Protein AF-A0A133P166-F1 (afdb_monomer)

Secondary structure (DSSP, 8-state):
-------SS--TT--HHHHHHHHHGGGTB-TTS-HHHHHHHHHTTHHHHSTT-EEEEEE-TTSSSSHHHHHTT--EEESPPPHHHHH--TT-TT---GGGSSEEEEE---GGG--HHHHHHHHHHHHHSEEEETTTEEEE---EEEEEEE-----SSSTT--HHHHHTTS-GGG--HHHHTT--EEEEE-TTTT-S--B-SS-SS-HHHHHHHHHHHTT--B-GGGS-GGGGGGGTTS-HHHHHHHHHHHHHHHHHH-TT-BTT-TT----HHHHHHHHHHHHHHHHHHHTS---S--TTTHHHHHHHTT----TT-EEEEETTTEEEEE-SSEEEEEE-SHHHHHHHHHHHHHHHHS---SEEEEPPTTTTSEEEEEEPTT----GGGS--HHHHHHHHHHHHHHHHHHHHHHHHHHHHHHHHHHHHS-EEEEHHHHTT--S-TTHHHHHHHH-BSS--SS-EEEE---HHHHHHHHHHHHHHHH-TT-S-HHHHHHHHHHT-TTT--TTGGGGGHHHHHHHS----S-----S-----HHHHHHHH-S-----S--EEEEE-TTT--EEEEE-

InterPro domains:
  IPR014061 Lon-like protease BrxL-like [PF13337] (17-268)

Nearest PDB structures (foldseek):
  8emh-assembly1_C  TM=8.172E-01  e=2.144E-11  Acinetobacter sp. NEB 394
  8emh-assembly1_H  TM=8.157E-01  e=1.114E-10  Acinetobacter sp. NEB 394
  8emc-assembly1_M  TM=8.160E-01  e=2.411E-10  Acinetobacter sp. NEB 394
  8emh-assembly1_J  TM=6.815E-01  e=8.485E-12  Acinetobacter sp. NEB 394
  8emc-assembly1_H  TM=6.604E-01  e=1.173E-10  Acinetobacter sp. NEB 394

Organism: Fusobacterium nucleatum (NCBI:txid851)

Structure (mmCIF, N/CA/C/O backbone):
data_AF-A0A133P166-F1
#
_entry.id   AF-A0A133P166-F1
#
loop_
_atom_site.group_PDB
_atom_site.id
_atom_site.type_symbol
_atom_site.label_atom_id
_atom_site.label_alt_id
_atom_site.label_comp_id
_atom_site.label_asym_id
_atom_site.label_entity_id
_atom_site.label_seq_id
_atom_site.pdbx_PDB_ins_code
_atom_site.Cartn_x
_atom_site.Cartn_y
_atom_site.Cartn_z
_atom_site.occupancy
_atom_site.B_iso_or_equiv
_atom_site.auth_seq_id
_atom_site.auth_comp_id
_atom_site.auth_asym_id
_atom_site.auth_atom_id
_atom_site.pdbx_PDB_model_num
ATOM 1 N N . MET A 1 1 ? 20.920 33.444 -21.166 1.00 29.16 1 MET A N 1
ATOM 2 C CA . MET A 1 1 ? 20.133 33.591 -19.921 1.00 29.16 1 MET A CA 1
ATOM 3 C C . MET A 1 1 ? 18.834 32.813 -20.072 1.00 29.16 1 MET A C 1
ATOM 5 O O . MET A 1 1 ? 17.832 33.342 -20.532 1.00 29.16 1 MET A O 1
ATOM 9 N N . THR A 1 2 ? 18.878 31.516 -19.788 1.00 28.03 2 THR A N 1
ATOM 10 C CA . THR A 1 2 ? 17.713 30.626 -19.781 1.00 28.03 2 THR A CA 1
ATOM 11 C C . THR A 1 2 ? 16.924 30.880 -18.504 1.00 28.03 2 THR A C 1
ATOM 13 O O . THR A 1 2 ? 17.416 30.571 -17.423 1.00 28.03 2 THR A O 1
ATOM 16 N N . LYS A 1 3 ? 15.728 31.469 -18.622 1.00 28.62 3 LYS A N 1
ATOM 17 C CA . LYS A 1 3 ? 14.755 31.513 -17.524 1.00 28.62 3 LYS A CA 1
ATOM 18 C C . LYS A 1 3 ? 14.536 30.076 -17.047 1.00 28.62 3 LYS A C 1
ATOM 20 O O . LYS A 1 3 ? 14.003 29.264 -17.803 1.00 28.62 3 LYS A O 1
ATOM 25 N N . GLU A 1 4 ? 14.980 29.756 -15.833 1.00 38.06 4 GLU A N 1
ATOM 26 C CA . GLU A 1 4 ? 14.509 28.571 -15.123 1.00 38.06 4 GLU A CA 1
ATOM 27 C C . GLU A 1 4 ? 12.981 28.640 -15.137 1.00 38.06 4 GLU A C 1
ATOM 29 O O . GLU A 1 4 ? 12.396 29.596 -14.626 1.00 38.06 4 GLU A O 1
ATOM 34 N N . LYS A 1 5 ? 12.328 27.684 -15.811 1.00 39.09 5 LYS A N 1
ATOM 35 C CA . LYS A 1 5 ? 10.880 27.501 -15.704 1.00 39.09 5 LYS A CA 1
ATOM 36 C C . LYS A 1 5 ? 10.615 27.156 -14.238 1.00 39.09 5 LYS A C 1
ATOM 38 O O . LYS A 1 5 ? 10.848 26.029 -13.812 1.00 39.09 5 LYS A O 1
ATOM 43 N N . SER A 1 6 ? 10.254 28.178 -13.472 1.00 38.88 6 SER A N 1
ATOM 44 C CA . SER A 1 6 ? 9.948 28.131 -12.048 1.00 38.88 6 SER A CA 1
ATOM 45 C C . SER A 1 6 ? 8.922 27.041 -11.747 1.00 38.88 6 SER A C 1
ATOM 47 O O . SER A 1 6 ? 8.007 26.836 -12.545 1.00 38.88 6 SER A O 1
ATOM 49 N N . ASN A 1 7 ? 9.072 26.379 -10.593 1.00 49.50 7 ASN A N 1
ATOM 50 C CA . ASN A 1 7 ? 8.081 25.499 -9.965 1.00 49.50 7 ASN A CA 1
ATOM 51 C C . ASN A 1 7 ? 6.652 26.011 -10.227 1.00 49.50 7 ASN A C 1
ATOM 53 O O . ASN A 1 7 ? 6.239 26.997 -9.624 1.00 49.50 7 ASN A O 1
ATOM 57 N N . LYS A 1 8 ? 5.912 25.373 -11.143 1.00 62.03 8 LYS A N 1
ATOM 58 C CA . LYS A 1 8 ? 4.510 25.734 -11.421 1.00 62.03 8 LYS A CA 1
ATOM 59 C C . LYS A 1 8 ? 3.559 25.300 -10.304 1.00 62.03 8 LYS A C 1
ATOM 61 O O . LYS A 1 8 ? 2.495 25.884 -10.156 1.00 62.03 8 LYS A O 1
ATOM 66 N N . LEU A 1 9 ? 3.949 24.301 -9.513 1.00 74.75 9 LEU A N 1
ATOM 67 C CA . LEU A 1 9 ? 3.199 23.858 -8.343 1.00 74.75 9 LEU A CA 1
ATOM 68 C C . LEU A 1 9 ? 3.699 24.655 -7.129 1.00 74.75 9 LEU A C 1
ATOM 70 O O . LEU A 1 9 ? 4.851 24.501 -6.717 1.00 74.75 9 LEU A O 1
ATOM 74 N N . ASP A 1 10 ? 2.856 25.544 -6.601 1.00 82.94 10 ASP A N 1
ATOM 75 C CA . ASP A 1 10 ? 3.135 26.427 -5.456 1.00 82.94 10 ASP A CA 1
ATOM 76 C C . ASP A 1 10 ? 3.211 25.641 -4.129 1.00 82.94 10 ASP A C 1
ATOM 78 O O . ASP A 1 10 ? 2.314 25.682 -3.286 1.00 82.94 10 ASP A O 1
ATOM 82 N N . LEU A 1 11 ? 4.275 24.845 -3.976 1.00 87.38 11 LEU A N 1
ATOM 83 C CA . LEU A 1 11 ? 4.506 23.976 -2.814 1.00 87.38 11 LEU A CA 1
ATOM 84 C C . LEU A 1 11 ? 5.197 24.703 -1.649 1.00 87.38 11 LEU A C 1
ATOM 86 O O . LEU A 1 11 ? 5.130 24.243 -0.509 1.00 87.38 11 LEU A O 1
ATOM 90 N N . ASN A 1 12 ? 5.862 25.829 -1.909 1.00 83.81 12 ASN A N 1
ATOM 91 C CA . ASN A 1 12 ? 6.663 26.534 -0.911 1.00 83.81 12 ASN A CA 1
ATOM 92 C C . ASN A 1 12 ? 5.788 27.034 0.255 1.00 83.81 12 ASN A C 1
ATOM 94 O O . ASN A 1 12 ? 4.697 27.562 0.059 1.00 83.81 12 ASN A O 1
ATOM 98 N N . GLY A 1 13 ? 6.269 26.875 1.493 1.00 82.94 13 GLY A N 1
ATOM 99 C CA . GLY A 1 13 ? 5.548 27.307 2.702 1.00 82.94 13 GLY A CA 1
ATOM 100 C C . GLY A 1 13 ? 4.306 26.479 3.066 1.00 82.94 13 GLY A C 1
ATOM 101 O O . GLY A 1 13 ? 3.688 26.747 4.093 1.00 82.94 13 GLY A O 1
ATOM 102 N N . LYS A 1 14 ? 3.955 25.463 2.269 1.00 92.00 14 LYS A N 1
ATOM 103 C CA . LYS A 1 14 ? 2.835 24.551 2.530 1.00 92.00 14 LYS A CA 1
ATOM 104 C C . LYS A 1 14 ? 3.229 23.429 3.490 1.00 92.00 14 LYS A C 1
ATOM 106 O O . LYS A 1 14 ? 4.375 22.966 3.478 1.00 92.00 14 LYS A O 1
ATOM 111 N N . ASN A 1 15 ? 2.274 22.954 4.288 1.00 93.06 15 ASN A N 1
ATOM 112 C CA . ASN A 1 15 ? 2.465 21.773 5.138 1.00 93.06 15 ASN A CA 1
ATOM 113 C C . ASN A 1 15 ? 2.411 20.461 4.321 1.00 93.06 15 ASN A C 1
ATOM 115 O O . ASN A 1 15 ? 2.084 20.465 3.134 1.00 93.06 15 ASN A O 1
ATOM 119 N N . VAL A 1 16 ? 2.741 19.320 4.942 1.00 94.56 16 VAL A N 1
ATOM 120 C CA . VAL A 1 16 ? 2.846 18.028 4.234 1.00 94.56 16 VAL A CA 1
ATOM 121 C C . VAL A 1 16 ? 1.534 17.590 3.573 1.00 94.56 16 VAL A C 1
ATOM 123 O O . VAL A 1 16 ? 1.555 17.084 2.452 1.00 94.56 16 VAL A O 1
ATOM 126 N N . LYS A 1 17 ? 0.386 17.838 4.216 1.00 94.75 17 LYS A N 1
ATOM 127 C CA . LYS A 1 17 ? -0.936 17.528 3.659 1.00 94.75 17 LYS A CA 1
ATOM 128 C C . LYS A 1 17 ? -1.224 18.379 2.431 1.00 94.75 17 LYS A C 1
ATOM 130 O O . LYS A 1 17 ? -1.618 17.843 1.404 1.00 94.75 17 LYS A O 1
ATOM 135 N N . GLU A 1 18 ? -1.025 19.688 2.540 1.00 94.25 18 GLU A N 1
ATOM 136 C CA . GLU A 1 18 ? -1.261 20.630 1.445 1.00 94.25 18 GLU A CA 1
ATOM 137 C C . GLU A 1 18 ? -0.384 20.293 0.238 1.00 94.25 18 GLU A C 1
ATOM 139 O O . GLU A 1 18 ? -0.888 20.214 -0.877 1.00 94.25 18 GLU A O 1
ATOM 144 N N . ARG A 1 19 ? 0.907 20.010 0.462 1.00 94.69 19 ARG A N 1
ATOM 145 C CA . ARG A 1 19 ? 1.826 19.557 -0.595 1.00 94.69 19 ARG A CA 1
ATOM 146 C C . ARG A 1 19 ? 1.303 18.288 -1.264 1.00 94.69 19 ARG A C 1
ATOM 148 O O . ARG A 1 19 ? 1.226 18.222 -2.486 1.00 94.69 19 ARG A O 1
ATOM 155 N N . PHE A 1 20 ? 0.891 17.304 -0.470 1.00 95.56 20 PHE A N 1
ATOM 156 C CA . PHE A 1 20 ? 0.342 16.047 -0.969 1.00 95.56 20 PHE A CA 1
ATOM 157 C C . PHE A 1 20 ? -0.954 16.247 -1.775 1.00 95.56 20 PHE A C 1
ATOM 159 O O . PHE A 1 20 ? -1.128 15.640 -2.828 1.00 95.56 20 PHE A O 1
ATOM 166 N N . GLU A 1 21 ? -1.847 17.132 -1.331 1.00 93.06 21 GLU A N 1
ATOM 167 C CA . GLU A 1 21 ? -3.094 17.455 -2.033 1.00 93.06 21 GLU A CA 1
ATOM 168 C C . GLU A 1 21 ? -2.856 18.222 -3.335 1.00 93.06 21 GLU A C 1
ATOM 170 O O . GLU A 1 21 ? -3.489 17.889 -4.333 1.00 93.06 21 GLU A O 1
ATOM 175 N N . ILE A 1 22 ? -1.905 19.161 -3.369 1.00 93.06 22 ILE A N 1
ATOM 176 C CA . ILE A 1 22 ? -1.504 19.876 -4.594 1.00 93.06 22 ILE A CA 1
ATOM 177 C C . ILE A 1 22 ? -0.974 18.899 -5.653 1.00 93.06 22 ILE A C 1
ATOM 179 O O . ILE A 1 22 ? -1.288 19.048 -6.830 1.00 93.06 22 ILE A O 1
ATOM 183 N N . ILE A 1 23 ? -0.204 17.880 -5.256 1.00 94.56 23 ILE A N 1
ATOM 184 C CA . ILE A 1 23 ? 0.303 16.858 -6.188 1.00 94.56 23 ILE A CA 1
ATOM 185 C C . ILE A 1 23 ? -0.819 15.954 -6.721 1.00 94.56 23 ILE A C 1
ATOM 187 O O . ILE A 1 23 ? -0.774 15.530 -7.874 1.00 94.56 23 ILE A O 1
ATOM 191 N N . LEU A 1 24 ? -1.822 15.642 -5.898 1.00 93.69 24 LEU A N 1
ATOM 192 C CA . LEU A 1 24 ? -2.921 14.745 -6.266 1.00 93.69 24 LEU A CA 1
ATOM 193 C C . LEU A 1 24 ? -4.076 15.444 -7.006 1.00 93.69 24 LEU A C 1
ATOM 195 O O . LEU A 1 24 ? -4.849 14.774 -7.694 1.00 93.69 24 LEU A O 1
ATOM 199 N N . ASP A 1 25 ? -4.212 16.765 -6.884 1.00 91.25 25 ASP A N 1
ATOM 200 C CA . ASP A 1 25 ? -5.307 17.526 -7.498 1.00 91.25 25 ASP A CA 1
ATOM 201 C C . ASP A 1 25 ? -5.358 17.428 -9.039 1.00 91.25 25 ASP A C 1
ATOM 203 O O . ASP A 1 25 ? -6.437 17.128 -9.556 1.00 91.25 25 ASP A O 1
ATOM 207 N N . PRO A 1 26 ? -4.238 17.562 -9.786 1.00 90.75 26 PRO A N 1
ATOM 208 C CA . PRO A 1 26 ? -4.239 17.453 -11.248 1.00 90.75 26 PRO A CA 1
ATOM 209 C C . PRO A 1 26 ? -4.683 16.086 -11.776 1.00 90.75 26 PRO A C 1
ATOM 211 O O . PRO A 1 26 ? -5.121 15.976 -12.914 1.00 90.75 26 PRO A O 1
ATOM 214 N N . ILE A 1 27 ? -4.578 15.028 -10.966 1.00 91.06 27 ILE A N 1
ATOM 215 C CA . ILE A 1 27 ? -5.022 13.672 -11.332 1.00 91.06 27 ILE A CA 1
ATOM 216 C C . ILE A 1 27 ? -6.418 13.350 -10.779 1.00 91.06 27 ILE A C 1
ATOM 218 O O . ILE A 1 27 ? -6.816 12.186 -10.716 1.00 91.06 27 ILE A O 1
ATOM 222 N N . ASN A 1 28 ? -7.174 14.388 -10.399 1.00 89.94 28 ASN A N 1
ATOM 223 C CA . ASN A 1 28 ? -8.565 14.339 -9.951 1.00 89.94 28 ASN A CA 1
ATOM 224 C C . ASN A 1 28 ? -8.817 13.428 -8.740 1.00 89.94 28 ASN A C 1
ATOM 226 O O . ASN A 1 28 ? -9.939 12.962 -8.554 1.00 89.94 28 ASN A O 1
ATOM 230 N N . ILE A 1 29 ? -7.821 13.162 -7.891 1.00 89.88 29 ILE A N 1
ATOM 231 C CA . ILE A 1 29 ? -8.028 12.331 -6.698 1.00 89.88 29 ILE A CA 1
ATOM 232 C C . ILE A 1 29 ? -8.677 13.176 -5.598 1.00 89.88 29 ILE A C 1
ATOM 234 O O . ILE A 1 29 ? -8.127 14.184 -5.153 1.00 89.88 29 ILE A O 1
ATOM 238 N N . ASN A 1 30 ? -9.867 12.773 -5.145 1.00 85.19 30 ASN A N 1
ATOM 239 C CA . ASN A 1 30 ? -10.570 13.463 -4.064 1.00 85.19 30 ASN A CA 1
ATOM 240 C C . ASN A 1 30 ? -9.893 13.195 -2.697 1.00 85.19 30 ASN A C 1
ATOM 242 O O . ASN A 1 30 ? -9.462 12.071 -2.423 1.00 85.19 30 ASN A O 1
ATOM 246 N N . SER A 1 31 ? -9.827 14.214 -1.833 1.00 84.31 31 SER A N 1
ATOM 247 C CA . SER A 1 31 ? -9.422 14.112 -0.424 1.00 84.31 31 SER A CA 1
ATOM 248 C C . SER A 1 31 ? -10.311 13.177 0.402 1.00 84.31 31 SER A C 1
ATOM 250 O O . SER A 1 31 ? -9.852 12.671 1.421 1.00 84.31 31 SER A O 1
ATOM 252 N N . ASP A 1 32 ? -11.545 12.925 -0.047 1.00 83.50 32 ASP A N 1
ATOM 253 C CA . ASP A 1 32 ? -12.498 12.013 0.601 1.00 83.50 32 ASP A CA 1
ATOM 254 C C . ASP A 1 32 ? -12.141 10.530 0.416 1.00 83.50 32 ASP A C 1
ATOM 256 O O . ASP A 1 32 ? -12.683 9.669 1.111 1.00 83.50 32 ASP A O 1
ATOM 260 N N . ASN A 1 33 ? -11.227 10.209 -0.508 1.00 88.19 33 ASN A N 1
ATOM 261 C CA . ASN A 1 33 ? -10.688 8.857 -0.601 1.00 88.19 33 ASN A CA 1
ATOM 262 C C . ASN A 1 33 ? -9.911 8.500 0.669 1.00 88.19 33 ASN A C 1
ATOM 264 O O . ASN A 1 33 ? -9.235 9.341 1.267 1.00 88.19 33 ASN A O 1
ATOM 268 N N . ASN A 1 34 ? -9.911 7.214 1.021 1.00 90.00 34 ASN A N 1
ATOM 269 C CA . ASN A 1 34 ? -9.027 6.724 2.073 1.00 90.00 34 ASN A CA 1
ATOM 270 C C . ASN A 1 34 ? -7.556 7.010 1.745 1.00 90.00 34 ASN A C 1
ATOM 272 O O . ASN A 1 34 ? -7.143 7.057 0.580 1.00 90.00 34 ASN A O 1
ATOM 276 N N . LEU A 1 35 ? -6.755 7.190 2.794 1.00 92.44 35 LEU A N 1
ATOM 277 C CA . LEU A 1 35 ? -5.352 7.541 2.638 1.00 92.44 35 LEU A CA 1
ATOM 278 C C . LEU A 1 35 ? -4.571 6.486 1.857 1.00 92.44 35 LEU A C 1
ATOM 280 O O . LEU A 1 35 ? -3.728 6.866 1.052 1.00 92.44 35 LEU A O 1
ATOM 284 N N . TYR A 1 36 ? -4.857 5.196 2.037 1.00 94.19 36 TYR A N 1
ATOM 285 C CA . TYR A 1 36 ? -4.155 4.143 1.309 1.00 94.19 36 TYR A CA 1
ATOM 286 C C . TYR A 1 36 ? -4.298 4.298 -0.213 1.00 94.19 36 TYR A C 1
ATOM 288 O O . TYR A 1 36 ? -3.304 4.255 -0.938 1.00 94.19 36 TYR A O 1
ATOM 296 N N . TYR A 1 37 ? -5.502 4.597 -0.708 1.00 93.06 37 TYR A N 1
ATOM 297 C CA . TYR A 1 37 ? -5.715 4.882 -2.127 1.00 93.06 37 TYR A CA 1
ATOM 298 C C . TYR A 1 37 ? -5.019 6.166 -2.597 1.00 93.06 37 TYR A C 1
ATOM 300 O O . TYR A 1 37 ? -4.467 6.212 -3.702 1.00 93.06 37 TYR A O 1
ATOM 308 N N . ARG A 1 38 ? -5.004 7.210 -1.759 1.00 94.19 38 ARG A N 1
ATOM 309 C CA . ARG A 1 38 ? -4.268 8.452 -2.050 1.00 94.19 38 ARG A CA 1
ATOM 310 C C . ARG A 1 38 ? -2.760 8.186 -2.148 1.00 94.19 38 ARG A C 1
ATOM 312 O O . ARG A 1 38 ? -2.122 8.679 -3.073 1.00 94.19 38 ARG A O 1
ATOM 319 N N . LEU A 1 39 ? -2.205 7.358 -1.258 1.00 96.06 39 LEU A N 1
ATOM 320 C CA . LEU A 1 39 ? -0.806 6.919 -1.293 1.00 96.06 39 LEU A CA 1
ATOM 321 C C . LEU A 1 39 ? -0.510 6.089 -2.544 1.00 96.06 39 LEU A C 1
ATOM 323 O O . LEU A 1 39 ? 0.460 6.379 -3.234 1.00 96.06 39 LEU A O 1
ATOM 327 N N . ILE A 1 40 ? -1.367 5.129 -2.900 1.00 95.25 40 ILE A N 1
ATOM 328 C CA . ILE A 1 40 ? -1.246 4.382 -4.160 1.00 95.25 40 ILE A CA 1
ATOM 329 C C . ILE A 1 40 ? -1.210 5.336 -5.355 1.00 95.25 40 ILE A C 1
ATOM 331 O O . ILE A 1 40 ? -0.345 5.215 -6.219 1.00 95.25 40 ILE A O 1
ATOM 335 N N . SER A 1 41 ? -2.123 6.306 -5.400 1.00 95.06 41 SER A N 1
ATOM 336 C CA . SER A 1 41 ? -2.207 7.279 -6.493 1.00 95.06 41 SER A CA 1
ATOM 337 C C . SER A 1 41 ? -0.963 8.164 -6.575 1.00 95.06 41 SER A C 1
ATOM 339 O O . SER A 1 41 ? -0.502 8.464 -7.670 1.00 95.06 41 SER A O 1
ATOM 341 N N . PHE A 1 42 ? -0.373 8.516 -5.433 1.00 97.00 42 PHE A N 1
ATOM 342 C CA . PHE A 1 42 ? 0.907 9.212 -5.373 1.00 97.00 42 PHE A CA 1
ATOM 343 C C . PHE A 1 42 ? 2.075 8.330 -5.844 1.00 97.00 42 PHE A C 1
ATOM 345 O O . PHE A 1 42 ? 2.900 8.774 -6.639 1.00 97.00 42 PHE A O 1
ATOM 352 N N . PHE A 1 43 ? 2.123 7.058 -5.435 1.00 97.25 43 PHE A N 1
ATOM 353 C CA . PHE A 1 43 ? 3.183 6.127 -5.839 1.00 97.25 43 PHE A CA 1
ATOM 354 C C . PHE A 1 43 ? 3.206 5.865 -7.351 1.00 97.25 43 PHE A C 1
ATOM 356 O O . PHE A 1 43 ? 4.278 5.690 -7.931 1.00 97.25 43 PHE A O 1
ATOM 363 N N . LYS A 1 44 ? 2.046 5.929 -8.017 1.00 95.81 44 LYS A N 1
ATOM 364 C CA . LYS A 1 44 ? 1.943 5.890 -9.487 1.00 95.81 44 LYS A CA 1
ATOM 365 C C . LYS A 1 44 ? 2.720 7.008 -10.187 1.00 95.81 44 LYS A C 1
ATOM 367 O O . LYS A 1 44 ? 3.146 6.829 -11.323 1.00 95.81 44 LYS A O 1
ATOM 372 N N . LEU A 1 45 ? 2.931 8.144 -9.523 1.00 96.44 45 LEU A N 1
ATOM 373 C CA . LEU A 1 45 ? 3.657 9.287 -10.081 1.00 96.44 45 LEU A CA 1
ATOM 374 C C . LEU A 1 45 ? 5.181 9.138 -9.971 1.00 96.44 45 LEU A C 1
ATOM 376 O O . LEU A 1 45 ? 5.911 9.755 -10.747 1.00 96.44 45 LEU A O 1
ATOM 380 N N . LEU A 1 46 ? 5.691 8.318 -9.043 1.00 97.12 46 LEU A N 1
ATOM 381 C CA . LEU A 1 46 ? 7.135 8.223 -8.778 1.00 97.12 46 LEU A CA 1
ATOM 382 C C . LEU A 1 46 ? 7.958 7.803 -10.012 1.00 97.12 46 LEU A C 1
ATOM 384 O O . LEU A 1 46 ? 9.000 8.415 -10.254 1.00 97.12 46 LEU A O 1
ATOM 388 N N . PRO A 1 47 ? 7.523 6.837 -10.848 1.00 95.94 47 PRO A N 1
ATOM 389 C CA . PRO A 1 47 ? 8.245 6.471 -12.072 1.00 95.94 47 PRO A CA 1
ATOM 390 C C . PRO A 1 47 ? 8.367 7.598 -13.105 1.00 95.94 47 PRO A C 1
ATOM 392 O O . PRO A 1 47 ? 9.275 7.568 -13.935 1.00 95.94 47 PRO A O 1
ATOM 395 N N . LEU A 1 48 ? 7.494 8.610 -13.064 1.00 95.12 48 LEU A N 1
ATOM 396 C CA . LEU A 1 48 ? 7.632 9.805 -13.901 1.00 95.12 48 LEU A CA 1
ATOM 397 C C . LEU A 1 48 ? 8.732 10.725 -13.358 1.00 95.12 48 LEU A C 1
ATOM 399 O O . LEU A 1 48 ? 9.511 11.267 -14.140 1.00 95.12 48 LEU A O 1
ATOM 403 N N . ALA A 1 49 ? 8.855 10.834 -12.034 1.00 95.12 49 ALA A N 1
ATOM 404 C CA . ALA A 1 49 ? 9.830 11.697 -11.368 1.00 95.12 49 ALA A CA 1
ATOM 405 C C . ALA A 1 49 ? 11.233 11.094 -11.198 1.00 95.12 49 ALA A C 1
ATOM 407 O O . ALA A 1 49 ? 12.172 11.809 -10.851 1.00 95.12 49 ALA A O 1
ATOM 408 N N . CYS A 1 50 ? 11.404 9.802 -11.478 1.00 94.25 50 CYS A N 1
ATOM 409 C CA . CYS A 1 50 ? 12.663 9.093 -11.279 1.00 94.25 50 CYS A CA 1
ATOM 410 C C . CYS A 1 50 ? 13.058 8.275 -12.510 1.00 94.25 50 CYS A C 1
ATOM 412 O O . CYS A 1 50 ? 12.205 7.694 -13.178 1.00 94.25 50 CYS A O 1
ATOM 414 N N . LYS A 1 51 ? 14.360 8.194 -12.803 1.00 94.25 51 LYS A N 1
ATOM 415 C CA . LYS A 1 51 ? 14.898 7.310 -13.851 1.00 94.25 51 LYS A CA 1
ATOM 416 C C . LYS A 1 51 ? 14.972 5.881 -13.341 1.00 94.25 51 LYS A C 1
ATOM 418 O O . LYS A 1 51 ? 15.410 5.687 -12.214 1.00 94.25 51 LYS A O 1
ATOM 423 N N . ASN A 1 52 ? 14.700 4.878 -14.170 1.00 93.38 52 ASN A N 1
ATOM 424 C CA . ASN A 1 52 ? 14.933 3.462 -13.858 1.00 93.38 52 ASN A CA 1
ATOM 425 C C . ASN A 1 52 ? 14.206 3.003 -12.580 1.00 93.38 52 ASN A C 1
ATOM 427 O O . ASN A 1 52 ? 14.805 2.331 -11.735 1.00 93.38 52 ASN A O 1
ATOM 431 N N . LEU A 1 53 ? 12.967 3.455 -12.382 1.00 95.06 53 LEU A N 1
ATOM 432 C CA . LEU A 1 53 ? 12.086 3.000 -11.308 1.00 95.06 53 LEU A CA 1
ATOM 433 C C . LEU A 1 53 ? 10.929 2.219 -11.931 1.00 95.06 53 LEU A C 1
ATOM 435 O O . LEU A 1 53 ? 10.219 2.727 -12.797 1.00 95.06 53 LEU A O 1
ATOM 439 N N . TYR A 1 54 ? 10.764 0.976 -11.499 1.00 94.88 54 TYR A N 1
ATOM 440 C CA . TYR A 1 54 ? 9.814 0.039 -12.088 1.00 94.88 54 TYR A CA 1
ATOM 441 C C . TYR A 1 54 ? 8.791 -0.379 -11.040 1.00 94.88 54 TYR A C 1
ATOM 443 O O . TYR A 1 54 ? 9.159 -0.590 -9.884 1.00 94.88 54 TYR A O 1
ATOM 451 N N . GLY A 1 55 ? 7.525 -0.510 -11.422 1.00 94.81 55 GLY A N 1
ATOM 452 C CA . GLY A 1 55 ? 6.463 -0.867 -10.484 1.00 94.81 55 GLY A CA 1
ATOM 453 C C . GLY A 1 55 ? 5.423 -1.794 -11.089 1.00 94.81 55 GLY A C 1
ATOM 454 O O . GLY A 1 55 ? 5.227 -1.825 -12.304 1.00 94.81 55 GLY A O 1
ATOM 455 N N . PHE A 1 56 ? 4.730 -2.530 -10.228 1.00 93.25 56 PHE A N 1
ATOM 456 C CA . PHE A 1 56 ? 3.550 -3.306 -10.604 1.00 93.25 56 PHE A CA 1
ATOM 457 C C . PHE A 1 56 ? 2.294 -2.707 -9.987 1.00 93.25 56 PHE A C 1
ATOM 459 O O . PHE A 1 56 ? 2.320 -2.214 -8.862 1.00 93.25 56 PHE A O 1
ATOM 466 N N . SER A 1 57 ? 1.178 -2.794 -10.702 1.00 92.31 57 SER A N 1
ATOM 467 C CA . SER A 1 57 ? -0.151 -2.511 -10.165 1.00 92.31 57 SER A CA 1
ATOM 468 C C . SER A 1 57 ? -1.030 -3.737 -10.349 1.00 92.31 57 SER A C 1
ATOM 470 O O . SER A 1 57 ? -1.167 -4.245 -11.459 1.00 92.31 57 SER A O 1
ATOM 472 N N . LEU A 1 58 ? -1.611 -4.227 -9.260 1.00 89.25 58 LEU A N 1
ATOM 473 C CA . LEU A 1 58 ? -2.364 -5.475 -9.224 1.00 89.25 58 LEU A CA 1
ATOM 474 C C . LEU A 1 58 ? -3.756 -5.200 -8.681 1.00 89.25 58 LEU A C 1
ATOM 476 O O . LEU A 1 58 ? -3.885 -4.705 -7.568 1.00 89.25 58 LEU A O 1
ATOM 480 N N . GLY A 1 59 ? -4.802 -5.540 -9.423 1.00 87.38 59 GLY A N 1
ATOM 481 C CA . GLY A 1 59 ? -6.169 -5.434 -8.910 1.00 87.38 59 GLY A CA 1
ATOM 482 C C . GLY A 1 59 ? -7.222 -5.771 -9.939 1.00 87.38 59 GLY A C 1
ATOM 483 O O . GLY A 1 59 ? -6.901 -6.035 -11.099 1.00 87.38 59 GLY A O 1
ATOM 484 N N . LYS A 1 60 ? -8.492 -5.719 -9.550 1.00 80.38 60 LYS A N 1
ATOM 485 C CA . LYS A 1 60 ? -9.605 -5.980 -10.471 1.00 80.38 60 LYS A CA 1
ATOM 486 C C . LYS A 1 60 ? -9.753 -4.871 -11.513 1.00 80.38 60 LYS A C 1
ATOM 488 O O . LYS A 1 60 ? -9.182 -3.779 -11.385 1.00 80.38 60 LYS A O 1
ATOM 493 N N . ALA A 1 61 ? -10.506 -5.151 -12.572 1.00 79.62 61 ALA A N 1
ATOM 494 C CA . ALA A 1 61 ? -10.963 -4.116 -13.495 1.00 79.62 61 ALA A CA 1
ATOM 495 C C . ALA A 1 61 ? -11.795 -3.064 -12.733 1.00 79.62 61 ALA A C 1
ATOM 497 O O . ALA A 1 61 ? -12.462 -3.393 -11.758 1.00 79.62 61 ALA A O 1
ATOM 498 N N . GLY A 1 62 ? -11.721 -1.796 -13.145 1.00 75.00 62 GLY A N 1
ATOM 499 C CA . GLY A 1 62 ? -12.484 -0.709 -12.511 1.00 75.00 62 GLY A CA 1
ATOM 500 C C . GLY A 1 62 ? -11.892 -0.121 -11.220 1.00 75.00 62 GLY A C 1
ATOM 501 O O . GLY A 1 62 ? -12.432 0.841 -10.694 1.00 75.00 62 GLY A O 1
ATOM 502 N N . THR A 1 63 ? -10.745 -0.606 -10.735 1.00 79.19 63 THR A N 1
ATOM 503 C CA . THR A 1 63 ? -10.097 -0.116 -9.493 1.00 79.19 63 THR A CA 1
ATOM 504 C C . THR A 1 63 ? -9.197 1.119 -9.689 1.00 79.19 63 THR A C 1
ATOM 506 O O . THR A 1 63 ? -8.396 1.486 -8.821 1.00 79.19 63 THR A O 1
ATOM 509 N N . GLY A 1 64 ? -9.284 1.764 -10.858 1.00 81.25 64 GLY A N 1
ATOM 510 C CA . GLY A 1 64 ? -8.530 2.977 -11.180 1.00 81.25 64 GLY A CA 1
ATOM 511 C C . GLY A 1 64 ? -7.032 2.765 -11.426 1.00 81.25 64 GLY A C 1
ATOM 512 O O . GLY A 1 64 ? -6.252 3.685 -11.173 1.00 81.25 64 GLY A O 1
ATOM 513 N N . LYS A 1 65 ? -6.598 1.575 -11.879 1.00 87.81 65 LYS A N 1
ATOM 514 C CA . LYS A 1 65 ? -5.184 1.260 -12.190 1.00 87.81 65 LYS A CA 1
ATOM 515 C C . LYS A 1 65 ? -4.587 2.237 -13.216 1.00 87.81 65 LYS A C 1
ATOM 517 O O . LYS A 1 65 ? -3.579 2.874 -12.910 1.00 87.81 65 LYS A O 1
ATOM 522 N N . SER A 1 66 ? -5.289 2.440 -14.327 1.00 86.44 66 SER A N 1
ATOM 523 C CA . SER A 1 66 ? -4.858 3.200 -15.514 1.00 86.44 66 SER A CA 1
ATOM 524 C C . SER A 1 66 ? -5.162 4.698 -15.456 1.00 86.44 66 SER A C 1
ATOM 526 O O . SER A 1 66 ? -4.456 5.503 -16.059 1.00 86.44 66 SER A O 1
ATOM 528 N N . LYS A 1 67 ? -6.175 5.091 -14.671 1.00 86.19 67 LYS A N 1
ATOM 529 C CA . LYS A 1 67 ? -6.785 6.430 -14.721 1.00 86.19 67 LYS A CA 1
ATOM 530 C C . LYS A 1 67 ? -5.796 7.591 -14.573 1.00 86.19 67 LYS A C 1
ATOM 532 O O . LYS A 1 67 ? -5.938 8.612 -15.235 1.00 86.19 67 LYS A O 1
ATOM 537 N N . VAL A 1 68 ? -4.792 7.434 -13.708 1.00 87.06 68 VAL A N 1
ATOM 538 C CA . VAL A 1 68 ? -3.754 8.454 -13.476 1.00 87.06 68 VAL A CA 1
ATOM 539 C C . VAL A 1 68 ? -2.922 8.698 -14.737 1.00 87.06 68 VAL A C 1
ATOM 541 O O . VAL A 1 68 ? -2.627 9.841 -15.066 1.00 87.06 68 VAL A O 1
ATOM 544 N N . TYR A 1 69 ? -2.573 7.642 -15.467 1.00 88.94 69 TYR A N 1
ATOM 545 C CA . TYR A 1 69 ? -1.734 7.733 -16.662 1.00 88.94 69 TYR A CA 1
ATOM 546 C C . TYR A 1 69 ? -2.504 8.202 -17.892 1.00 88.94 69 TYR A C 1
ATOM 548 O O . TYR A 1 69 ? -1.924 8.879 -18.737 1.00 88.94 69 TYR A O 1
ATOM 556 N N . GLU A 1 70 ? -3.801 7.884 -17.968 1.00 86.31 70 GLU A N 1
ATOM 557 C CA . GLU A 1 70 ? -4.710 8.447 -18.972 1.00 86.31 70 GLU A CA 1
ATOM 558 C C . GLU A 1 70 ? -4.746 9.976 -18.866 1.00 86.31 70 GLU A C 1
ATOM 560 O O . GLU A 1 70 ? -4.569 10.665 -19.864 1.00 86.31 70 GLU A O 1
ATOM 565 N N . LEU A 1 71 ? -4.906 10.512 -17.648 1.00 88.06 71 LEU A N 1
ATOM 566 C CA . LEU A 1 71 ? -4.945 11.961 -17.409 1.00 88.06 71 LEU A CA 1
ATOM 567 C C . LEU A 1 71 ? -3.616 12.652 -17.733 1.00 88.06 71 LEU A C 1
ATOM 569 O O . LEU A 1 71 ? -3.612 13.802 -18.156 1.00 88.06 71 LEU A O 1
ATOM 573 N N . LEU A 1 72 ? -2.492 11.963 -17.533 1.00 88.94 72 LEU A N 1
ATOM 574 C CA . LEU A 1 72 ? -1.154 12.480 -17.829 1.00 88.94 72 LEU A CA 1
ATOM 575 C C . LEU A 1 72 ? -0.717 12.216 -19.282 1.00 88.94 72 LEU A C 1
ATOM 577 O O . LEU A 1 72 ? 0.422 12.525 -19.641 1.00 88.94 72 LEU A O 1
ATOM 581 N N . GLU A 1 73 ? -1.581 11.636 -20.121 1.00 87.69 73 GLU A N 1
ATOM 582 C CA . GLU A 1 73 ? -1.286 11.314 -21.524 1.00 87.69 73 GLU A CA 1
ATOM 583 C C . GLU A 1 73 ? 0.046 10.548 -21.664 1.00 87.69 73 GLU A C 1
ATOM 585 O O . GLU A 1 73 ? 0.971 10.943 -22.384 1.00 87.69 73 GLU A O 1
ATOM 590 N N . CYS A 1 74 ? 0.227 9.503 -20.854 1.00 87.25 74 CYS A N 1
ATOM 591 C CA . CYS A 1 74 ? 1.442 8.690 -20.865 1.00 87.25 74 CYS A CA 1
ATOM 592 C C . CYS A 1 74 ? 1.458 7.694 -22.035 1.00 87.25 74 CYS A C 1
ATOM 594 O O . CYS A 1 74 ? 0.417 7.186 -22.454 1.00 87.25 74 CYS A O 1
ATOM 596 N N . ASN A 1 75 ? 2.662 7.347 -22.507 1.00 87.06 75 ASN A N 1
ATOM 597 C CA . ASN A 1 75 ? 2.844 6.294 -23.506 1.00 87.06 75 ASN A CA 1
ATOM 598 C C . ASN A 1 75 ? 2.323 4.965 -22.954 1.00 87.06 75 ASN A C 1
ATOM 600 O O . ASN A 1 75 ? 2.906 4.408 -22.021 1.00 87.06 75 ASN A O 1
ATOM 604 N N . THR A 1 76 ? 1.229 4.480 -23.533 1.00 87.38 76 THR A N 1
ATOM 605 C CA . THR A 1 76 ? 0.522 3.284 -23.078 1.00 87.38 76 THR A CA 1
ATOM 606 C C . THR A 1 76 ? 0.604 2.202 -24.139 1.00 87.38 76 THR A C 1
ATOM 608 O O . THR A 1 76 ? 0.382 2.454 -25.321 1.00 87.38 76 THR A O 1
ATOM 611 N N . VAL A 1 77 ? 0.936 0.993 -23.705 1.00 87.69 77 VAL A N 1
ATOM 612 C CA . VAL A 1 77 ? 1.063 -0.194 -24.542 1.00 87.69 77 VAL A CA 1
ATOM 613 C C . VAL A 1 77 ? 0.127 -1.255 -23.989 1.00 87.69 77 VAL A C 1
ATOM 615 O O . VAL A 1 77 ? 0.193 -1.575 -22.806 1.00 87.69 77 VAL A O 1
ATOM 618 N N . VAL A 1 78 ? -0.736 -1.800 -24.841 1.00 83.56 78 VAL A N 1
ATOM 619 C CA . VAL A 1 78 ? -1.629 -2.907 -24.480 1.00 83.56 78 VAL A CA 1
ATOM 620 C C . VAL A 1 78 ? -0.894 -4.229 -24.695 1.00 83.56 78 VAL A C 1
ATOM 622 O O . VAL A 1 78 ? -0.336 -4.473 -25.766 1.00 83.56 78 VAL A O 1
ATOM 625 N N . GLY A 1 79 ? -0.890 -5.079 -23.672 1.00 81.31 79 GLY A N 1
ATOM 626 C CA . GLY A 1 79 ? -0.160 -6.337 -23.646 1.00 81.31 79 GLY A CA 1
ATOM 627 C C . GLY A 1 79 ? 1.359 -6.151 -23.643 1.00 81.31 79 GLY A C 1
ATOM 628 O O . GLY A 1 79 ? 1.903 -5.133 -23.208 1.00 81.31 79 GLY A O 1
ATOM 629 N N . ILE A 1 80 ? 2.065 -7.176 -24.125 1.00 80.31 80 ILE A N 1
ATOM 630 C CA . ILE A 1 80 ? 3.526 -7.162 -24.224 1.00 80.31 80 ILE A CA 1
ATOM 631 C C . ILE A 1 80 ? 3.917 -6.823 -25.662 1.00 80.31 80 ILE A C 1
ATOM 633 O O . ILE A 1 80 ? 3.590 -7.590 -26.572 1.00 80.31 80 ILE A O 1
ATOM 637 N N . PRO A 1 81 ? 4.617 -5.697 -25.894 1.00 84.62 81 PRO A N 1
ATOM 638 C CA . PRO A 1 81 ? 4.998 -5.291 -27.238 1.00 84.62 81 PRO A CA 1
ATOM 639 C C . PRO A 1 81 ? 6.035 -6.235 -27.838 1.00 84.62 81 PRO A C 1
ATOM 641 O O . PRO A 1 81 ? 6.722 -6.974 -27.133 1.00 84.62 81 PRO A O 1
ATOM 644 N N . SER A 1 82 ? 6.207 -6.138 -29.156 1.00 86.81 82 SER A N 1
ATOM 645 C CA . SER A 1 82 ? 7.271 -6.871 -29.831 1.00 86.81 82 SER A CA 1
ATOM 646 C C . SER A 1 82 ? 8.662 -6.366 -29.482 1.00 86.81 82 SER A C 1
ATOM 648 O O . SER A 1 82 ? 8.855 -5.194 -29.156 1.00 86.81 82 SER A O 1
ATOM 650 N N . VAL A 1 83 ? 9.662 -7.241 -29.621 1.00 87.19 83 VAL A N 1
ATOM 651 C CA . VAL A 1 83 ? 11.077 -6.860 -29.495 1.00 87.19 83 VAL A CA 1
ATOM 652 C C . VAL A 1 83 ? 11.404 -5.686 -30.423 1.00 87.19 83 VAL A C 1
ATOM 654 O O . VAL A 1 83 ? 12.064 -4.740 -29.999 1.00 87.19 83 VAL A O 1
ATOM 657 N N . ALA A 1 84 ? 10.902 -5.709 -31.662 1.00 86.50 84 ALA A N 1
ATOM 658 C CA . ALA A 1 84 ? 11.094 -4.628 -32.628 1.00 86.50 84 ALA A CA 1
ATOM 659 C C . ALA A 1 84 ? 10.444 -3.314 -32.164 1.00 86.50 84 ALA A C 1
ATOM 661 O O . ALA A 1 84 ? 11.037 -2.253 -32.311 1.00 86.50 84 ALA A O 1
ATOM 662 N N . SER A 1 85 ? 9.268 -3.371 -31.537 1.00 87.69 85 SER A N 1
ATOM 663 C CA . SER A 1 85 ? 8.621 -2.190 -30.948 1.00 87.69 85 SER A CA 1
ATOM 664 C C . SER A 1 85 ? 9.408 -1.643 -29.749 1.00 87.69 85 SER A C 1
ATOM 666 O O . SER A 1 85 ? 9.487 -0.431 -29.559 1.00 87.69 85 SER A O 1
ATOM 668 N N . LEU A 1 86 ? 10.020 -2.520 -28.945 1.00 88.81 86 LEU A N 1
ATOM 669 C CA . LEU A 1 86 ? 10.808 -2.123 -27.777 1.00 88.81 86 LEU A CA 1
ATOM 670 C C . LEU A 1 86 ? 12.115 -1.421 -28.144 1.00 88.81 86 LEU A C 1
ATOM 672 O O . LEU A 1 86 ? 12.401 -0.374 -27.569 1.00 88.81 86 LEU A O 1
ATOM 676 N N . ARG A 1 87 ? 12.902 -1.984 -29.073 1.00 87.88 87 ARG A N 1
ATOM 677 C CA . ARG A 1 87 ? 14.253 -1.491 -29.415 1.00 87.88 87 ARG A CA 1
ATOM 678 C C . ARG A 1 87 ? 14.371 -0.789 -30.771 1.00 87.88 87 ARG A C 1
ATOM 680 O O . ARG A 1 87 ? 15.470 -0.377 -31.128 1.00 87.88 87 ARG A O 1
ATOM 687 N N . GLY A 1 88 ? 13.277 -0.658 -31.514 1.00 85.25 88 GLY A N 1
ATOM 688 C CA . GLY A 1 88 ? 13.272 -0.145 -32.884 1.00 85.25 88 GLY A CA 1
ATOM 689 C C . GLY A 1 88 ? 13.478 -1.255 -33.918 1.00 85.25 88 GLY A C 1
ATOM 690 O O . GLY A 1 88 ? 14.099 -2.290 -33.643 1.00 85.25 88 GLY A O 1
ATOM 691 N N . ASN A 1 89 ? 12.919 -1.055 -35.112 1.00 80.50 89 ASN A N 1
ATOM 692 C CA . ASN A 1 89 ? 13.026 -2.006 -36.212 1.00 80.50 89 ASN A CA 1
ATOM 693 C C . ASN A 1 89 ? 14.378 -1.848 -36.928 1.00 80.50 89 ASN A C 1
ATOM 695 O O . ASN A 1 89 ? 14.769 -0.744 -37.285 1.00 80.50 89 ASN A O 1
ATOM 699 N N . VAL A 1 90 ? 15.066 -2.963 -37.182 1.00 71.94 90 VAL A N 1
ATOM 700 C CA . VAL A 1 90 ? 16.333 -2.992 -37.939 1.00 71.94 90 VAL A CA 1
ATOM 701 C C . VAL A 1 90 ? 16.125 -2.520 -39.384 1.00 71.94 90 VAL A C 1
ATOM 703 O O . VAL A 1 90 ? 17.000 -1.904 -39.975 1.00 71.94 90 VAL A O 1
ATOM 706 N N . ASN A 1 91 ? 14.936 -2.765 -39.943 1.00 73.06 91 ASN A N 1
ATOM 707 C CA . ASN A 1 91 ? 14.618 -2.465 -41.339 1.00 73.06 91 ASN A CA 1
ATOM 708 C C . ASN A 1 91 ? 13.988 -1.073 -41.541 1.00 73.06 91 ASN A C 1
ATOM 710 O O . ASN A 1 91 ? 13.565 -0.758 -42.651 1.00 73.06 91 ASN A O 1
ATOM 714 N N . SER A 1 92 ? 13.858 -0.255 -40.489 1.00 62.69 92 SER A N 1
ATOM 715 C CA . SER A 1 92 ? 13.290 1.095 -40.586 1.00 62.69 92 SER A CA 1
ATOM 716 C C . SER A 1 92 ? 13.961 2.049 -39.602 1.00 62.69 92 SER A C 1
ATOM 718 O O . SER A 1 92 ? 13.858 1.889 -38.387 1.00 62.69 92 SER A O 1
ATOM 720 N N . ASN A 1 93 ? 14.586 3.097 -40.140 1.00 56.53 93 ASN A N 1
ATOM 721 C CA . ASN A 1 93 ? 15.237 4.145 -39.351 1.00 56.53 93 ASN A CA 1
ATOM 722 C C . ASN A 1 93 ? 14.246 5.155 -38.737 1.00 56.53 93 ASN A C 1
ATOM 724 O O . ASN A 1 93 ? 14.663 6.027 -37.979 1.00 56.53 93 ASN A O 1
ATOM 728 N N . GLU A 1 94 ? 12.949 5.052 -39.047 1.00 53.25 94 GLU A N 1
ATOM 729 C CA . GLU A 1 94 ? 11.927 6.040 -38.663 1.00 53.25 94 GLU A CA 1
ATOM 730 C C . GLU A 1 94 ? 11.139 5.662 -37.396 1.00 53.25 94 GLU A C 1
ATOM 732 O O . GLU A 1 94 ? 10.410 6.489 -36.848 1.00 53.25 94 GLU A O 1
ATOM 737 N N . THR A 1 95 ? 11.279 4.436 -36.881 1.00 62.47 95 THR A N 1
ATOM 738 C CA . THR A 1 95 ? 10.540 4.010 -35.680 1.00 62.47 95 THR A CA 1
ATOM 739 C C . THR A 1 95 ? 11.244 4.427 -34.388 1.00 62.47 95 THR A C 1
ATOM 741 O O . THR A 1 95 ? 12.299 3.887 -34.055 1.00 62.47 95 THR A O 1
ATOM 744 N N . ILE A 1 96 ? 10.630 5.343 -33.628 1.00 75.56 96 ILE A N 1
ATOM 745 C CA . ILE A 1 96 ? 11.008 5.629 -32.234 1.00 75.56 96 ILE A CA 1
ATOM 746 C C . ILE A 1 96 ? 10.804 4.350 -31.416 1.00 75.56 96 ILE A C 1
ATOM 748 O O . ILE A 1 96 ? 9.703 3.796 -31.378 1.00 75.56 96 ILE A O 1
ATOM 752 N N . ALA A 1 97 ? 11.865 3.871 -30.772 1.00 87.94 97 ALA A N 1
ATOM 753 C CA . ALA A 1 97 ? 11.801 2.681 -29.942 1.00 87.94 97 ALA A CA 1
ATOM 754 C C . ALA A 1 97 ? 11.087 3.001 -28.622 1.00 87.94 97 ALA A C 1
ATOM 756 O O . ALA A 1 97 ? 11.349 4.034 -28.006 1.00 87.94 97 ALA A O 1
ATOM 757 N N . LEU A 1 98 ? 10.218 2.109 -28.133 1.00 89.88 98 LEU A N 1
ATOM 758 C CA . LEU A 1 98 ? 9.501 2.351 -26.874 1.00 89.88 98 LEU A CA 1
ATOM 759 C C . LEU A 1 98 ? 10.458 2.592 -25.698 1.00 89.88 98 LEU A C 1
ATOM 761 O O . LEU A 1 98 ? 10.153 3.419 -24.843 1.00 89.88 98 LEU A O 1
ATOM 765 N N . LEU A 1 99 ? 11.616 1.921 -25.678 1.00 91.81 99 LEU A N 1
ATOM 766 C CA . LEU A 1 99 ? 12.653 2.088 -24.652 1.00 91.81 99 LEU A CA 1
ATOM 767 C C . LEU A 1 99 ? 13.352 3.460 -24.682 1.00 91.81 99 LEU A C 1
ATOM 769 O O . LEU A 1 99 ? 14.080 3.783 -23.748 1.00 91.81 99 LEU A O 1
ATOM 773 N N . GLU A 1 100 ? 13.138 4.284 -25.709 1.00 90.88 100 GLU A N 1
ATOM 774 C CA . GLU A 1 100 ? 13.609 5.677 -25.724 1.00 90.88 100 GLU A CA 1
ATOM 775 C C . GLU A 1 100 ? 12.701 6.605 -24.903 1.00 90.88 100 GLU A C 1
ATOM 777 O O . GLU A 1 100 ? 13.109 7.710 -24.547 1.00 90.88 100 GLU A O 1
ATOM 782 N N . ASN A 1 101 ? 11.489 6.159 -24.555 1.00 91.75 101 ASN A N 1
ATOM 783 C CA . ASN A 1 101 ? 10.561 6.947 -23.755 1.00 91.75 101 ASN A CA 1
ATOM 784 C C . ASN A 1 101 ? 10.990 7.035 -22.283 1.00 91.75 101 ASN A C 1
ATOM 786 O O . ASN A 1 101 ? 11.487 6.085 -21.678 1.00 91.75 101 ASN A O 1
ATOM 790 N N . GLU A 1 102 ? 10.707 8.182 -21.662 1.00 92.94 102 GLU A N 1
ATOM 791 C CA . GLU A 1 102 ? 10.995 8.416 -20.240 1.00 92.94 102 GLU A CA 1
ATOM 792 C C . GLU A 1 102 ? 10.115 7.560 -19.316 1.00 92.94 102 GLU A C 1
ATOM 794 O O . GLU A 1 102 ? 10.540 7.173 -18.221 1.00 92.94 102 GLU A O 1
ATOM 799 N N . PHE A 1 103 ? 8.898 7.250 -19.763 1.00 93.94 103 PHE A N 1
ATOM 800 C CA . PHE A 1 103 ? 7.949 6.400 -19.060 1.00 93.94 103 PHE A CA 1
ATOM 801 C C . PHE A 1 103 ? 7.108 5.570 -20.033 1.00 93.94 103 PHE A C 1
ATOM 803 O O . PHE A 1 103 ? 6.716 6.066 -21.094 1.00 93.94 103 PHE A O 1
ATOM 810 N N . ILE A 1 104 ? 6.818 4.328 -19.641 1.00 93.75 104 ILE A N 1
ATOM 811 C CA . ILE A 1 104 ? 5.965 3.390 -20.375 1.00 93.75 104 ILE A CA 1
ATOM 812 C C . ILE A 1 104 ? 4.955 2.770 -19.405 1.00 93.75 104 ILE A C 1
ATOM 814 O O . ILE A 1 104 ? 5.331 2.235 -18.360 1.00 93.75 104 ILE A O 1
ATOM 818 N N . LEU A 1 105 ? 3.678 2.803 -19.768 1.00 93.62 105 LEU A N 1
ATOM 819 C CA . LEU A 1 105 ? 2.634 2.026 -19.113 1.00 93.62 105 LEU A CA 1
ATOM 820 C C . LEU A 1 105 ? 2.350 0.771 -19.935 1.00 93.62 105 LEU A C 1
ATOM 822 O O . LEU A 1 105 ? 2.014 0.871 -21.112 1.00 93.62 105 LEU A O 1
ATOM 826 N N . PHE A 1 106 ? 2.452 -0.395 -19.308 1.00 91.00 106 PHE A N 1
ATOM 827 C CA . PHE A 1 106 ? 2.001 -1.655 -19.884 1.00 91.00 106 PHE A CA 1
ATOM 828 C C . PHE A 1 106 ? 0.650 -2.029 -19.271 1.00 91.00 106 PHE A C 1
ATOM 830 O O . PHE A 1 106 ? 0.552 -2.252 -18.062 1.00 91.00 106 PHE A O 1
ATOM 837 N N . GLU A 1 107 ? -0.381 -2.089 -20.104 1.00 88.25 107 GLU A N 1
ATOM 838 C CA . GLU A 1 107 ? -1.747 -2.454 -19.738 1.00 88.25 107 GLU A CA 1
ATOM 839 C C . GLU A 1 107 ? -2.074 -3.889 -20.134 1.00 88.25 107 GLU A C 1
ATOM 841 O O . GLU A 1 107 ? -1.468 -4.445 -21.043 1.00 88.25 107 GLU A O 1
ATOM 846 N N . GLU A 1 108 ? -3.067 -4.476 -19.465 1.00 77.81 108 GLU A N 1
ATOM 847 C CA . GLU A 1 108 ? -3.663 -5.769 -19.841 1.00 77.81 108 GLU A CA 1
ATOM 848 C C . GLU A 1 108 ? -2.645 -6.900 -20.077 1.00 77.81 108 GLU A C 1
ATOM 850 O O . GLU A 1 108 ? -2.788 -7.722 -20.985 1.00 77.81 108 GLU A O 1
ATOM 855 N N . ILE A 1 109 ? -1.601 -6.977 -19.247 1.00 76.81 109 ILE A N 1
ATOM 856 C CA . ILE A 1 109 ? -0.636 -8.073 -19.355 1.00 76.81 109 ILE A CA 1
ATOM 857 C C . ILE A 1 109 ? -1.300 -9.369 -18.872 1.00 76.81 109 ILE A C 1
ATOM 859 O O . ILE A 1 109 ? -1.576 -9.531 -17.682 1.00 76.81 109 ILE A O 1
ATOM 863 N N . ALA A 1 110 ? -1.535 -10.298 -19.800 1.00 66.12 110 ALA A N 1
ATOM 864 C CA . ALA A 1 110 ? -2.105 -11.618 -19.543 1.00 66.12 110 ALA A CA 1
ATOM 865 C C . ALA A 1 110 ? -1.191 -12.733 -20.073 1.00 66.12 110 ALA A C 1
ATOM 867 O O . ALA A 1 110 ? -0.494 -12.560 -21.072 1.00 66.12 110 ALA A O 1
ATOM 868 N N . GLU A 1 111 ? -1.228 -13.896 -19.419 1.00 58.22 111 GLU A N 1
ATOM 869 C CA . GLU A 1 111 ? -0.369 -15.059 -19.698 1.00 58.22 111 GLU A CA 1
ATOM 870 C C . GLU A 1 111 ? -0.454 -15.561 -21.156 1.00 58.22 111 GLU A C 1
ATOM 872 O O . GLU A 1 111 ? 0.547 -15.993 -21.719 1.00 58.22 111 GLU A O 1
ATOM 877 N N . GLY A 1 112 ? -1.615 -15.426 -21.808 1.00 55.62 112 GLY A N 1
ATOM 878 C CA . GLY A 1 112 ? -1.836 -15.883 -23.188 1.00 55.62 112 GLY A CA 1
ATOM 879 C C . GLY A 1 112 ? -1.271 -14.983 -24.300 1.00 55.62 112 GLY A C 1
ATOM 880 O O . GLY A 1 112 ? -1.291 -15.389 -25.457 1.00 55.62 112 GLY A O 1
ATOM 881 N N . ALA A 1 113 ? -0.771 -13.781 -23.980 1.00 57.28 113 ALA A N 1
ATOM 882 C CA . ALA A 1 113 ? -0.278 -12.791 -24.954 1.00 57.28 113 ALA A CA 1
ATOM 883 C C . ALA A 1 113 ? 1.236 -12.512 -24.823 1.00 57.28 113 ALA A C 1
ATOM 885 O O . ALA A 1 113 ? 1.735 -11.459 -25.226 1.00 57.28 113 ALA A O 1
ATOM 886 N N . VAL A 1 114 ? 1.978 -13.431 -24.200 1.00 63.44 114 VAL A N 1
ATOM 887 C CA . VAL A 1 114 ? 3.339 -13.174 -23.722 1.00 63.44 114 VAL A CA 1
ATOM 888 C C . VAL A 1 114 ? 4.373 -13.370 -24.826 1.00 63.44 114 VAL A C 1
ATOM 890 O O . VAL A 1 114 ? 4.669 -14.489 -25.233 1.00 63.44 114 VAL A O 1
ATOM 893 N N . GLN A 1 115 ? 5.005 -12.275 -25.249 1.00 74.06 115 GLN A N 1
ATOM 894 C CA . GLN A 1 115 ? 6.230 -12.333 -26.045 1.00 74.06 115 GLN A CA 1
ATOM 895 C C . GLN A 1 115 ? 7.437 -12.494 -25.114 1.00 74.06 115 GLN A C 1
ATOM 897 O O . GLN A 1 115 ? 7.942 -11.522 -24.546 1.00 74.06 115 GLN A O 1
ATOM 902 N N . THR A 1 116 ? 7.891 -13.735 -24.930 1.00 77.25 116 THR A N 1
ATOM 903 C CA . THR A 1 116 ? 8.985 -14.090 -24.007 1.00 77.25 116 THR A CA 1
ATOM 904 C C . THR A 1 116 ? 10.258 -13.293 -24.271 1.00 77.25 116 THR A C 1
ATOM 906 O O . THR A 1 116 ? 10.873 -12.779 -23.338 1.00 77.25 116 THR A O 1
ATOM 909 N N . ASP A 1 117 ? 10.613 -13.104 -25.539 1.00 82.75 117 ASP A N 1
ATOM 910 C CA . ASP A 1 117 ? 11.836 -12.398 -25.929 1.00 82.75 117 ASP A CA 1
ATOM 911 C C . ASP A 1 117 ? 11.782 -10.907 -25.571 1.00 82.75 117 ASP A C 1
ATOM 913 O O . ASP A 1 117 ? 12.784 -10.316 -25.165 1.00 82.75 117 ASP A O 1
ATOM 917 N N . ALA A 1 118 ? 10.597 -10.296 -25.651 1.00 85.06 118 ALA A N 1
ATOM 918 C CA . ALA A 1 118 ? 10.382 -8.902 -25.279 1.00 85.06 118 ALA A CA 1
ATOM 919 C C . ALA A 1 118 ? 10.517 -8.691 -23.763 1.00 85.06 118 ALA A C 1
ATOM 921 O O . ALA A 1 118 ? 11.162 -7.740 -23.318 1.00 85.06 118 ALA A O 1
ATOM 922 N N . LEU A 1 119 ? 9.983 -9.614 -22.958 1.00 82.06 119 LEU A N 1
ATOM 923 C CA . LEU A 1 119 ? 10.184 -9.603 -21.506 1.00 82.06 119 LEU A CA 1
ATOM 924 C C . LEU A 1 119 ? 11.644 -9.878 -21.124 1.00 82.06 119 LEU A C 1
ATOM 926 O O . LEU A 1 119 ? 12.173 -9.233 -20.216 1.00 82.06 119 LEU A O 1
ATOM 930 N N . GLY A 1 120 ? 12.315 -10.784 -21.841 1.00 84.94 120 GLY A N 1
ATOM 931 C CA . GLY A 1 120 ? 13.750 -11.027 -21.700 1.00 84.94 120 GLY A CA 1
ATOM 932 C C . GLY A 1 120 ? 14.574 -9.762 -21.952 1.00 84.94 120 GLY A C 1
ATOM 933 O O . GLY A 1 120 ? 15.448 -9.422 -21.150 1.00 84.94 120 GLY A O 1
ATOM 934 N N . LEU A 1 121 ? 14.238 -9.010 -23.004 1.00 88.25 121 LEU A N 1
ATOM 935 C CA . LEU A 1 121 ? 14.848 -7.715 -23.298 1.00 88.25 121 LEU A CA 1
ATOM 936 C C . LEU A 1 121 ? 14.581 -6.693 -22.184 1.00 88.25 121 LEU A C 1
ATOM 938 O O . LEU A 1 121 ? 15.529 -6.086 -21.694 1.00 88.25 121 LEU A O 1
ATOM 942 N N . LEU A 1 122 ? 13.334 -6.538 -21.723 1.00 87.81 122 LEU A N 1
ATOM 943 C CA . LEU A 1 122 ? 13.001 -5.618 -20.626 1.00 87.81 122 LEU A CA 1
ATOM 944 C C . LEU A 1 122 ? 13.784 -5.938 -19.350 1.00 87.81 122 LEU A C 1
ATOM 946 O O . LEU A 1 122 ? 14.299 -5.028 -18.695 1.00 87.81 122 LEU A O 1
ATOM 950 N N . LYS A 1 123 ? 13.929 -7.222 -19.012 1.00 86.50 123 LYS A N 1
ATOM 951 C CA . LYS A 1 123 ? 14.744 -7.686 -17.883 1.00 86.50 123 LYS A CA 1
ATOM 952 C C . LYS A 1 123 ? 16.220 -7.328 -18.063 1.00 86.50 123 LYS A C 1
ATOM 954 O O . LYS A 1 123 ? 16.842 -6.809 -17.129 1.00 86.50 123 LYS A O 1
ATOM 959 N N . ALA A 1 124 ? 16.784 -7.588 -19.242 1.00 87.19 124 ALA A N 1
ATOM 960 C CA . ALA A 1 124 ? 18.174 -7.264 -19.550 1.00 87.19 124 ALA A CA 1
ATOM 961 C C . ALA A 1 124 ? 18.416 -5.751 -19.455 1.00 87.19 124 ALA A C 1
ATOM 963 O O . ALA A 1 124 ? 19.282 -5.318 -18.697 1.00 87.19 124 ALA A O 1
ATOM 964 N N . THR A 1 125 ? 17.577 -4.949 -20.110 1.00 90.56 125 THR A N 1
ATOM 965 C CA . THR A 1 125 ? 17.658 -3.484 -20.110 1.00 90.56 125 THR A CA 1
ATOM 966 C C . THR A 1 125 ? 17.455 -2.887 -18.723 1.00 90.56 125 THR A C 1
ATOM 968 O O . THR A 1 125 ? 18.202 -1.995 -18.328 1.00 90.56 125 THR A O 1
ATOM 971 N N . SER A 1 126 ? 16.527 -3.421 -17.923 1.00 87.56 126 SER A N 1
ATOM 972 C CA . SER A 1 126 ? 16.330 -2.987 -16.531 1.00 87.56 126 SER A CA 1
ATOM 973 C C . SER A 1 126 ? 17.563 -3.251 -15.655 1.00 87.56 126 SER A C 1
ATOM 975 O O . SER A 1 126 ? 17.763 -2.566 -14.655 1.00 87.56 126 SER A O 1
ATOM 977 N N . THR A 1 127 ? 18.389 -4.236 -16.030 1.00 84.62 127 THR A N 1
ATOM 978 C CA . THR A 1 127 ? 19.635 -4.599 -15.339 1.00 84.62 127 THR A CA 1
ATOM 979 C C . THR A 1 127 ? 20.806 -3.734 -15.777 1.00 84.62 127 THR A C 1
ATOM 981 O O . THR A 1 127 ? 21.443 -3.088 -14.951 1.00 84.62 127 THR A O 1
ATOM 984 N N . SER A 1 128 ? 21.112 -3.763 -17.075 1.00 88.19 128 SER A N 1
ATOM 985 C CA . SER A 1 128 ? 22.278 -3.095 -17.654 1.00 88.19 128 SER A CA 1
ATOM 986 C C . SER A 1 128 ? 22.085 -1.586 -17.737 1.00 88.19 128 SER A C 1
ATOM 988 O O . SER A 1 128 ? 23.064 -0.855 -17.867 1.00 88.19 128 SER A O 1
ATOM 990 N N . LYS A 1 129 ? 20.826 -1.124 -17.677 1.00 92.00 129 LYS A N 1
ATOM 991 C CA . LYS A 1 129 ? 20.420 0.252 -17.975 1.00 92.00 129 LYS A CA 1
ATOM 992 C C . LYS A 1 129 ? 20.851 0.643 -19.397 1.00 92.00 129 LYS A C 1
ATOM 994 O O . LYS A 1 129 ? 21.184 1.796 -19.651 1.00 92.00 129 LYS A O 1
ATOM 999 N N . ARG A 1 130 ? 20.884 -0.330 -20.320 1.00 93.06 130 ARG A N 1
ATOM 1000 C CA . ARG A 1 130 ? 21.282 -0.172 -21.728 1.00 93.06 130 ARG A CA 1
ATOM 1001 C C . ARG A 1 130 ? 20.520 -1.128 -22.641 1.00 93.06 130 ARG A C 1
ATOM 1003 O O . ARG A 1 130 ? 20.085 -2.197 -22.206 1.00 93.06 130 ARG A O 1
ATOM 1010 N N . PHE A 1 131 ? 20.375 -0.770 -23.911 1.00 92.69 131 PHE A N 1
ATOM 1011 C CA . PHE A 1 131 ? 19.830 -1.659 -24.938 1.00 92.69 131 PHE A CA 1
ATOM 1012 C C . PHE A 1 131 ? 20.444 -1.369 -26.311 1.00 92.69 131 PHE A C 1
ATOM 1014 O O . PHE A 1 131 ? 20.911 -0.262 -26.562 1.00 92.69 131 PHE A O 1
ATOM 1021 N N . LEU A 1 132 ? 20.429 -2.366 -27.198 1.00 90.31 132 LEU A N 1
ATOM 1022 C CA . LEU A 1 132 ? 20.855 -2.219 -28.592 1.00 90.31 132 LEU A CA 1
ATOM 1023 C C . LEU A 1 132 ? 19.681 -1.719 -29.438 1.00 90.31 132 LEU A C 1
ATOM 1025 O O . LEU A 1 132 ? 18.779 -2.497 -29.766 1.00 90.31 132 LEU A O 1
ATOM 1029 N N . LYS A 1 133 ? 19.683 -0.432 -29.790 1.00 87.50 133 LYS A N 1
ATOM 1030 C CA . LYS A 1 133 ? 18.703 0.156 -30.707 1.00 87.50 133 LYS A CA 1
ATOM 1031 C C . LYS A 1 133 ? 18.931 -0.379 -32.114 1.00 87.50 133 LYS A C 1
ATOM 1033 O O . LYS A 1 133 ? 20.060 -0.362 -32.605 1.00 87.50 133 LYS A O 1
ATOM 1038 N N . CYS A 1 134 ? 17.861 -0.876 -32.732 1.00 84.50 134 CYS A N 1
ATOM 1039 C CA . CYS A 1 134 ? 17.879 -1.467 -34.072 1.00 84.50 134 CYS A CA 1
ATOM 1040 C C . CYS A 1 134 ? 18.991 -2.523 -34.272 1.00 84.50 134 CYS A C 1
ATOM 1042 O O . CYS A 1 134 ? 19.445 -2.717 -35.387 1.00 84.50 134 CYS A O 1
ATOM 1044 N N . ASN A 1 135 ? 19.421 -3.218 -33.204 1.00 82.62 135 ASN A N 1
ATOM 1045 C CA . ASN A 1 135 ? 20.552 -4.169 -33.187 1.00 82.62 135 ASN A CA 1
ATOM 1046 C C . ASN A 1 135 ? 21.951 -3.606 -33.488 1.00 82.62 135 ASN A C 1
ATOM 1048 O O . ASN A 1 135 ? 22.887 -4.389 -33.621 1.00 82.62 135 ASN A O 1
ATOM 1052 N N . GLU A 1 136 ? 22.121 -2.289 -33.532 1.00 83.50 136 GLU A N 1
ATOM 1053 C CA . GLU A 1 136 ? 23.390 -1.678 -33.944 1.00 83.50 136 GLU A CA 1
ATOM 1054 C C . GLU A 1 136 ? 23.992 -0.809 -32.844 1.00 83.50 136 GLU A C 1
ATOM 1056 O O . GLU A 1 136 ? 25.141 -0.997 -32.448 1.00 83.50 136 GLU A O 1
ATOM 1061 N N . ASN A 1 137 ? 23.203 0.128 -32.316 1.00 85.19 137 ASN A N 1
ATOM 1062 C CA . ASN A 1 137 ? 23.706 1.177 -31.436 1.00 85.19 137 ASN A CA 1
ATOM 1063 C C . ASN A 1 137 ? 23.340 0.887 -29.982 1.00 85.19 137 ASN A C 1
ATOM 1065 O O . ASN A 1 137 ? 22.160 0.823 -29.638 1.00 85.19 137 ASN A O 1
ATOM 1069 N N . GLU A 1 138 ? 24.332 0.743 -29.103 1.00 90.75 138 GLU A N 1
ATOM 1070 C CA . GLU A 1 138 ? 24.078 0.633 -27.665 1.00 90.75 138 GLU A CA 1
ATOM 1071 C C . GLU A 1 138 ? 23.704 2.006 -27.086 1.00 90.75 138 GLU A C 1
ATOM 1073 O O . GLU A 1 138 ? 24.476 2.962 -27.151 1.00 90.75 138 GLU A O 1
ATOM 1078 N N . ILE A 1 139 ? 22.508 2.107 -26.504 1.00 90.25 139 ILE A N 1
ATOM 1079 C CA . ILE A 1 139 ? 21.965 3.343 -25.933 1.00 90.25 139 ILE A CA 1
ATOM 1080 C C . ILE A 1 139 ? 21.707 3.157 -24.439 1.00 90.25 139 ILE A C 1
ATOM 1082 O O . ILE A 1 139 ? 21.262 2.099 -23.990 1.00 90.25 139 ILE A O 1
ATOM 1086 N N . SER A 1 140 ? 21.970 4.211 -23.661 1.00 91.75 140 SER A N 1
ATOM 1087 C CA . SER A 1 140 ? 21.641 4.269 -22.236 1.00 91.75 140 SER A CA 1
ATOM 1088 C C . SER A 1 140 ? 20.131 4.374 -22.019 1.00 91.75 140 SER A C 1
ATOM 1090 O O . SER A 1 140 ? 19.478 5.293 -22.515 1.00 91.75 140 SER A O 1
ATOM 1092 N N . TYR A 1 141 ? 19.585 3.448 -21.237 1.00 91.44 141 TYR A N 1
ATOM 1093 C CA . TYR A 1 141 ? 18.192 3.442 -20.822 1.00 91.44 141 TYR A CA 1
ATOM 1094 C C . TYR A 1 141 ? 18.030 4.205 -19.506 1.00 91.44 141 TYR A C 1
ATOM 1096 O O . TYR A 1 141 ? 18.592 3.838 -18.471 1.00 91.44 141 TYR A O 1
ATOM 1104 N N . ASN A 1 142 ? 17.235 5.272 -19.569 1.00 91.44 142 ASN A N 1
ATOM 1105 C CA . ASN A 1 142 ? 16.872 6.105 -18.423 1.00 91.44 142 ASN A CA 1
ATOM 1106 C C . ASN A 1 142 ? 15.368 6.063 -18.123 1.00 91.44 142 ASN A C 1
ATOM 1108 O O . ASN A 1 142 ? 14.894 6.864 -17.311 1.00 91.44 142 ASN A O 1
ATOM 1112 N N . GLY A 1 143 ? 14.620 5.212 -18.830 1.00 93.38 143 GLY A N 1
ATOM 1113 C CA . GLY A 1 143 ? 13.172 5.112 -18.741 1.00 93.38 143 GLY A CA 1
ATOM 1114 C C . GLY A 1 143 ? 12.708 4.390 -17.479 1.00 93.38 143 GLY A C 1
ATOM 1115 O O . GLY A 1 143 ? 13.460 3.698 -16.795 1.00 93.38 143 GLY A O 1
ATOM 1116 N N . SER A 1 144 ? 11.434 4.556 -17.175 1.00 95.62 144 SER A N 1
ATOM 1117 C CA . SER A 1 144 ? 10.748 3.915 -16.057 1.00 95.62 144 SER A CA 1
ATOM 1118 C C . SER A 1 144 ? 9.463 3.280 -16.574 1.00 95.62 144 SER A C 1
ATOM 1120 O O . SER A 1 144 ? 8.975 3.660 -17.636 1.00 95.62 144 SER A O 1
ATOM 1122 N N . TYR A 1 145 ? 8.898 2.309 -15.864 1.00 94.00 145 TYR A N 1
ATOM 1123 C CA . TYR A 1 145 ? 7.650 1.700 -16.321 1.00 94.00 145 TYR A CA 1
ATOM 1124 C C . TYR A 1 145 ? 6.784 1.191 -15.189 1.00 94.00 145 TYR A C 1
ATOM 1126 O O . TYR A 1 145 ? 7.273 0.853 -14.108 1.00 94.00 145 TYR A O 1
ATOM 1134 N N . ILE A 1 146 ? 5.490 1.090 -15.479 1.00 94.06 146 ILE A N 1
ATOM 1135 C CA . ILE A 1 146 ? 4.544 0.346 -14.658 1.00 94.06 146 ILE A CA 1
ATOM 1136 C C . ILE A 1 146 ? 3.847 -0.708 -15.498 1.00 94.06 146 ILE A C 1
ATOM 1138 O O . ILE A 1 146 ? 3.467 -0.458 -16.639 1.00 94.06 146 ILE A O 1
ATOM 1142 N N . MET A 1 147 ? 3.699 -1.891 -14.911 1.00 91.50 147 MET A N 1
ATOM 1143 C CA . MET A 1 147 ? 2.937 -2.992 -15.482 1.00 91.50 147 MET A CA 1
ATOM 1144 C C . MET A 1 147 ? 1.663 -3.209 -14.671 1.00 91.50 147 MET A C 1
ATOM 1146 O O . MET A 1 147 ? 1.723 -3.478 -13.467 1.00 91.50 147 MET A O 1
ATOM 1150 N N . ASN A 1 148 ? 0.518 -3.095 -15.335 1.00 91.00 148 ASN A N 1
ATOM 1151 C CA . ASN A 1 148 ? -0.784 -3.354 -14.748 1.00 91.00 148 ASN A CA 1
ATOM 1152 C C . ASN A 1 148 ? -1.196 -4.801 -15.021 1.00 91.00 148 ASN A C 1
ATOM 1154 O O . ASN A 1 148 ? -1.279 -5.237 -16.169 1.00 91.00 148 ASN A O 1
ATOM 1158 N N . PHE A 1 149 ? -1.514 -5.527 -13.953 1.00 87.62 149 PHE A N 1
ATOM 1159 C CA . PHE A 1 149 ? -2.045 -6.880 -14.025 1.00 87.62 149 PHE A CA 1
ATOM 1160 C C . PHE A 1 149 ? -3.421 -6.945 -13.375 1.00 87.62 149 PHE A C 1
ATOM 1162 O O . PHE A 1 149 ? -3.736 -6.238 -12.406 1.00 87.62 149 PHE A O 1
ATOM 1169 N N . ASN A 1 150 ? -4.249 -7.839 -13.904 1.00 85.94 150 ASN A N 1
ATOM 1170 C CA . ASN A 1 150 ? -5.514 -8.161 -13.276 1.00 85.94 150 ASN A CA 1
ATOM 1171 C C . ASN A 1 150 ? -5.297 -9.154 -12.132 1.00 85.94 150 ASN A C 1
ATOM 1173 O O . ASN A 1 150 ? -4.646 -10.184 -12.287 1.00 85.94 150 ASN A O 1
ATOM 1177 N N . TYR A 1 151 ? -5.855 -8.824 -10.972 1.00 84.75 151 TYR A N 1
ATOM 1178 C CA . TYR A 1 151 ? -5.761 -9.622 -9.758 1.00 84.75 151 TYR A CA 1
ATOM 1179 C C . TYR A 1 151 ? -7.137 -9.693 -9.101 1.00 84.75 151 TYR A C 1
ATOM 1181 O O . TYR A 1 151 ? -7.684 -8.670 -8.693 1.00 84.75 151 TYR A O 1
ATOM 1189 N N . TYR A 1 152 ? -7.712 -10.896 -9.053 1.00 75.94 152 TYR A N 1
ATOM 1190 C CA . TYR A 1 152 ? -9.105 -11.126 -8.647 1.00 75.94 152 TYR A CA 1
ATOM 1191 C C . TYR A 1 152 ? -9.251 -11.777 -7.270 1.00 75.94 152 TYR A C 1
ATOM 1193 O O . TYR A 1 152 ? -10.356 -12.182 -6.908 1.00 75.94 152 TYR A O 1
ATOM 1201 N N . LYS A 1 153 ? -8.166 -11.906 -6.500 1.00 76.75 153 LYS A N 1
ATOM 1202 C CA . LYS A 1 153 ? -8.291 -12.400 -5.130 1.00 76.75 153 LYS A CA 1
ATOM 1203 C C . LYS A 1 153 ? -8.994 -11.368 -4.243 1.00 76.75 153 LYS A C 1
ATOM 1205 O O . LYS A 1 153 ? -8.974 -10.170 -4.517 1.00 76.75 153 LYS A O 1
ATOM 1210 N N . ASN A 1 154 ? -9.663 -11.886 -3.216 1.00 69.88 154 ASN A N 1
ATOM 1211 C CA . ASN A 1 154 ? -10.506 -11.134 -2.291 1.00 69.88 154 ASN A CA 1
ATOM 1212 C C . ASN A 1 154 ? -9.900 -11.152 -0.881 1.00 69.88 154 ASN A C 1
ATOM 1214 O O . ASN A 1 154 ? -10.592 -11.480 0.080 1.00 69.88 154 ASN A O 1
ATOM 1218 N N . GLU A 1 155 ? -8.603 -10.868 -0.748 1.00 81.69 155 GLU A N 1
ATOM 1219 C CA . GLU A 1 155 ? -8.002 -10.669 0.572 1.00 81.69 155 GLU A CA 1
ATOM 1220 C C . GLU A 1 155 ? -8.761 -9.583 1.340 1.00 81.69 155 GLU A C 1
ATOM 1222 O O . GLU A 1 155 ? -9.187 -8.592 0.748 1.00 81.69 155 GLU A O 1
ATOM 1227 N N . THR A 1 156 ? -8.962 -9.753 2.643 1.00 74.75 156 THR A N 1
ATOM 1228 C CA . THR A 1 156 ? -9.704 -8.785 3.464 1.00 74.75 156 THR A CA 1
ATOM 1229 C C . THR A 1 156 ? -8.821 -7.672 4.010 1.00 74.75 156 THR A C 1
ATOM 1231 O O . THR A 1 156 ? -9.301 -6.554 4.184 1.00 74.75 156 THR A O 1
ATOM 1234 N N . SER A 1 157 ? -7.539 -7.961 4.235 1.00 81.12 157 SER A N 1
ATOM 1235 C CA . SER A 1 157 ? -6.537 -7.013 4.715 1.00 81.12 157 SER A CA 1
ATOM 1236 C C . SER A 1 157 ? -5.310 -6.979 3.797 1.00 81.12 157 SER A C 1
ATOM 1238 O O . SER A 1 157 ? -5.144 -7.825 2.916 1.00 81.12 157 SER A O 1
ATOM 1240 N N . LEU A 1 158 ? -4.434 -5.990 3.997 1.00 84.31 158 LEU A N 1
ATOM 1241 C CA . LEU A 1 158 ? -3.156 -5.913 3.279 1.00 84.31 158 LEU A CA 1
ATOM 1242 C C . LEU A 1 158 ? -2.148 -6.971 3.747 1.00 84.31 158 LEU A C 1
ATOM 1244 O O . LEU A 1 158 ? -1.307 -7.387 2.955 1.00 84.31 158 LEU A O 1
ATOM 1248 N N . GLU A 1 159 ? -2.243 -7.413 5.000 1.00 85.00 159 GLU A N 1
ATOM 1249 C CA . GLU A 1 159 ? -1.378 -8.448 5.578 1.00 85.00 159 GLU A CA 1
ATOM 1250 C C . GLU A 1 159 ? -1.638 -9.829 4.959 1.00 85.00 159 GLU A C 1
ATOM 1252 O O . GLU A 1 159 ? -0.713 -10.619 4.770 1.00 85.00 159 GLU A O 1
ATOM 1257 N N . ASP A 1 160 ? -2.879 -10.081 4.536 1.00 84.00 160 ASP A N 1
ATOM 1258 C CA . ASP A 1 160 ? -3.281 -11.322 3.864 1.00 84.00 160 ASP A CA 1
ATOM 1259 C C . ASP A 1 160 ? -2.692 -11.455 2.444 1.00 84.00 160 ASP A C 1
ATOM 1261 O O . ASP A 1 160 ? -2.737 -12.531 1.832 1.00 84.00 160 ASP A O 1
ATOM 1265 N N . VAL A 1 161 ? -2.150 -10.366 1.885 1.00 82.50 161 VAL A N 1
ATOM 1266 C CA . VAL A 1 161 ? -1.620 -10.332 0.520 1.00 82.50 161 VAL A CA 1
ATOM 1267 C C . VAL A 1 161 ? -0.235 -10.972 0.481 1.00 82.50 161 VAL A C 1
ATOM 1269 O O . VAL A 1 161 ? 0.790 -10.350 0.760 1.00 82.50 161 VAL A O 1
ATOM 1272 N N . LYS A 1 162 ? -0.201 -12.240 0.072 1.00 83.38 162 LYS A N 1
ATOM 1273 C CA . LYS A 1 162 ? 1.034 -13.024 -0.060 1.00 83.38 162 LYS A CA 1
ATOM 1274 C C . LYS A 1 162 ? 1.675 -12.861 -1.441 1.00 83.38 162 LYS A C 1
ATOM 1276 O O . LYS A 1 162 ? 0.977 -12.889 -2.458 1.00 83.38 162 LYS A O 1
ATOM 1281 N N . LYS A 1 163 ? 3.011 -12.786 -1.502 1.00 83.94 163 LYS A N 1
ATOM 1282 C CA . LYS A 1 163 ? 3.775 -12.697 -2.765 1.00 83.94 163 LYS A CA 1
ATOM 1283 C C . LYS A 1 163 ? 3.448 -13.846 -3.715 1.00 83.94 163 LYS A C 1
ATOM 1285 O O . LYS A 1 163 ? 3.257 -13.655 -4.914 1.00 83.94 163 LYS A O 1
ATOM 1290 N N . GLU A 1 164 ? 3.320 -15.046 -3.164 1.00 83.25 164 GLU A N 1
ATOM 1291 C CA . GLU A 1 164 ? 2.990 -16.277 -3.880 1.00 83.25 164 GLU A CA 1
ATOM 1292 C C . GLU A 1 164 ? 1.623 -16.190 -4.561 1.00 83.25 164 GLU A C 1
ATOM 1294 O O . GLU A 1 164 ? 1.399 -16.841 -5.580 1.00 83.25 164 GLU A O 1
ATOM 1299 N N . ASN A 1 165 ? 0.701 -15.389 -4.020 1.00 82.31 165 ASN A N 1
ATOM 1300 C CA . ASN A 1 165 ? -0.628 -15.241 -4.591 1.00 82.31 165 ASN A CA 1
ATOM 1301 C C . ASN A 1 165 ? -0.601 -14.448 -5.889 1.00 82.31 165 ASN A C 1
ATOM 1303 O O . ASN A 1 165 ? -1.220 -14.885 -6.858 1.00 82.31 165 ASN A O 1
ATOM 1307 N N . PHE A 1 166 ? 0.108 -13.319 -5.930 1.00 79.38 166 PHE A N 1
ATOM 1308 C CA . PHE A 1 166 ? 0.177 -12.543 -7.161 1.00 79.38 166 PHE A CA 1
ATOM 1309 C C . PHE A 1 166 ? 1.212 -13.077 -8.144 1.00 79.38 166 PHE A C 1
ATOM 1311 O O . PHE A 1 166 ? 1.009 -12.936 -9.343 1.00 79.38 166 PHE A O 1
ATOM 1318 N N . LYS A 1 167 ? 2.273 -13.765 -7.698 1.00 84.88 167 LYS A N 1
ATOM 1319 C CA . LYS A 1 167 ? 3.180 -14.461 -8.628 1.00 84.88 167 LYS A CA 1
ATOM 1320 C C . LYS A 1 167 ? 2.428 -15.369 -9.595 1.00 84.88 167 LYS A C 1
ATOM 1322 O O . LYS A 1 167 ? 2.772 -15.398 -10.766 1.00 84.88 167 LYS A O 1
ATOM 1327 N N . LYS A 1 168 ? 1.375 -16.043 -9.121 1.00 81.12 168 LYS A N 1
ATOM 1328 C CA . LYS A 1 168 ? 0.518 -16.916 -9.939 1.00 81.12 168 LYS A CA 1
ATOM 1329 C C . LYS A 1 168 ? -0.205 -16.192 -11.076 1.00 81.12 168 LYS A C 1
ATOM 1331 O O . LYS A 1 168 ? -0.603 -16.857 -12.018 1.00 81.12 168 LYS A O 1
ATOM 1336 N N . VAL A 1 169 ? -0.404 -14.874 -10.982 1.00 77.62 169 VAL A N 1
ATOM 1337 C CA . VAL A 1 169 ? -1.033 -14.082 -12.055 1.00 77.62 169 VAL A CA 1
ATOM 1338 C C . VAL A 1 169 ? -0.014 -13.384 -12.957 1.00 77.62 169 VAL A C 1
ATOM 1340 O O . VAL A 1 169 ? -0.380 -12.869 -14.010 1.00 77.62 169 VAL A O 1
ATOM 1343 N N . LEU A 1 170 ? 1.260 -13.347 -12.558 1.00 81.81 170 LEU A N 1
ATOM 1344 C CA . LEU A 1 170 ? 2.333 -12.810 -13.387 1.00 81.81 170 LEU A CA 1
ATOM 1345 C C . LEU A 1 170 ? 2.734 -13.847 -14.452 1.00 81.81 170 LEU A C 1
ATOM 1347 O O . LEU A 1 170 ? 2.827 -15.030 -14.125 1.00 81.81 170 LEU A O 1
ATOM 1351 N N . PRO A 1 171 ? 3.065 -13.443 -15.691 1.00 78.00 171 PRO A N 1
ATOM 1352 C CA . PRO A 1 171 ? 3.653 -14.351 -16.675 1.00 78.00 171 PRO A CA 1
ATOM 1353 C C . PRO A 1 171 ? 4.907 -15.055 -16.140 1.00 78.00 171 PRO A C 1
ATOM 1355 O O . PRO A 1 171 ? 5.753 -14.414 -15.516 1.00 78.00 171 PRO A O 1
ATOM 1358 N N . THR A 1 172 ? 5.080 -16.349 -16.426 1.00 78.38 172 THR A N 1
ATOM 1359 C CA . THR A 1 172 ? 6.157 -17.190 -15.858 1.00 78.38 172 THR A CA 1
ATOM 1360 C C . THR A 1 172 ? 7.546 -16.554 -15.954 1.00 78.38 172 THR A C 1
ATOM 1362 O O . THR A 1 172 ? 8.328 -16.593 -15.009 1.00 78.38 172 THR A O 1
ATOM 1365 N N . ILE A 1 173 ? 7.851 -15.897 -17.073 1.00 71.94 173 ILE A N 1
ATOM 1366 C CA . ILE A 1 173 ? 9.168 -15.300 -17.326 1.00 71.94 173 ILE A CA 1
ATOM 1367 C C . ILE A 1 173 ? 9.477 -14.064 -16.457 1.00 71.94 173 ILE A C 1
ATOM 1369 O O . ILE A 1 173 ? 10.647 -13.736 -16.260 1.00 71.94 173 ILE A O 1
ATOM 1373 N N . VAL A 1 174 ? 8.455 -13.401 -15.896 1.00 74.25 174 VAL A N 1
ATOM 1374 C CA . VAL A 1 174 ? 8.606 -12.287 -14.935 1.00 74.25 174 VAL A CA 1
ATOM 1375 C C . VAL A 1 174 ? 8.385 -12.714 -13.481 1.00 74.25 174 VAL A C 1
ATOM 1377 O O . VAL A 1 174 ? 8.529 -11.890 -12.582 1.00 74.25 174 VAL A O 1
ATOM 1380 N N . GLN A 1 175 ? 8.091 -13.994 -13.221 1.00 81.00 175 GLN A N 1
ATOM 1381 C CA . GLN A 1 175 ? 8.061 -14.550 -11.860 1.00 81.00 175 GLN A CA 1
ATOM 1382 C C . GLN A 1 175 ? 9.465 -14.787 -11.279 1.00 81.00 175 GLN A C 1
ATOM 1384 O O . GLN A 1 175 ? 9.604 -15.021 -10.075 1.00 81.00 175 GLN A O 1
ATOM 1389 N N . ASP A 1 176 ? 10.496 -14.743 -12.127 1.00 80.25 176 ASP A N 1
ATOM 1390 C CA . ASP A 1 176 ? 11.892 -14.920 -11.741 1.00 80.25 176 ASP A CA 1
ATOM 1391 C C . ASP A 1 176 ? 12.330 -13.894 -10.684 1.00 80.25 176 ASP A C 1
ATOM 1393 O O . ASP A 1 176 ? 12.161 -12.683 -10.847 1.00 80.25 176 ASP A O 1
ATOM 1397 N N . GLU A 1 177 ? 12.955 -14.383 -9.613 1.00 81.56 177 GLU A N 1
ATOM 1398 C CA . GLU A 1 177 ? 13.383 -13.550 -8.484 1.00 81.56 177 GLU A CA 1
ATOM 1399 C C . GLU A 1 177 ? 14.414 -12.495 -8.882 1.00 81.56 177 GLU A C 1
ATOM 1401 O O . GLU A 1 177 ? 14.418 -11.392 -8.331 1.00 81.56 177 GLU A O 1
ATOM 1406 N N . ALA A 1 178 ? 15.262 -12.772 -9.879 1.00 78.69 178 ALA A N 1
ATOM 1407 C CA . ALA A 1 178 ? 16.184 -11.753 -10.354 1.00 78.69 178 ALA A CA 1
ATOM 1408 C C . ALA A 1 178 ? 15.401 -10.585 -10.973 1.00 78.69 178 ALA A C 1
ATOM 1410 O O . ALA A 1 178 ? 15.682 -9.433 -10.640 1.00 78.69 178 ALA A O 1
ATOM 1411 N N . PHE A 1 179 ? 14.387 -10.834 -11.803 1.00 82.06 179 PHE A N 1
ATOM 1412 C CA . PHE A 1 179 ? 13.540 -9.755 -12.321 1.00 82.06 179 PHE A CA 1
ATOM 1413 C C . PHE A 1 179 ? 12.762 -9.037 -11.211 1.00 82.06 179 PHE A C 1
ATOM 1415 O O . PHE A 1 179 ? 12.849 -7.813 -11.117 1.00 82.06 179 PHE A O 1
ATOM 1422 N N . LEU A 1 180 ? 12.089 -9.781 -10.326 1.00 85.81 180 LEU A N 1
ATOM 1423 C CA . LEU A 1 180 ? 11.314 -9.203 -9.223 1.00 85.81 180 LEU A CA 1
ATOM 1424 C C . LEU A 1 180 ? 12.172 -8.322 -8.307 1.00 85.81 180 LEU A C 1
ATOM 1426 O O . LEU A 1 180 ? 11.733 -7.238 -7.943 1.00 85.81 180 LEU A O 1
ATOM 1430 N N . SER A 1 181 ? 13.426 -8.701 -8.033 1.00 83.31 181 SER A N 1
ATOM 1431 C CA . SER A 1 181 ? 14.358 -7.902 -7.214 1.00 83.31 181 SER A CA 1
ATOM 1432 C C . SER A 1 181 ? 14.729 -6.527 -7.796 1.00 83.31 181 SER A C 1
ATOM 1434 O O . SER A 1 181 ? 15.454 -5.768 -7.157 1.00 83.31 181 SER A O 1
ATOM 1436 N N . ARG A 1 182 ? 14.297 -6.210 -9.025 1.00 85.12 182 ARG A N 1
ATOM 1437 C CA . ARG A 1 182 ? 14.485 -4.899 -9.674 1.00 85.12 182 ARG A CA 1
ATOM 1438 C C . ARG A 1 182 ? 13.228 -4.039 -9.632 1.00 85.12 182 ARG A C 1
ATOM 1440 O O . ARG A 1 182 ? 13.308 -2.845 -9.913 1.00 85.12 182 ARG A O 1
ATOM 1447 N N . ILE A 1 183 ? 12.080 -4.634 -9.327 1.00 91.81 183 ILE A N 1
ATOM 1448 C CA . ILE A 1 183 ? 10.826 -3.910 -9.177 1.00 91.81 183 ILE A CA 1
ATOM 1449 C C . ILE A 1 183 ? 10.879 -3.178 -7.836 1.00 91.81 183 ILE A C 1
ATOM 1451 O O . ILE A 1 183 ? 11.277 -3.741 -6.818 1.00 91.81 183 ILE A O 1
ATOM 1455 N N . GLY A 1 184 ? 10.539 -1.891 -7.841 1.00 93.19 184 GLY A N 1
ATOM 1456 C CA . GLY A 1 184 ? 10.623 -1.066 -6.643 1.00 93.19 184 GLY A CA 1
ATOM 1457 C C . GLY A 1 184 ? 9.426 -1.196 -5.733 1.00 93.19 184 GLY A C 1
ATOM 1458 O O . GLY A 1 184 ? 9.594 -1.209 -4.517 1.00 93.19 184 GLY A O 1
ATOM 1459 N N . PHE A 1 185 ? 8.238 -1.353 -6.301 1.00 95.44 185 PHE A N 1
ATOM 1460 C CA . PHE A 1 185 ? 7.015 -1.420 -5.522 1.00 95.44 185 PHE A CA 1
ATOM 1461 C C . PHE A 1 185 ? 5.910 -2.197 -6.229 1.00 95.44 185 PHE A C 1
ATOM 1463 O O . PHE A 1 185 ? 5.886 -2.318 -7.459 1.00 95.44 185 PHE A O 1
ATOM 1470 N N . VAL A 1 186 ? 4.957 -2.671 -5.430 1.00 94.31 186 VAL A N 1
ATOM 1471 C CA . VAL A 1 186 ? 3.704 -3.265 -5.897 1.00 94.31 186 VAL A CA 1
ATOM 1472 C C . VAL A 1 186 ? 2.543 -2.477 -5.305 1.00 94.31 186 VAL A C 1
ATOM 1474 O O . VAL A 1 186 ? 2.457 -2.298 -4.094 1.00 94.31 186 VAL A O 1
ATOM 1477 N N . LEU A 1 187 ? 1.637 -2.016 -6.163 1.00 94.12 187 LEU A N 1
ATOM 1478 C CA . LEU A 1 187 ? 0.425 -1.298 -5.782 1.00 94.12 187 LEU A CA 1
ATOM 1479 C C . LEU A 1 187 ? -0.760 -2.259 -5.800 1.00 94.12 187 LEU A C 1
ATOM 1481 O O . LEU A 1 187 ? -1.193 -2.689 -6.872 1.00 94.12 187 LEU A O 1
ATOM 1485 N N . ILE A 1 188 ? -1.287 -2.583 -4.621 1.00 89.81 188 ILE A N 1
ATOM 1486 C CA . ILE A 1 188 ? -2.418 -3.501 -4.466 1.00 89.81 188 ILE A CA 1
ATOM 1487 C C . ILE A 1 188 ? -3.738 -2.725 -4.504 1.00 89.81 188 ILE A C 1
ATOM 1489 O O . ILE A 1 188 ? -4.085 -1.988 -3.586 1.00 89.81 188 ILE A O 1
ATOM 1493 N N . HIS A 1 189 ? -4.493 -2.930 -5.576 1.00 87.56 189 HIS A N 1
ATOM 1494 C CA . HIS A 1 189 ? -5.825 -2.397 -5.827 1.00 87.56 189 HIS A CA 1
ATOM 1495 C C . HIS A 1 189 ? -6.893 -3.454 -5.501 1.00 87.56 189 HIS A C 1
ATOM 1497 O O . HIS A 1 189 ? -7.430 -4.109 -6.396 1.00 87.56 189 HIS A O 1
ATOM 1503 N N . ASN A 1 190 ? -7.186 -3.635 -4.213 1.00 80.88 190 ASN A N 1
ATOM 1504 C CA . ASN A 1 190 ? -8.223 -4.552 -3.735 1.00 80.88 190 ASN A CA 1
ATOM 1505 C C . ASN A 1 190 ? -9.424 -3.767 -3.181 1.00 80.88 190 ASN A C 1
ATOM 1507 O O . ASN A 1 190 ? -9.239 -2.790 -2.461 1.00 80.88 190 ASN A O 1
ATOM 1511 N N . ASP A 1 191 ? -10.650 -4.192 -3.485 1.00 76.06 191 ASP A N 1
ATOM 1512 C CA . ASP A 1 191 ? -11.891 -3.529 -3.055 1.00 76.06 191 ASP A CA 1
ATOM 1513 C C . ASP A 1 191 ? -11.993 -3.437 -1.520 1.00 76.06 191 ASP A C 1
ATOM 1515 O O . ASP A 1 191 ? -12.491 -2.454 -0.965 1.00 76.06 191 ASP A O 1
ATOM 1519 N N . SER A 1 192 ? -11.479 -4.445 -0.810 1.00 73.62 192 SER A N 1
ATOM 1520 C CA . SER A 1 192 ? -11.463 -4.482 0.656 1.00 73.62 192 SER A CA 1
ATOM 1521 C C . SER A 1 192 ? -10.528 -3.441 1.279 1.00 73.62 192 SER A C 1
ATOM 1523 O O . SER A 1 192 ? -10.781 -3.008 2.399 1.00 73.62 192 SER A O 1
ATOM 1525 N N . THR A 1 193 ? -9.491 -2.988 0.565 1.00 80.31 193 THR A N 1
ATOM 1526 C CA . THR A 1 193 ? -8.478 -2.050 1.078 1.00 80.31 193 THR A CA 1
ATOM 1527 C C . THR A 1 193 ? -8.611 -0.672 0.432 1.00 80.31 193 THR A C 1
ATOM 1529 O O . THR A 1 193 ? -8.744 0.331 1.127 1.00 80.31 193 THR A O 1
ATOM 1532 N N . VAL A 1 194 ? -8.657 -0.605 -0.893 1.00 84.06 194 VAL A N 1
ATOM 1533 C CA . VAL A 1 194 ? -8.794 0.629 -1.673 1.00 84.06 194 VAL A CA 1
ATOM 1534 C C . VAL A 1 194 ? -10.237 1.134 -1.718 1.00 84.06 194 VAL A C 1
ATOM 1536 O O . VAL A 1 194 ? -10.442 2.347 -1.738 1.00 84.06 194 VAL A O 1
ATOM 1539 N N . GLY A 1 195 ? -11.240 0.254 -1.678 1.00 79.69 195 GLY A N 1
ATOM 1540 C CA . GLY A 1 195 ? -12.640 0.642 -1.871 1.00 79.69 195 GLY A CA 1
ATOM 1541 C C . GLY A 1 195 ? -12.922 1.153 -3.287 1.00 79.69 195 GLY A C 1
ATOM 1542 O O . GLY A 1 195 ? -12.172 0.871 -4.219 1.00 79.69 195 GLY A O 1
ATOM 1543 N N . ASN A 1 196 ? -14.006 1.916 -3.445 1.00 79.88 196 ASN A N 1
ATOM 1544 C CA . ASN A 1 196 ? -14.373 2.533 -4.721 1.00 79.88 196 ASN A CA 1
ATOM 1545 C C . ASN A 1 196 ? -13.721 3.920 -4.840 1.00 79.88 196 ASN A C 1
ATOM 1547 O O . ASN A 1 196 ? -14.076 4.806 -4.058 1.00 79.88 196 ASN A O 1
ATOM 1551 N N . PRO A 1 197 ? -12.804 4.135 -5.802 1.00 83.06 197 PRO A N 1
ATOM 1552 C CA . PRO A 1 197 ? -12.187 5.435 -6.019 1.00 83.06 197 PRO A CA 1
ATOM 1553 C C . PRO A 1 197 ? -13.200 6.544 -6.306 1.00 83.06 197 PRO A C 1
ATOM 1555 O O . PRO A 1 197 ? -14.085 6.388 -7.147 1.00 83.06 197 PRO A O 1
ATOM 1558 N N . ILE A 1 198 ? -13.018 7.693 -5.660 1.00 83.88 198 ILE A N 1
ATOM 1559 C CA . ILE A 1 198 ? -13.804 8.906 -5.893 1.00 83.88 198 ILE A CA 1
ATOM 1560 C C . ILE A 1 198 ? -12.937 9.914 -6.644 1.00 83.88 198 ILE A C 1
ATOM 1562 O O . ILE A 1 198 ? -11.902 10.360 -6.138 1.00 83.88 198 ILE A O 1
ATOM 1566 N N . TYR A 1 199 ? -13.375 10.307 -7.836 1.00 83.94 199 TYR A N 1
ATOM 1567 C CA . TYR A 1 199 ? -12.698 11.322 -8.638 1.00 83.94 199 TYR A CA 1
ATOM 1568 C C . TYR A 1 199 ? -13.409 12.670 -8.531 1.00 83.94 199 TYR A C 1
ATOM 1570 O O . TYR A 1 199 ? -14.633 12.733 -8.428 1.00 83.94 199 TYR A O 1
ATOM 1578 N N . LYS A 1 200 ? -12.640 13.759 -8.559 1.00 84.19 200 LYS A N 1
ATOM 1579 C CA . LYS A 1 200 ? -13.182 15.112 -8.708 1.00 84.19 200 LYS A CA 1
ATOM 1580 C C . LYS A 1 200 ? -13.667 15.308 -10.144 1.00 84.19 200 LYS A C 1
ATOM 1582 O O . LYS A 1 200 ? -13.037 14.825 -11.082 1.00 84.19 200 LYS A O 1
ATOM 1587 N N . ASN A 1 201 ? -14.756 16.059 -10.306 1.00 68.38 201 ASN A N 1
ATOM 1588 C CA . ASN A 1 201 ? -15.309 16.358 -11.629 1.00 68.38 201 ASN A CA 1
ATOM 1589 C C . ASN A 1 201 ? -14.391 17.265 -12.461 1.00 68.38 201 ASN A C 1
ATOM 1591 O O . ASN A 1 201 ? -14.409 17.136 -13.674 1.00 68.38 201 ASN A O 1
ATOM 1595 N N . ASN A 1 202 ? -13.593 18.132 -11.822 1.00 65.69 202 ASN A N 1
ATOM 1596 C CA . ASN A 1 202 ? -12.537 18.944 -12.435 1.00 65.69 202 ASN A CA 1
ATOM 1597 C C . ASN A 1 202 ? -11.457 19.259 -11.383 1.00 65.69 202 ASN A C 1
ATOM 1599 O O . ASN A 1 202 ? -11.789 19.690 -10.276 1.00 65.69 202 ASN A O 1
ATOM 1603 N N . GLY A 1 203 ? -10.185 19.058 -11.724 1.00 60.22 203 GLY A N 1
ATOM 1604 C CA . GLY A 1 203 ? -9.040 19.534 -10.948 1.00 60.22 203 GLY A CA 1
ATOM 1605 C C . GLY A 1 203 ? -8.816 21.026 -11.185 1.00 60.22 203 GLY A C 1
ATOM 1606 O O . GLY A 1 203 ? -9.128 21.551 -12.254 1.00 60.22 203 GLY A O 1
ATOM 1607 N N . SER A 1 204 ? -8.285 21.725 -10.185 1.00 64.56 204 SER A N 1
ATOM 1608 C CA . SER A 1 204 ? -7.920 23.144 -10.311 1.00 64.56 204 SER A CA 1
ATOM 1609 C C . SER A 1 204 ? -6.626 23.350 -11.108 1.00 64.56 204 SER A C 1
ATOM 1611 O O . SER A 1 204 ? -6.367 24.442 -11.607 1.00 64.56 204 SER A O 1
ATOM 1613 N N . SER A 1 205 ? -5.822 22.291 -11.223 1.00 72.25 205 SER A N 1
ATOM 1614 C CA . SER A 1 205 ? -4.467 22.300 -11.772 1.00 72.25 205 SER A CA 1
ATOM 1615 C C . SER A 1 205 ? -4.344 21.364 -12.978 1.00 72.25 205 SER A C 1
ATOM 1617 O O . SER A 1 205 ? -5.003 20.327 -13.042 1.00 72.25 205 SER A O 1
ATOM 1619 N N . SER A 1 206 ? -3.495 21.723 -13.945 1.00 84.69 206 SER A N 1
ATOM 1620 C CA . SER A 1 206 ? -3.376 20.995 -15.215 1.00 84.69 206 SER A CA 1
ATOM 1621 C C . SER A 1 206 ? -2.583 19.682 -15.072 1.00 84.69 206 SER A C 1
ATOM 1623 O O . SER A 1 206 ? -1.445 19.716 -14.587 1.00 84.69 206 SER A O 1
ATOM 1625 N N . PRO A 1 207 ? -3.104 18.531 -15.554 1.00 89.25 207 PRO A N 1
ATOM 1626 C CA . PRO A 1 207 ? -2.352 17.273 -15.598 1.00 89.25 207 PRO A CA 1
ATOM 1627 C C . PRO A 1 207 ? -1.014 17.392 -16.347 1.00 89.25 207 PRO A C 1
ATOM 1629 O O . PRO A 1 207 ? -0.005 16.821 -15.929 1.00 89.25 207 PRO A O 1
ATOM 1632 N N . LEU A 1 208 ? -0.973 18.179 -17.428 1.00 88.81 208 LEU A N 1
ATOM 1633 C CA . LEU A 1 208 ? 0.243 18.399 -18.213 1.00 88.81 208 LEU A CA 1
ATOM 1634 C C . LEU A 1 208 ? 1.325 19.114 -17.391 1.00 88.81 208 LEU A C 1
ATOM 1636 O O . LEU A 1 208 ? 2.495 18.744 -17.455 1.00 88.81 208 LEU A O 1
ATOM 1640 N N . GLU A 1 209 ? 0.940 20.101 -16.580 1.00 90.00 209 GLU A N 1
ATOM 1641 C CA . GLU A 1 209 ? 1.879 20.821 -15.713 1.00 90.00 209 GLU A CA 1
ATOM 1642 C C . GLU A 1 209 ? 2.463 19.911 -14.633 1.00 90.00 209 GLU A C 1
ATOM 1644 O O . GLU A 1 209 ? 3.661 19.989 -14.355 1.00 90.00 209 GLU A O 1
ATOM 1649 N N . LEU A 1 210 ? 1.652 19.005 -14.075 1.00 93.12 210 LEU A N 1
ATOM 1650 C CA . LEU A 1 210 ? 2.139 17.976 -13.159 1.00 93.12 210 LEU A CA 1
ATOM 1651 C C . LEU A 1 210 ? 3.141 17.047 -13.851 1.00 93.12 210 LEU A C 1
ATOM 1653 O O . LEU A 1 210 ? 4.205 16.780 -13.297 1.00 93.12 210 LEU A O 1
ATOM 1657 N N . LYS A 1 211 ? 2.849 16.579 -15.069 1.00 93.50 211 LYS A N 1
ATOM 1658 C CA . LYS A 1 211 ? 3.776 15.733 -15.835 1.00 93.50 211 LYS A CA 1
ATOM 1659 C C . LYS A 1 211 ? 5.107 16.434 -16.095 1.00 93.50 211 LYS A C 1
ATOM 1661 O O . LYS A 1 211 ? 6.153 15.859 -15.804 1.00 93.50 211 LYS A O 1
ATOM 1666 N N . GLU A 1 212 ? 5.082 17.668 -16.599 1.00 92.06 212 GLU A N 1
ATOM 1667 C CA . GLU A 1 212 ? 6.295 18.464 -16.827 1.00 92.06 212 GLU A CA 1
ATOM 1668 C C . GLU A 1 212 ? 7.090 18.666 -15.529 1.00 92.06 212 GLU A C 1
ATOM 1670 O O . GLU A 1 212 ? 8.316 18.518 -15.518 1.00 92.06 212 GLU A O 1
ATOM 1675 N N . TYR A 1 213 ? 6.392 18.958 -14.427 1.00 93.19 213 TYR A N 1
ATOM 1676 C CA . TYR A 1 213 ? 6.991 19.081 -13.104 1.00 93.19 213 TYR A CA 1
ATOM 1677 C C . TYR A 1 213 ? 7.703 17.789 -12.688 1.00 93.19 213 TYR A C 1
ATOM 1679 O O . TYR A 1 213 ? 8.897 17.836 -12.389 1.00 93.19 213 TYR A O 1
ATOM 1687 N N . LEU A 1 214 ? 7.023 16.639 -12.739 1.00 94.75 214 LEU A N 1
ATOM 1688 C CA . LEU A 1 214 ? 7.596 15.343 -12.366 1.00 94.75 214 LEU A CA 1
ATOM 1689 C C . LEU A 1 214 ? 8.823 15.016 -13.230 1.00 94.75 214 LEU A C 1
ATOM 1691 O O . LEU A 1 214 ? 9.892 14.733 -12.694 1.00 94.75 214 LEU A O 1
ATOM 1695 N N . LEU A 1 215 ? 8.725 15.144 -14.556 1.00 93.56 215 LEU A N 1
ATOM 1696 C CA . LEU A 1 215 ? 9.842 14.870 -15.471 1.00 93.56 215 LEU A CA 1
ATOM 1697 C C . LEU A 1 215 ? 11.061 15.766 -15.196 1.00 93.56 215 LEU A C 1
ATOM 1699 O O . LEU A 1 215 ? 12.206 15.317 -15.308 1.00 93.56 215 LEU A O 1
ATOM 1703 N N . SER A 1 216 ? 10.841 17.014 -14.767 1.00 91.81 216 SER A N 1
ATOM 1704 C CA . SER A 1 216 ? 11.928 17.928 -14.400 1.00 91.81 216 SER A CA 1
ATOM 1705 C C . SER A 1 216 ? 12.751 17.444 -13.196 1.00 91.81 216 SER A C 1
ATOM 1707 O O . SER A 1 216 ? 13.939 17.769 -13.094 1.00 91.81 216 SER A O 1
ATOM 1709 N N . LEU A 1 217 ? 12.154 16.635 -12.310 1.00 92.00 217 LEU A N 1
ATOM 1710 C CA . LEU A 1 217 ? 12.798 16.127 -11.097 1.00 92.00 217 LEU A CA 1
ATOM 1711 C C . LEU A 1 217 ? 13.791 14.992 -11.370 1.00 92.00 217 LEU A C 1
ATOM 1713 O O . LEU A 1 217 ? 14.732 14.826 -10.599 1.00 92.00 217 LEU A O 1
ATOM 1717 N N . ARG A 1 218 ? 13.682 14.300 -12.515 1.00 92.19 218 ARG A N 1
ATOM 1718 C CA . ARG A 1 218 ? 14.530 13.149 -12.906 1.00 92.19 218 ARG A CA 1
ATOM 1719 C C . ARG A 1 218 ? 16.034 13.443 -12.974 1.00 92.19 218 ARG A C 1
ATOM 1721 O O . ARG A 1 218 ? 16.838 12.533 -13.183 1.00 92.19 218 ARG A O 1
ATOM 1728 N N . LYS A 1 219 ? 16.424 14.718 -12.912 1.00 87.12 219 LYS A N 1
ATOM 1729 C CA . LYS A 1 219 ? 17.817 15.194 -12.967 1.00 87.12 219 LYS A CA 1
ATOM 1730 C C . LYS A 1 219 ? 18.439 15.390 -11.582 1.00 87.12 219 LYS A C 1
ATOM 1732 O O . LYS A 1 219 ? 19.610 15.755 -11.510 1.00 87.12 219 LYS A O 1
ATOM 1737 N N . PHE A 1 220 ? 17.667 15.205 -10.515 1.00 87.69 220 PHE A N 1
ATOM 1738 C CA . PHE A 1 220 ? 18.081 15.474 -9.146 1.00 87.69 220 PHE A CA 1
ATOM 1739 C C . PHE A 1 220 ? 17.989 14.217 -8.283 1.00 87.69 220 PHE A C 1
ATOM 1741 O O . PHE A 1 220 ? 17.208 13.312 -8.558 1.00 87.69 220 PHE A O 1
ATOM 1748 N N . GLU A 1 221 ? 18.776 14.211 -7.213 1.00 82.38 221 GLU A N 1
ATOM 1749 C CA . GLU A 1 221 ? 18.740 13.224 -6.137 1.00 82.38 221 GLU A CA 1
ATOM 1750 C C . GLU A 1 221 ? 18.660 13.982 -4.804 1.00 82.38 221 GLU A C 1
ATOM 1752 O O . GLU A 1 221 ? 19.142 15.122 -4.698 1.00 82.38 221 GLU A O 1
ATOM 1757 N N . ALA A 1 222 ? 18.009 13.373 -3.815 1.00 81.75 222 ALA A N 1
ATOM 1758 C CA . ALA A 1 222 ? 17.981 13.876 -2.450 1.00 81.75 222 ALA A CA 1
ATOM 1759 C C . ALA A 1 222 ? 19.320 13.580 -1.765 1.00 81.75 222 ALA A C 1
ATOM 1761 O O . ALA A 1 222 ? 19.958 12.561 -2.027 1.00 81.75 222 ALA A O 1
ATOM 1762 N N . ASP A 1 223 ? 19.743 14.483 -0.888 1.00 81.12 223 ASP A N 1
ATOM 1763 C CA . ASP A 1 223 ? 20.954 14.307 -0.094 1.00 81.12 223 ASP A CA 1
ATOM 1764 C C . ASP A 1 223 ? 20.598 13.744 1.283 1.00 81.12 223 ASP A C 1
ATOM 1766 O O . ASP A 1 223 ? 20.063 14.460 2.124 1.00 81.12 223 ASP A O 1
ATOM 1770 N N . PHE A 1 224 ? 20.865 12.457 1.509 1.00 86.75 224 PHE A N 1
ATOM 1771 C CA . PHE A 1 224 ? 20.533 11.801 2.774 1.00 86.75 224 PHE A CA 1
ATOM 1772 C C . PHE A 1 224 ? 21.580 11.990 3.876 1.00 86.75 224 PHE A C 1
ATOM 1774 O O . PHE A 1 224 ? 21.296 11.654 5.023 1.00 86.75 224 PHE A O 1
ATOM 1781 N N . GLU A 1 225 ? 22.761 12.542 3.577 1.00 83.19 225 GLU A N 1
ATOM 1782 C CA . GLU A 1 225 ? 23.853 12.674 4.558 1.00 83.19 225 GLU A CA 1
ATOM 1783 C C . GLU A 1 225 ? 23.498 13.603 5.728 1.00 83.19 225 GLU A C 1
ATOM 1785 O O . GLU A 1 225 ? 24.089 13.516 6.802 1.00 83.19 225 GLU A O 1
ATOM 1790 N N . LYS A 1 226 ? 22.501 14.472 5.540 1.00 80.06 226 LYS A N 1
ATOM 1791 C CA . LYS A 1 226 ? 22.018 15.414 6.558 1.00 80.06 226 LYS A CA 1
ATOM 1792 C C . LYS A 1 226 ? 21.113 14.773 7.603 1.00 80.06 226 LYS A C 1
ATOM 1794 O O . LYS A 1 226 ? 20.830 15.396 8.623 1.00 80.06 226 LYS A O 1
ATOM 1799 N N . PHE A 1 227 ? 20.625 13.564 7.345 1.00 85.62 227 PHE A N 1
ATOM 1800 C CA . PHE A 1 227 ? 19.743 12.868 8.265 1.00 85.62 227 PHE A CA 1
ATOM 1801 C C . PHE A 1 227 ? 20.537 11.981 9.226 1.00 85.62 227 PHE A C 1
ATOM 1803 O O . PHE A 1 227 ? 21.528 11.361 8.827 1.00 85.62 227 PHE A O 1
ATOM 1810 N N . PRO A 1 228 ? 20.101 11.863 10.493 1.00 88.38 228 PRO A N 1
ATOM 1811 C CA . PRO A 1 228 ? 20.682 10.903 11.418 1.00 88.38 228 PRO A CA 1
ATOM 1812 C C . PRO A 1 228 ? 20.635 9.487 10.840 1.00 88.38 228 PRO A C 1
ATOM 1814 O O . PRO A 1 228 ? 19.597 9.048 10.341 1.00 88.38 228 PRO A O 1
ATOM 1817 N N . LYS A 1 229 ? 21.736 8.738 10.969 1.00 88.56 229 LYS A N 1
ATOM 1818 C CA . LYS A 1 229 ? 21.807 7.341 10.503 1.00 88.56 229 LYS A CA 1
ATOM 1819 C C . LYS A 1 229 ? 20.702 6.460 11.097 1.00 88.56 229 LYS A C 1
ATOM 1821 O O . LYS A 1 229 ? 20.222 5.567 10.409 1.00 88.56 229 LYS A O 1
ATOM 1826 N N . SER A 1 230 ? 20.247 6.772 12.313 1.00 89.06 230 SER A N 1
ATOM 1827 C CA . SER A 1 230 ? 19.163 6.067 13.010 1.00 89.06 230 SER A CA 1
ATOM 1828 C C . SER A 1 230 ? 17.833 6.038 12.245 1.00 89.06 230 SER A C 1
ATOM 1830 O O . SER A 1 230 ? 17.017 5.138 12.446 1.00 89.06 230 SER A O 1
ATOM 1832 N N . ILE A 1 231 ? 17.604 6.991 11.330 1.00 90.56 231 ILE A N 1
ATOM 1833 C CA . ILE A 1 231 ? 16.430 6.983 10.443 1.00 90.56 231 ILE A CA 1
ATOM 1834 C C . ILE A 1 231 ? 16.449 5.743 9.540 1.00 90.56 231 ILE A C 1
ATOM 1836 O O . ILE A 1 231 ? 15.408 5.131 9.306 1.00 90.56 231 ILE A O 1
ATOM 1840 N N . PHE A 1 232 ? 17.631 5.341 9.072 1.00 92.81 232 PHE A N 1
ATOM 1841 C CA . PHE A 1 232 ? 17.808 4.304 8.056 1.00 92.81 232 PHE A CA 1
ATOM 1842 C C . PHE A 1 232 ? 18.073 2.903 8.629 1.00 92.81 232 PHE A C 1
ATOM 1844 O O . PHE A 1 232 ? 18.170 1.950 7.863 1.00 92.81 232 PHE A O 1
ATOM 1851 N N . GLU A 1 233 ? 18.105 2.730 9.954 1.00 88.06 233 GLU A N 1
ATOM 1852 C CA . GLU A 1 233 ? 18.272 1.411 10.598 1.00 88.06 233 GLU A CA 1
ATOM 1853 C C . GLU A 1 233 ? 17.229 0.385 10.114 1.00 88.06 233 GLU A C 1
ATOM 1855 O O . GLU A 1 233 ? 17.510 -0.803 9.960 1.00 88.06 233 GLU A O 1
ATOM 1860 N N . GLY A 1 234 ? 16.016 0.850 9.787 1.00 81.75 234 GLY A N 1
ATOM 1861 C CA . GLY A 1 234 ? 14.925 0.004 9.294 1.00 81.75 234 GLY A CA 1
ATOM 1862 C C . GLY A 1 234 ? 15.220 -0.715 7.971 1.00 81.75 234 GLY A C 1
ATOM 1863 O O . GLY A 1 234 ? 14.587 -1.736 7.692 1.00 81.75 234 GLY A O 1
ATOM 1864 N N . ILE A 1 235 ? 16.183 -0.226 7.176 1.00 90.31 235 ILE A N 1
ATOM 1865 C CA . ILE A 1 235 ? 16.566 -0.838 5.896 1.00 90.31 235 ILE A CA 1
ATOM 1866 C C . ILE A 1 235 ? 17.841 -1.690 5.963 1.00 90.31 235 ILE A C 1
ATOM 1868 O O . ILE A 1 235 ? 18.170 -2.350 4.980 1.00 90.31 235 ILE A O 1
ATOM 1872 N N . GLU A 1 236 ? 18.538 -1.755 7.101 1.00 88.19 236 GLU A N 1
ATOM 1873 C CA . GLU A 1 236 ? 19.812 -2.489 7.221 1.00 88.19 236 GLU A CA 1
ATOM 1874 C C . GLU A 1 236 ? 19.676 -3.990 6.936 1.00 88.19 236 GLU A C 1
ATOM 1876 O O . GLU A 1 236 ? 20.573 -4.606 6.365 1.00 88.19 236 GLU A O 1
ATOM 1881 N N . ASN A 1 237 ? 18.521 -4.570 7.270 1.00 86.00 237 ASN A N 1
ATOM 1882 C CA . ASN A 1 237 ? 18.229 -5.990 7.055 1.00 86.00 237 ASN A CA 1
ATOM 1883 C C . ASN A 1 237 ? 17.864 -6.342 5.601 1.00 86.00 237 ASN A C 1
ATOM 1885 O O . ASN A 1 237 ? 17.640 -7.514 5.293 1.00 86.00 237 ASN A O 1
ATOM 1889 N N . PHE A 1 238 ? 17.751 -5.348 4.720 1.00 89.50 238 PHE A N 1
ATOM 1890 C CA . PHE A 1 238 ? 17.505 -5.554 3.296 1.00 89.50 238 PHE A CA 1
ATOM 1891 C C . PHE A 1 238 ? 18.825 -5.748 2.549 1.00 89.50 238 PHE A C 1
ATOM 1893 O O . PHE A 1 238 ? 19.878 -5.276 2.975 1.00 89.50 238 PHE A O 1
ATOM 1900 N N . THR A 1 239 ? 18.782 -6.420 1.401 1.00 90.06 239 THR A N 1
ATOM 1901 C CA . THR A 1 239 ? 19.955 -6.531 0.526 1.00 90.06 239 THR A CA 1
ATOM 1902 C C . THR A 1 239 ? 20.380 -5.155 0.008 1.00 90.06 239 THR A C 1
ATOM 1904 O O . THR A 1 239 ? 19.555 -4.254 -0.135 1.00 90.06 239 THR A O 1
ATOM 1907 N N . SER A 1 240 ? 21.652 -4.985 -0.368 1.00 90.44 240 SER A N 1
ATOM 1908 C CA . SER A 1 240 ? 22.158 -3.702 -0.892 1.00 90.44 240 SER A CA 1
ATOM 1909 C C . SER A 1 240 ? 21.343 -3.170 -2.079 1.00 90.44 240 SER A C 1
ATOM 1911 O O . SER A 1 240 ? 21.184 -1.964 -2.237 1.00 90.44 240 SER A O 1
ATOM 1913 N N . ARG A 1 241 ? 20.785 -4.071 -2.900 1.00 88.06 241 ARG A N 1
ATOM 1914 C CA . ARG A 1 241 ? 19.915 -3.707 -4.026 1.00 88.06 241 ARG A CA 1
ATOM 1915 C C . ARG A 1 241 ? 18.560 -3.182 -3.559 1.00 88.06 241 ARG A C 1
ATOM 1917 O O . ARG A 1 241 ? 18.090 -2.176 -4.076 1.00 88.06 241 ARG A O 1
ATOM 1924 N N . GLU A 1 242 ? 17.928 -3.857 -2.608 1.00 91.50 242 GLU A N 1
ATOM 1925 C CA . GLU A 1 242 ? 16.653 -3.412 -2.039 1.00 91.50 242 GLU A CA 1
ATOM 1926 C C . GLU A 1 242 ? 16.825 -2.068 -1.319 1.00 91.50 242 GLU A C 1
ATOM 1928 O O . GLU A 1 242 ? 16.011 -1.169 -1.513 1.00 91.50 242 GLU A O 1
ATOM 1933 N N . GLN A 1 243 ? 17.929 -1.883 -0.586 1.00 93.38 243 GLN A N 1
ATOM 1934 C CA . GLN A 1 243 ? 18.286 -0.600 0.027 1.00 93.38 243 GLN A CA 1
ATOM 1935 C C . GLN A 1 243 ? 18.403 0.518 -1.020 1.00 93.38 243 GLN A C 1
ATOM 1937 O O . GLN A 1 243 ? 17.780 1.565 -0.853 1.00 93.38 243 GLN A O 1
ATOM 1942 N N . GLU A 1 244 ? 19.131 0.295 -2.125 1.00 92.69 244 GLU A N 1
ATOM 1943 C CA . GLU A 1 244 ? 19.245 1.265 -3.230 1.00 92.69 244 GLU A CA 1
ATOM 1944 C C . GLU A 1 244 ? 17.861 1.653 -3.770 1.00 92.69 244 GLU A C 1
ATOM 1946 O O . GLU A 1 244 ? 17.571 2.833 -3.969 1.00 92.69 244 GLU A O 1
ATOM 1951 N N . ILE A 1 245 ? 16.977 0.673 -3.974 1.00 93.62 245 ILE A N 1
ATOM 1952 C CA . ILE A 1 245 ? 15.645 0.915 -4.529 1.00 93.62 245 ILE A CA 1
ATOM 1953 C C . ILE A 1 245 ? 14.737 1.651 -3.533 1.00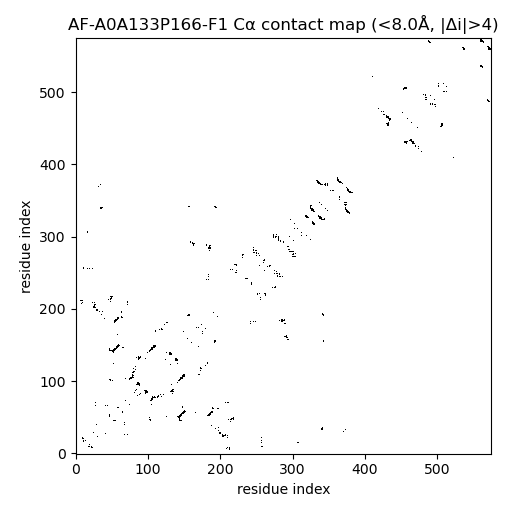 93.62 245 ILE A C 1
ATOM 1955 O O . ILE A 1 245 ? 14.061 2.606 -3.921 1.00 93.62 245 ILE A O 1
ATOM 1959 N N . ILE A 1 246 ? 14.740 1.263 -2.255 1.00 95.31 246 ILE A N 1
ATOM 1960 C CA . ILE A 1 246 ? 13.954 1.926 -1.204 1.00 95.31 246 ILE A CA 1
ATOM 1961 C C . ILE A 1 246 ? 14.413 3.377 -1.029 1.00 95.31 246 ILE A C 1
ATOM 1963 O O . ILE A 1 246 ? 13.583 4.288 -1.041 1.00 95.31 246 ILE A O 1
ATOM 1967 N N . LEU A 1 247 ? 15.724 3.618 -0.940 1.00 94.94 247 LEU A N 1
ATOM 1968 C CA . LEU A 1 247 ? 16.286 4.967 -0.826 1.00 94.94 247 LEU A CA 1
ATOM 1969 C C . LEU A 1 247 ? 15.977 5.816 -2.057 1.00 94.94 247 LEU A C 1
ATOM 1971 O O . LEU A 1 247 ? 15.670 7.000 -1.939 1.00 94.94 247 LEU A O 1
ATOM 1975 N N . LYS A 1 248 ? 15.983 5.216 -3.246 1.00 95.00 248 LYS A N 1
ATOM 1976 C CA . LYS A 1 248 ? 15.582 5.888 -4.481 1.00 95.00 248 LYS A CA 1
ATOM 1977 C C . LYS A 1 248 ? 14.105 6.276 -4.483 1.00 95.00 248 LYS A C 1
ATOM 1979 O O . LYS A 1 248 ? 13.770 7.386 -4.905 1.00 95.00 248 LYS A O 1
ATOM 1984 N N . MET A 1 249 ? 13.219 5.406 -3.994 1.00 96.50 249 MET A N 1
ATOM 1985 C CA . MET A 1 249 ? 11.806 5.750 -3.810 1.00 96.50 249 MET A CA 1
ATOM 1986 C C . MET A 1 249 ? 11.653 6.894 -2.812 1.00 96.50 249 MET A C 1
ATOM 1988 O O . MET A 1 249 ? 11.034 7.897 -3.156 1.00 96.50 249 MET A O 1
ATOM 1992 N N . LEU A 1 250 ? 12.280 6.798 -1.636 1.00 96.81 250 LEU A N 1
ATOM 1993 C CA . LEU A 1 250 ? 12.265 7.859 -0.630 1.00 96.81 250 LEU A CA 1
ATOM 1994 C C . LEU A 1 250 ? 12.776 9.184 -1.209 1.00 96.81 250 LEU A C 1
ATOM 1996 O O . LEU A 1 250 ? 12.111 10.206 -1.080 1.00 96.81 250 LEU A O 1
ATOM 2000 N N . SER A 1 251 ? 13.904 9.168 -1.923 1.00 94.94 251 SER A N 1
ATOM 2001 C CA . SER A 1 251 ? 14.470 10.356 -2.569 1.00 94.94 251 SER A CA 1
ATOM 2002 C C . SER A 1 251 ? 13.471 10.975 -3.537 1.00 94.94 251 SER A C 1
ATOM 2004 O O . SER A 1 251 ? 13.351 12.194 -3.600 1.00 94.94 251 SER A O 1
ATOM 2006 N N . THR A 1 252 ? 12.760 10.147 -4.300 1.00 96.50 252 THR A N 1
ATOM 2007 C CA . THR A 1 252 ? 11.766 10.618 -5.268 1.00 96.50 252 THR A CA 1
ATOM 2008 C C . THR A 1 252 ? 10.567 11.236 -4.551 1.00 96.50 252 THR A C 1
ATOM 2010 O O . THR A 1 252 ? 10.145 12.329 -4.914 1.00 96.50 252 THR A O 1
ATOM 2013 N N . ILE A 1 253 ? 10.062 10.589 -3.497 1.00 97.19 253 ILE A N 1
ATOM 2014 C CA . ILE A 1 253 ? 8.964 11.098 -2.662 1.00 97.19 253 ILE A CA 1
ATOM 2015 C C . ILE A 1 253 ? 9.326 12.471 -2.084 1.00 97.19 253 ILE A C 1
ATOM 2017 O O . ILE A 1 253 ? 8.554 13.422 -2.221 1.00 97.19 253 ILE A O 1
ATOM 2021 N N . LEU A 1 254 ? 10.517 12.587 -1.489 1.00 94.56 254 LEU A N 1
ATOM 2022 C CA . LEU A 1 254 ? 10.991 13.838 -0.908 1.00 94.56 254 LEU A CA 1
ATOM 2023 C C . LEU A 1 254 ? 11.174 14.920 -1.971 1.00 94.56 254 LEU A C 1
ATOM 2025 O O . LEU A 1 254 ? 10.765 16.040 -1.730 1.00 94.56 254 LEU A O 1
ATOM 2029 N N . LEU A 1 255 ? 11.711 14.618 -3.155 1.00 93.12 255 LEU A N 1
ATOM 2030 C CA . LEU A 1 255 ? 11.866 15.620 -4.218 1.00 93.12 255 LEU A CA 1
ATOM 2031 C C . LEU A 1 255 ? 10.532 16.089 -4.813 1.00 93.12 255 LEU A C 1
ATOM 2033 O O . LEU A 1 255 ? 10.433 17.242 -5.229 1.00 93.12 255 LEU A O 1
ATOM 2037 N N . VAL A 1 256 ? 9.524 15.213 -4.871 1.00 95.19 256 VAL A N 1
ATOM 2038 C CA . VAL A 1 256 ? 8.178 15.556 -5.360 1.00 95.19 256 VAL A CA 1
ATOM 2039 C C . VAL A 1 256 ? 7.428 16.431 -4.355 1.00 95.19 256 VAL A C 1
ATOM 2041 O O . VAL A 1 256 ? 6.710 17.341 -4.752 1.00 95.19 256 VAL A O 1
ATOM 2044 N N . LEU A 1 257 ? 7.572 16.177 -3.053 1.00 94.81 257 LEU A N 1
ATOM 2045 C CA . LEU A 1 257 ? 6.876 16.959 -2.025 1.00 94.81 257 LEU A CA 1
ATOM 2046 C C . LEU A 1 257 ? 7.682 18.180 -1.570 1.00 94.81 257 LEU A C 1
ATOM 2048 O O . LEU A 1 257 ? 7.104 19.225 -1.285 1.00 94.81 257 LEU A O 1
ATOM 2052 N N . TYR A 1 258 ? 9.005 18.063 -1.542 1.00 91.94 258 TYR A N 1
ATOM 2053 C CA . TYR A 1 258 ? 9.981 19.052 -1.083 1.00 91.94 258 TYR A CA 1
ATOM 2054 C C . TYR A 1 258 ? 11.059 19.274 -2.160 1.00 91.94 258 TYR A C 1
ATOM 2056 O O . TYR A 1 258 ? 12.232 18.941 -1.956 1.00 91.94 258 TYR A O 1
ATOM 2064 N N . PRO A 1 259 ? 10.705 19.833 -3.334 1.00 88.06 259 PRO A N 1
ATOM 2065 C CA . PRO A 1 259 ? 11.666 20.113 -4.406 1.00 88.06 259 PRO A CA 1
ATOM 2066 C C . PRO A 1 259 ? 12.788 21.079 -3.999 1.00 88.06 259 PRO A C 1
ATOM 2068 O O . PRO A 1 259 ? 13.775 21.210 -4.724 1.00 88.06 259 PRO A O 1
ATOM 2071 N N . GLU A 1 260 ? 12.646 21.773 -2.872 1.00 85.88 260 GLU A N 1
ATOM 2072 C CA . GLU A 1 260 ? 13.675 22.594 -2.241 1.00 85.88 260 GLU A CA 1
ATOM 2073 C C . GLU A 1 260 ? 14.858 21.741 -1.742 1.00 85.88 260 GLU A C 1
ATOM 2075 O O . GLU A 1 260 ? 15.993 22.213 -1.740 1.00 85.88 260 GLU A O 1
ATOM 2080 N N . TYR A 1 261 ? 14.621 20.465 -1.417 1.00 83.25 261 TYR A N 1
ATOM 2081 C CA . TYR A 1 261 ? 15.596 19.511 -0.874 1.00 83.25 261 TYR A CA 1
ATOM 2082 C C . TYR A 1 261 ? 16.449 18.814 -1.949 1.00 83.25 261 TYR A C 1
ATOM 2084 O O . TYR A 1 261 ? 16.751 17.621 -1.899 1.00 83.25 261 TYR A O 1
ATOM 2092 N N . LYS A 1 262 ? 16.841 19.561 -2.979 1.00 78.75 262 LYS A N 1
ATOM 2093 C CA . LYS A 1 262 ? 17.776 19.075 -4.002 1.00 78.75 262 LYS A CA 1
ATOM 2094 C C . LYS A 1 262 ? 19.197 19.195 -3.467 1.00 78.75 262 LYS A C 1
ATOM 2096 O O . LYS A 1 262 ? 19.532 20.221 -2.886 1.00 78.75 262 LYS A O 1
ATOM 2101 N N . LYS A 1 263 ? 20.082 18.249 -3.805 1.00 66.69 263 LYS A N 1
ATOM 2102 C CA . LYS A 1 263 ? 21.524 18.275 -3.459 1.00 66.69 263 LYS A CA 1
ATOM 2103 C C . LYS A 1 263 ? 22.265 19.599 -3.771 1.00 66.69 263 LYS A C 1
ATOM 2105 O O . LYS A 1 263 ? 23.350 19.836 -3.259 1.00 66.69 263 LYS A O 1
ATOM 2110 N N . LYS A 1 264 ? 21.704 20.473 -4.619 1.00 63.69 264 LYS A N 1
ATOM 2111 C CA . LYS A 1 264 ? 22.252 21.807 -4.940 1.00 63.69 264 LYS A CA 1
ATOM 2112 C C . LYS A 1 264 ? 21.848 22.921 -3.959 1.00 63.69 264 LYS A C 1
ATOM 2114 O O . LYS A 1 264 ? 22.574 23.901 -3.856 1.00 63.69 264 LYS A O 1
ATOM 2119 N N . ASN A 1 265 ? 20.721 22.786 -3.256 1.00 60.81 265 ASN A N 1
ATOM 2120 C CA . ASN A 1 265 ? 20.168 23.802 -2.357 1.00 60.81 265 ASN A CA 1
ATOM 2121 C C . ASN A 1 265 ? 20.239 23.296 -0.915 1.00 60.81 265 ASN A C 1
ATOM 2123 O O . ASN A 1 265 ? 19.336 22.628 -0.419 1.00 60.81 265 ASN A O 1
ATOM 2127 N N . ASN A 1 266 ? 21.347 23.600 -0.237 1.00 59.28 266 ASN A N 1
ATOM 2128 C CA . ASN A 1 266 ? 21.701 22.903 0.996 1.00 59.28 266 ASN A CA 1
ATOM 2129 C C . ASN A 1 266 ? 21.047 23.407 2.291 1.00 59.28 266 ASN A C 1
ATOM 2131 O O . ASN A 1 266 ? 21.312 22.815 3.333 1.00 59.28 266 ASN A O 1
ATOM 2135 N N . PHE A 1 267 ? 20.177 24.414 2.229 1.00 66.38 267 PHE A N 1
ATOM 2136 C CA . PHE A 1 267 ? 19.674 25.132 3.408 1.00 66.38 267 PHE A CA 1
ATOM 2137 C C . PHE A 1 267 ? 18.280 24.708 3.897 1.00 66.38 267 PHE A C 1
ATOM 2139 O O . PHE A 1 267 ? 17.828 25.212 4.919 1.00 66.38 267 PHE A O 1
ATOM 2146 N N . PHE A 1 268 ? 17.572 23.834 3.177 1.00 75.31 268 PHE A N 1
ATOM 2147 C CA . PHE A 1 268 ? 16.220 23.416 3.560 1.00 75.31 268 PHE A CA 1
ATOM 2148 C C . PHE A 1 268 ? 16.258 22.182 4.471 1.00 75.31 268 PHE A C 1
ATOM 2150 O O . PHE A 1 268 ? 16.876 21.177 4.116 1.00 75.31 268 PHE A O 1
ATOM 2157 N N . GLU A 1 269 ? 15.575 22.244 5.614 1.00 83.50 269 GLU A N 1
ATOM 2158 C CA . GLU A 1 269 ? 15.468 21.136 6.568 1.00 83.50 269 GLU A CA 1
ATOM 2159 C C . GLU A 1 269 ? 14.081 20.489 6.506 1.00 83.50 269 GLU A C 1
ATOM 2161 O O . GLU A 1 269 ? 13.053 21.159 6.616 1.00 83.50 269 GLU A O 1
ATOM 2166 N N . ILE A 1 270 ? 14.058 19.164 6.349 1.00 89.44 270 ILE A N 1
ATOM 2167 C CA . ILE A 1 270 ? 12.841 18.356 6.454 1.00 89.44 270 ILE A CA 1
ATOM 2168 C C . ILE A 1 270 ? 12.832 17.719 7.848 1.00 89.44 270 ILE A C 1
ATOM 2170 O O . ILE A 1 270 ? 13.819 17.086 8.219 1.00 89.44 270 ILE A O 1
ATOM 2174 N N . PRO A 1 271 ? 11.739 17.831 8.619 1.00 92.00 271 PRO A N 1
ATOM 2175 C CA . PRO A 1 271 ? 11.621 17.144 9.900 1.00 92.00 271 PRO A CA 1
ATOM 2176 C C . PRO A 1 271 ? 11.850 15.628 9.793 1.00 92.00 271 PRO A C 1
ATOM 2178 O O . PRO A 1 271 ? 11.259 14.967 8.939 1.00 92.00 271 PRO A O 1
ATOM 2181 N N . ASN A 1 272 ? 12.633 15.059 10.716 1.00 93.94 272 ASN A N 1
ATOM 2182 C CA . ASN A 1 272 ? 12.996 13.633 10.708 1.00 93.94 272 ASN A CA 1
ATOM 2183 C C . ASN A 1 272 ? 11.783 12.694 10.618 1.00 93.94 272 ASN A C 1
ATOM 2185 O O . ASN A 1 272 ? 11.793 11.777 9.803 1.00 93.94 272 ASN A O 1
ATOM 2189 N N . TYR A 1 273 ? 10.706 12.964 11.367 1.00 94.12 273 TYR A N 1
ATOM 2190 C CA . TYR A 1 273 ? 9.507 12.110 11.370 1.00 94.12 273 TYR A CA 1
ATOM 2191 C C . TYR A 1 273 ? 8.808 12.027 9.998 1.00 94.12 273 TYR A C 1
ATOM 2193 O O . TYR A 1 273 ? 8.110 11.055 9.717 1.00 94.12 273 TYR A O 1
ATOM 2201 N N . ILE A 1 274 ? 8.977 13.035 9.130 1.00 95.56 274 ILE A N 1
ATOM 2202 C CA . ILE A 1 274 ? 8.451 13.000 7.756 1.00 95.56 274 ILE A CA 1
ATOM 2203 C C . ILE A 1 274 ? 9.261 12.006 6.927 1.00 95.56 274 ILE A C 1
ATOM 2205 O O . ILE A 1 274 ? 8.692 11.205 6.188 1.00 95.56 274 ILE A O 1
ATOM 2209 N N . VAL A 1 275 ? 10.586 12.038 7.067 1.00 95.94 275 VAL A N 1
ATOM 2210 C CA . VAL A 1 275 ? 11.493 11.131 6.357 1.00 95.94 275 VAL A CA 1
ATOM 2211 C C . VAL A 1 275 ? 11.307 9.699 6.839 1.00 95.94 275 VAL A C 1
ATOM 2213 O O . VAL A 1 275 ? 11.140 8.807 6.014 1.00 95.94 275 VAL A O 1
ATOM 2216 N N . GLU A 1 276 ? 11.259 9.487 8.154 1.00 96.19 276 GLU A N 1
ATOM 2217 C CA . GLU A 1 276 ? 10.993 8.179 8.755 1.00 96.19 276 GLU A CA 1
ATOM 2218 C C . GLU A 1 276 ? 9.629 7.626 8.322 1.00 96.19 276 GLU A C 1
ATOM 2220 O O . GLU A 1 276 ? 9.528 6.477 7.896 1.00 96.19 276 GLU A O 1
ATOM 2225 N N . GLY A 1 277 ? 8.581 8.454 8.350 1.00 97.00 277 GLY A N 1
ATOM 2226 C CA . GLY A 1 277 ? 7.251 8.018 7.944 1.00 97.00 277 GLY A CA 1
ATOM 2227 C C . GLY A 1 277 ? 7.160 7.651 6.462 1.00 97.00 277 GLY A C 1
ATOM 2228 O O . GLY A 1 277 ? 6.558 6.632 6.123 1.00 97.00 277 GLY A O 1
ATOM 2229 N N . PHE A 1 278 ? 7.773 8.432 5.565 1.00 97.88 278 PHE A N 1
ATOM 2230 C CA . PHE A 1 278 ? 7.807 8.079 4.143 1.00 97.88 278 PHE A CA 1
ATOM 2231 C C . PHE A 1 278 ? 8.720 6.889 3.849 1.00 97.88 278 PHE A C 1
ATOM 2233 O O . PHE A 1 278 ? 8.433 6.142 2.912 1.00 97.88 278 PHE A O 1
ATOM 2240 N N . LEU A 1 279 ? 9.771 6.676 4.645 1.00 97.62 279 LEU A N 1
ATOM 2241 C CA . LEU A 1 279 ? 10.604 5.482 4.554 1.00 97.62 279 LEU A CA 1
ATOM 2242 C C . LEU A 1 279 ? 9.780 4.223 4.852 1.00 97.62 279 LEU A C 1
ATOM 2244 O O . LEU A 1 279 ? 9.801 3.294 4.049 1.00 97.62 279 LEU A O 1
ATOM 2248 N N . ASP A 1 280 ? 8.986 4.215 5.925 1.00 97.19 280 ASP A N 1
ATOM 2249 C CA . ASP A 1 280 ? 8.122 3.074 6.257 1.00 97.19 280 ASP A CA 1
ATOM 2250 C C . ASP A 1 280 ? 7.031 2.829 5.205 1.00 97.19 280 ASP A C 1
ATOM 2252 O O . ASP A 1 280 ? 6.733 1.681 4.868 1.00 97.19 280 ASP A O 1
ATOM 2256 N N . ILE A 1 281 ? 6.476 3.891 4.609 1.00 97.62 281 ILE A N 1
ATOM 2257 C CA . ILE A 1 281 ? 5.537 3.764 3.483 1.00 97.62 281 ILE A CA 1
ATOM 2258 C C . ILE A 1 281 ? 6.238 3.160 2.251 1.00 97.62 281 ILE A C 1
ATOM 2260 O O . ILE A 1 281 ? 5.678 2.285 1.588 1.00 97.62 281 ILE A O 1
ATOM 2264 N N . ALA A 1 282 ? 7.464 3.588 1.935 1.00 97.19 282 ALA A N 1
ATOM 2265 C CA . ALA A 1 282 ? 8.240 3.027 0.828 1.00 97.19 282 ALA A CA 1
ATOM 2266 C C . ALA A 1 282 ? 8.585 1.547 1.070 1.00 97.19 282 ALA A C 1
ATOM 2268 O O . ALA A 1 282 ? 8.423 0.723 0.167 1.00 97.19 282 ALA A O 1
ATOM 2269 N N . ILE A 1 283 ? 8.987 1.196 2.297 1.00 96.31 283 ILE A N 1
ATOM 2270 C CA . ILE A 1 283 ? 9.221 -0.188 2.723 1.00 96.31 283 ILE A CA 1
ATOM 2271 C C . ILE A 1 283 ? 7.947 -1.017 2.558 1.00 96.31 283 ILE A C 1
ATOM 2273 O O . ILE A 1 283 ? 8.021 -2.110 2.004 1.00 96.31 283 ILE A O 1
ATOM 2277 N N . HIS A 1 284 ? 6.784 -0.511 2.977 1.00 95.56 284 HIS A N 1
ATOM 2278 C CA . HIS A 1 284 ? 5.511 -1.220 2.840 1.00 95.56 284 HIS A CA 1
ATOM 2279 C C . HIS A 1 284 ? 5.237 -1.639 1.392 1.00 95.56 284 HIS A C 1
ATOM 2281 O O . HIS A 1 284 ? 5.044 -2.825 1.119 1.00 95.56 284 HIS A O 1
ATOM 2287 N N . PHE A 1 285 ? 5.283 -0.697 0.446 1.00 95.75 285 PHE A N 1
ATOM 2288 C CA . PHE A 1 285 ? 5.015 -1.004 -0.960 1.00 95.75 285 PHE A CA 1
ATOM 2289 C C . PHE A 1 285 ? 6.097 -1.880 -1.609 1.00 95.75 285 PHE A C 1
ATOM 2291 O O . PHE A 1 285 ? 5.796 -2.646 -2.530 1.00 95.75 285 PHE A O 1
ATOM 2298 N N . HIS A 1 286 ? 7.339 -1.809 -1.125 1.00 94.44 286 HIS A N 1
ATOM 2299 C CA . HIS A 1 286 ? 8.409 -2.722 -1.528 1.00 94.44 286 HIS A CA 1
ATOM 2300 C C . HIS A 1 286 ? 8.212 -4.142 -0.971 1.00 94.44 286 HIS A C 1
ATOM 2302 O O . HIS A 1 286 ? 8.521 -5.131 -1.633 1.00 94.44 286 HIS A O 1
ATOM 2308 N N . SER A 1 287 ? 7.671 -4.256 0.243 1.00 92.25 287 SER A N 1
ATOM 2309 C CA . SER A 1 287 ? 7.620 -5.498 1.022 1.00 92.25 287 SER A CA 1
ATOM 2310 C C . SER A 1 287 ? 6.809 -6.621 0.367 1.00 92.25 287 SER A C 1
ATOM 2312 O O . SER A 1 287 ? 7.118 -7.804 0.525 1.00 92.25 287 SER A O 1
ATOM 2314 N N . PHE A 1 288 ? 5.826 -6.260 -0.462 1.00 90.25 288 PHE A N 1
ATOM 2315 C CA . PHE A 1 288 ? 5.075 -7.218 -1.272 1.00 90.25 288 PHE A CA 1
ATOM 2316 C C . PHE A 1 288 ? 5.980 -8.006 -2.233 1.00 90.25 288 PHE A C 1
ATOM 2318 O O . PHE A 1 288 ? 5.698 -9.162 -2.535 1.00 90.25 288 PHE A O 1
ATOM 2325 N N . ILE A 1 289 ? 7.094 -7.417 -2.677 1.00 87.75 289 ILE A N 1
ATOM 2326 C CA . ILE A 1 289 ? 8.091 -8.058 -3.545 1.00 87.75 289 ILE A CA 1
ATOM 2327 C C . ILE A 1 289 ? 9.074 -8.885 -2.724 1.00 87.75 289 ILE A C 1
ATOM 2329 O O . ILE A 1 289 ? 9.475 -9.957 -3.164 1.00 87.75 289 ILE A O 1
ATOM 2333 N N . SER A 1 290 ? 9.464 -8.439 -1.531 1.00 79.81 290 SER A N 1
ATOM 2334 C CA . SER A 1 290 ? 10.384 -9.210 -0.684 1.00 79.81 290 SER A CA 1
ATOM 2335 C C . SER A 1 290 ? 9.712 -10.436 -0.045 1.00 79.81 290 SER A C 1
ATOM 2337 O O . SER A 1 290 ? 10.396 -11.356 0.399 1.00 79.81 290 SER A O 1
ATOM 2339 N N . GLY A 1 291 ? 8.374 -10.492 -0.047 1.00 74.75 291 GLY A N 1
ATOM 2340 C CA . GLY A 1 291 ? 7.583 -11.617 0.465 1.00 74.75 291 GLY A CA 1
ATOM 2341 C C . GLY A 1 291 ? 7.352 -11.584 1.974 1.00 74.75 291 GLY A C 1
ATOM 2342 O O . GLY A 1 291 ? 6.743 -12.499 2.519 1.00 74.75 291 GLY A O 1
ATOM 2343 N N . LYS A 1 292 ? 7.803 -10.528 2.657 1.00 81.00 292 LYS A N 1
ATOM 2344 C CA . LYS A 1 292 ? 7.564 -10.310 4.086 1.00 81.00 292 LYS A CA 1
ATOM 2345 C C . LYS A 1 292 ? 6.753 -9.043 4.248 1.00 81.00 292 LYS A C 1
ATOM 2347 O O . LYS A 1 292 ? 7.331 -7.967 4.154 1.00 81.00 292 LYS A O 1
ATOM 2352 N N . TYR A 1 293 ? 5.457 -9.170 4.516 1.00 87.50 293 TYR A N 1
ATOM 2353 C CA . TYR A 1 293 ? 4.598 -8.014 4.753 1.00 87.50 293 TYR A CA 1
ATOM 2354 C C . TYR A 1 293 ? 5.207 -7.078 5.807 1.00 87.50 293 TYR A C 1
ATOM 2356 O O . TYR A 1 293 ? 5.619 -7.503 6.891 1.00 87.50 293 TYR A O 1
ATOM 2364 N N . LYS A 1 294 ? 5.279 -5.791 5.471 1.00 91.56 294 LYS A N 1
ATOM 2365 C CA . LYS A 1 294 ? 5.627 -4.717 6.399 1.00 91.56 294 LYS A CA 1
ATOM 2366 C C . LYS A 1 294 ? 4.499 -3.705 6.382 1.00 91.56 294 LYS A C 1
ATOM 2368 O O . LYS A 1 294 ? 4.191 -3.148 5.333 1.00 91.56 294 LYS A O 1
ATOM 2373 N N . SER A 1 295 ? 3.873 -3.477 7.531 1.00 91.38 295 SER A N 1
ATOM 2374 C CA . SER A 1 295 ? 2.841 -2.449 7.662 1.00 91.38 295 SER A CA 1
ATOM 2375 C C . SER A 1 295 ? 3.436 -1.059 7.432 1.00 91.38 295 SER A C 1
ATOM 2377 O O . SER A 1 295 ? 4.533 -0.773 7.909 1.00 91.38 295 SER A O 1
ATOM 2379 N N . TYR A 1 296 ? 2.696 -0.182 6.749 1.00 94.12 296 TYR A N 1
ATOM 2380 C CA . TYR A 1 296 ? 3.034 1.244 6.689 1.00 94.12 296 TYR A CA 1
ATOM 2381 C C . TYR A 1 296 ? 2.635 1.985 7.971 1.00 94.12 296 TYR A C 1
ATOM 2383 O O . TYR A 1 296 ? 2.976 3.154 8.111 1.00 94.12 296 TYR A O 1
ATOM 2391 N N . LEU A 1 297 ? 1.904 1.343 8.892 1.00 93.19 297 LEU A N 1
ATOM 2392 C CA . LEU A 1 297 ? 1.547 1.873 10.208 1.00 93.19 297 LEU A CA 1
ATOM 2393 C C . LEU A 1 297 ? 2.554 1.380 11.248 1.00 93.19 297 LEU A C 1
ATOM 2395 O O . LEU A 1 297 ? 2.481 0.240 11.703 1.00 93.19 297 LEU A O 1
ATOM 2399 N N . THR A 1 298 ? 3.477 2.257 11.626 1.00 93.31 298 THR A N 1
ATOM 2400 C CA . THR A 1 298 ? 4.531 2.023 12.617 1.00 93.31 298 THR A CA 1
ATOM 2401 C C . THR A 1 298 ? 4.581 3.205 13.585 1.00 93.31 298 THR A C 1
ATOM 2403 O O . THR A 1 298 ? 4.003 4.262 13.326 1.00 93.31 298 THR A O 1
ATOM 2406 N N . GLU A 1 299 ? 5.298 3.063 14.698 1.00 91.12 299 GLU A N 1
ATOM 2407 C CA . GLU A 1 299 ? 5.509 4.177 15.633 1.00 91.12 299 GLU A CA 1
ATOM 2408 C C . GLU A 1 299 ? 6.185 5.387 14.965 1.00 91.12 299 GLU A C 1
ATOM 2410 O O . GLU A 1 299 ? 5.907 6.528 15.334 1.00 91.12 299 GLU A O 1
ATOM 2415 N N . LYS A 1 300 ? 7.010 5.148 13.938 1.00 94.00 300 LYS A N 1
ATOM 2416 C CA . LYS A 1 300 ? 7.711 6.187 13.179 1.00 94.00 300 LYS A CA 1
ATOM 2417 C C . LYS A 1 300 ? 6.810 6.883 12.148 1.00 94.00 300 LYS A C 1
ATOM 2419 O O . LYS A 1 300 ? 6.970 8.075 11.895 1.00 94.00 300 LYS A O 1
ATOM 2424 N N . SER A 1 301 ? 5.828 6.182 11.575 1.00 95.38 301 SER A N 1
ATOM 2425 C CA . SER A 1 301 ? 4.995 6.713 10.487 1.00 95.38 301 SER A CA 1
ATOM 2426 C C . SER A 1 301 ? 3.664 7.323 10.929 1.00 95.38 301 SER A C 1
ATOM 2428 O O . SER A 1 301 ? 3.114 8.179 10.230 1.00 95.38 301 SER A O 1
ATOM 2430 N N . ILE A 1 302 ? 3.133 6.931 12.091 1.00 94.38 302 ILE A N 1
ATOM 2431 C CA . ILE A 1 302 ? 1.774 7.302 12.521 1.00 94.38 302 ILE A CA 1
ATOM 2432 C C . ILE A 1 302 ? 1.549 8.811 12.615 1.00 94.38 302 ILE A C 1
ATOM 2434 O O . ILE A 1 302 ? 0.451 9.282 12.308 1.00 94.38 302 ILE A O 1
ATOM 2438 N N . LYS A 1 303 ? 2.577 9.585 12.989 1.00 95.44 303 LYS A N 1
ATOM 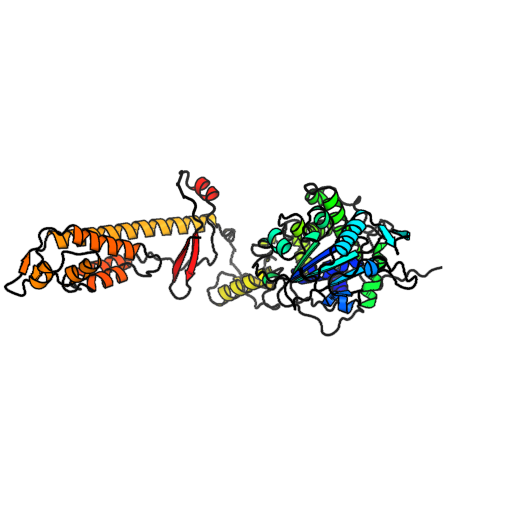2439 C CA . LYS A 1 303 ? 2.481 11.049 13.055 1.00 95.44 303 LYS A CA 1
ATOM 2440 C C . LYS A 1 303 ? 2.289 11.651 11.663 1.00 95.44 303 LYS A C 1
ATOM 2442 O O . LYS A 1 303 ? 1.323 12.384 11.455 1.00 95.44 303 LYS A O 1
ATOM 2447 N N . LEU A 1 304 ? 3.147 11.279 10.708 1.00 96.88 304 LEU A N 1
ATOM 2448 C CA . LEU A 1 304 ? 3.029 11.688 9.304 1.00 96.88 304 LEU A CA 1
ATOM 2449 C C . LEU A 1 304 ? 1.658 11.302 8.735 1.00 96.88 304 LEU A C 1
ATOM 2451 O O . LEU A 1 304 ? 0.996 12.110 8.092 1.00 96.88 304 LEU A O 1
ATOM 2455 N N . ILE A 1 305 ? 1.209 10.075 8.994 1.00 96.00 305 ILE A N 1
ATOM 2456 C CA . ILE A 1 305 ? -0.065 9.558 8.486 1.00 96.00 305 ILE A CA 1
ATOM 2457 C C . ILE A 1 305 ? -1.258 10.350 9.034 1.00 96.00 305 ILE A C 1
ATOM 2459 O O . ILE A 1 305 ? -2.176 10.680 8.280 1.00 96.00 305 ILE A O 1
ATOM 2463 N N . SER A 1 306 ? -1.240 10.695 10.323 1.00 93.69 306 SER A N 1
ATOM 2464 C CA . SER A 1 306 ? -2.254 11.562 10.932 1.00 93.69 306 SER A CA 1
ATOM 2465 C C . SER A 1 306 ? -2.267 12.952 10.284 1.00 93.69 306 SER A C 1
ATOM 2467 O O . SER A 1 306 ? -3.335 13.493 9.984 1.00 93.69 306 SER A O 1
ATOM 2469 N N . GLU A 1 307 ? -1.093 13.519 10.002 1.00 94.94 307 GLU A N 1
ATOM 2470 C CA . GLU A 1 307 ? -0.965 14.817 9.333 1.00 94.94 307 GLU A CA 1
ATOM 2471 C C . GLU A 1 307 ? -1.442 14.787 7.876 1.00 94.94 307 GLU A C 1
ATOM 2473 O O . GLU A 1 307 ? -2.178 15.686 7.476 1.00 94.94 307 GLU A O 1
ATOM 2478 N N . LEU A 1 308 ? -1.142 13.732 7.109 1.00 94.44 308 LEU A N 1
ATOM 2479 C CA . LEU A 1 308 ? -1.667 13.523 5.747 1.00 94.44 308 LEU A CA 1
ATOM 2480 C C . LEU A 1 308 ? -3.204 13.397 5.714 1.00 94.44 308 LEU A C 1
ATOM 2482 O O . LEU A 1 308 ? -3.851 13.782 4.735 1.00 94.44 308 LEU A O 1
ATOM 2486 N N . TRP A 1 309 ? -3.807 12.900 6.797 1.00 88.12 309 TRP A N 1
ATOM 2487 C CA . TRP A 1 309 ? -5.260 12.919 7.009 1.00 88.12 309 TRP A CA 1
ATOM 2488 C C . TRP A 1 309 ? -5.810 14.300 7.406 1.00 88.12 309 TRP A C 1
ATOM 2490 O O . TRP A 1 309 ? -7.022 14.508 7.404 1.00 88.12 309 TRP A O 1
ATOM 2500 N N . GLY A 1 310 ? -4.946 15.262 7.729 1.00 88.44 310 GLY A N 1
ATOM 2501 C CA . GLY A 1 310 ? -5.321 16.593 8.205 1.00 88.44 310 GLY A CA 1
ATOM 2502 C C . GLY A 1 310 ? -5.603 16.686 9.694 1.00 88.44 310 GLY A C 1
ATOM 2503 O O . GLY A 1 310 ? -6.271 17.624 10.128 1.00 88.44 310 GLY A O 1
ATOM 2504 N N . TYR A 1 311 ? -5.068 15.753 10.479 1.00 88.94 311 TYR A N 1
ATOM 2505 C CA . TYR A 1 311 ? -5.126 15.786 11.933 1.00 88.94 311 TYR A CA 1
ATOM 2506 C C . TYR A 1 311 ? -3.722 15.989 12.505 1.00 88.94 311 TYR A C 1
ATOM 2508 O O . TYR A 1 311 ? -3.056 15.011 12.848 1.00 88.94 311 TYR A O 1
ATOM 2516 N N . PRO A 1 312 ? -3.262 17.247 12.645 1.00 86.19 312 PRO A N 1
ATOM 2517 C CA . PRO A 1 312 ? -1.973 17.524 13.261 1.00 86.19 312 PRO A CA 1
ATOM 2518 C C . PRO A 1 312 ? -1.934 17.020 14.706 1.00 86.19 312 PRO A C 1
ATOM 2520 O O . PRO A 1 312 ? -2.937 17.076 15.442 1.00 86.19 312 PRO A O 1
ATOM 2523 N N . VAL A 1 313 ? -0.758 16.519 15.085 1.00 87.06 313 VAL A N 1
ATOM 2524 C CA . VAL A 1 313 ? -0.477 15.908 16.386 1.00 87.06 313 VAL A CA 1
ATOM 2525 C C . VAL A 1 313 ? 0.329 16.898 17.223 1.00 87.06 313 VAL A C 1
ATOM 2527 O O . VAL A 1 313 ? 1.465 17.221 16.886 1.00 87.06 313 VAL A O 1
ATOM 2530 N N . LEU A 1 314 ? -0.288 17.397 18.293 1.00 84.50 314 LEU A N 1
ATOM 2531 C CA . LEU A 1 314 ? 0.348 18.244 19.302 1.00 84.50 314 LEU A CA 1
ATOM 2532 C C . LEU A 1 314 ? 1.027 17.364 20.360 1.00 84.50 314 LEU A C 1
ATOM 2534 O O . LEU A 1 314 ? 0.652 16.202 20.501 1.00 84.50 314 LEU A O 1
ATOM 2538 N N . GLU A 1 315 ? 1.976 17.919 21.114 1.00 78.44 315 GLU A N 1
ATOM 2539 C CA . GLU A 1 315 ? 2.753 17.183 22.132 1.00 78.44 315 GLU A CA 1
ATOM 2540 C C . GLU A 1 315 ? 1.873 16.497 23.189 1.00 78.44 315 GLU A C 1
ATOM 2542 O O . GLU A 1 315 ? 2.146 15.374 23.596 1.00 78.44 315 GLU A O 1
ATOM 2547 N N . ASP A 1 316 ? 0.764 17.134 23.558 1.00 80.25 316 ASP A N 1
ATOM 2548 C CA . ASP A 1 316 ? -0.190 16.637 24.552 1.00 80.25 316 ASP A CA 1
ATOM 2549 C C . ASP A 1 316 ? -1.142 15.541 24.036 1.00 80.25 316 ASP A C 1
ATOM 2551 O O . ASP A 1 316 ? -1.949 15.008 24.806 1.00 80.25 316 ASP A O 1
ATOM 2555 N N . ASN A 1 317 ? -1.116 15.240 22.736 1.00 81.94 317 ASN A N 1
ATOM 2556 C CA . ASN A 1 317 ? -2.012 14.253 22.143 1.00 81.94 317 ASN A CA 1
ATOM 2557 C C . ASN A 1 317 ? -1.453 12.838 22.327 1.00 81.94 317 ASN A C 1
ATOM 2559 O O . ASN A 1 317 ? -0.264 12.597 22.132 1.00 81.94 317 ASN A O 1
ATOM 2563 N N . ILE A 1 318 ? -2.330 11.864 22.585 1.00 80.31 318 ILE A N 1
ATOM 2564 C CA . ILE A 1 318 ? -1.938 10.449 22.538 1.00 80.31 318 ILE A CA 1
ATOM 2565 C C . ILE A 1 318 ? -2.212 9.925 21.133 1.00 80.31 318 ILE A C 1
ATOM 2567 O O . ILE A 1 318 ? -3.343 9.991 20.649 1.00 80.31 318 ILE A O 1
ATOM 2571 N N . LEU A 1 319 ? -1.181 9.370 20.501 1.00 83.56 319 LEU A N 1
ATOM 2572 C CA . LEU A 1 319 ? -1.260 8.749 19.186 1.00 83.56 319 LEU A CA 1
ATOM 2573 C C . LEU A 1 319 ? -0.899 7.266 19.300 1.00 83.56 319 LEU A C 1
ATOM 2575 O O . LEU A 1 319 ? 0.146 6.927 19.851 1.00 83.56 319 LEU A O 1
ATOM 2579 N N . LYS A 1 320 ? -1.772 6.377 18.818 1.00 80.69 320 LYS A N 1
ATOM 2580 C CA . LYS A 1 320 ? -1.569 4.922 18.885 1.00 80.69 320 LYS A CA 1
ATOM 2581 C C . LYS A 1 320 ? -2.036 4.230 17.616 1.00 80.69 320 LYS A C 1
ATOM 2583 O O . LYS A 1 320 ? -3.036 4.624 17.020 1.00 80.69 320 LYS A O 1
ATOM 2588 N N . ILE A 1 321 ? -1.347 3.154 17.257 1.00 80.19 321 ILE A N 1
ATOM 2589 C CA . ILE A 1 321 ? -1.807 2.217 16.231 1.00 80.19 321 ILE A CA 1
ATOM 2590 C C . ILE A 1 321 ? -2.890 1.341 16.850 1.00 80.19 321 ILE A C 1
ATOM 2592 O O . ILE A 1 321 ? -2.729 0.835 17.962 1.00 80.19 321 ILE A O 1
ATOM 2596 N N . LEU A 1 322 ? -3.990 1.175 16.130 1.00 75.38 322 LEU A N 1
ATOM 2597 C CA . LEU A 1 322 ? -5.017 0.192 16.435 1.00 75.38 322 LEU A CA 1
ATOM 2598 C C . LEU A 1 322 ? -4.955 -0.943 15.401 1.00 75.38 322 LEU A C 1
ATOM 2600 O O . LEU A 1 322 ? -4.508 -0.721 14.272 1.00 75.38 322 LEU A O 1
ATOM 2604 N N . PRO A 1 323 ? -5.456 -2.143 15.739 1.00 75.00 323 PRO A N 1
ATOM 2605 C CA . PRO A 1 323 ? -5.653 -3.203 14.759 1.00 75.00 323 PRO A CA 1
ATOM 2606 C C . PRO A 1 323 ? -6.549 -2.766 13.590 1.00 75.00 323 PRO A C 1
ATOM 2608 O O . PRO A 1 323 ? -7.347 -1.823 13.706 1.00 75.00 323 PRO A O 1
ATOM 2611 N N . ASN A 1 324 ? -6.478 -3.528 12.495 1.00 78.50 324 ASN A N 1
ATOM 2612 C CA . ASN A 1 324 ? -7.300 -3.347 11.295 1.00 78.50 324 ASN A CA 1
ATOM 2613 C C . ASN A 1 324 ? -7.072 -2.003 10.581 1.00 78.50 324 ASN A C 1
ATOM 2615 O O . ASN A 1 324 ? -8.026 -1.354 10.159 1.00 78.50 324 ASN A O 1
ATOM 2619 N N . ASP A 1 325 ? -5.811 -1.580 10.458 1.00 83.56 325 ASP A N 1
ATOM 2620 C CA . ASP A 1 325 ? -5.395 -0.397 9.691 1.00 83.56 325 ASP A CA 1
ATOM 2621 C C . ASP A 1 325 ? -5.968 0.940 10.198 1.00 83.56 325 ASP A C 1
ATOM 2623 O O . ASP A 1 325 ? -6.313 1.849 9.424 1.00 83.56 325 ASP A O 1
ATOM 2627 N N . ARG A 1 326 ? -6.071 1.075 11.525 1.00 83.75 326 ARG A N 1
ATOM 2628 C CA . ARG A 1 326 ? -6.638 2.247 12.203 1.00 83.75 326 ARG A CA 1
ATOM 2629 C C . ARG A 1 326 ? -5.619 2.946 13.098 1.00 83.75 326 ARG A C 1
ATOM 2631 O O . ARG A 1 326 ? -4.685 2.339 13.612 1.00 83.75 326 ARG A O 1
ATOM 2638 N N . ILE A 1 327 ? -5.833 4.236 13.325 1.00 86.12 327 ILE A N 1
ATOM 2639 C CA . ILE A 1 327 ? -5.041 5.061 14.243 1.00 86.12 327 ILE A CA 1
ATOM 2640 C C . ILE A 1 327 ? -5.978 5.719 15.243 1.00 86.12 327 ILE A C 1
ATOM 2642 O O . ILE A 1 327 ? -7.007 6.270 14.858 1.00 86.12 327 ILE A O 1
ATOM 2646 N N . LEU A 1 328 ? -5.595 5.704 16.514 1.00 84.06 328 LEU A N 1
ATOM 2647 C CA . LEU A 1 328 ? -6.228 6.477 17.570 1.00 84.06 328 LEU A CA 1
ATOM 2648 C C . LEU A 1 328 ? -5.451 7.769 17.808 1.00 84.06 328 LEU A C 1
ATOM 2650 O O . LEU A 1 328 ? -4.247 7.739 18.053 1.00 84.06 328 LEU A O 1
ATOM 2654 N N . LEU A 1 329 ? -6.174 8.883 17.793 1.00 85.25 329 LEU A N 1
ATOM 2655 C CA . LEU A 1 329 ? -5.715 10.205 18.181 1.00 85.25 329 LEU A CA 1
ATOM 2656 C C . LEU A 1 329 ? -6.616 10.736 19.301 1.00 85.25 329 LEU A C 1
ATOM 2658 O O . LEU A 1 329 ? -7.767 11.111 19.076 1.00 85.25 329 LEU A O 1
ATOM 2662 N N . ASP A 1 330 ? -6.083 10.779 20.512 1.00 80.81 330 ASP A N 1
ATOM 2663 C CA . ASP A 1 330 ? -6.763 11.306 21.691 1.00 80.81 330 ASP A CA 1
ATOM 2664 C C . ASP A 1 330 ? -6.301 12.739 21.968 1.00 80.81 330 ASP A C 1
ATOM 2666 O O . ASP A 1 330 ? -5.124 12.988 22.232 1.00 80.81 330 ASP A O 1
ATOM 2670 N N . LYS A 1 331 ? -7.247 13.678 21.903 1.00 80.81 331 LYS A N 1
ATOM 2671 C CA . LYS A 1 331 ? -7.047 15.113 22.142 1.00 80.81 331 LYS A CA 1
ATOM 2672 C C . LYS A 1 331 ? -7.632 15.561 23.488 1.00 80.81 331 LYS A C 1
ATOM 2674 O O . LYS A 1 331 ? -8.206 16.644 23.571 1.00 80.81 331 LYS A O 1
ATOM 2679 N N . LYS A 1 332 ? -7.544 14.719 24.526 1.00 73.12 332 LYS A N 1
ATOM 2680 C CA . LYS A 1 332 ? -8.096 14.904 25.888 1.00 73.12 332 LYS A CA 1
ATOM 2681 C C . LYS A 1 332 ? -9.625 14.946 25.958 1.00 73.12 332 LYS A C 1
ATOM 2683 O O . LYS A 1 332 ? -10.210 14.120 26.649 1.00 73.12 332 LYS A O 1
ATOM 2688 N N . GLU A 1 333 ? -10.280 15.871 25.262 1.00 71.56 333 GLU A N 1
ATOM 2689 C CA . GLU A 1 333 ? -11.747 16.041 25.261 1.00 71.56 333 GLU A CA 1
ATOM 2690 C C . GLU A 1 333 ? -12.443 15.222 24.164 1.00 71.56 333 GLU A C 1
ATOM 2692 O O . GLU A 1 333 ? -13.652 14.973 24.204 1.00 71.56 333 GLU A O 1
ATOM 2697 N N . LYS A 1 334 ? -11.664 14.798 23.165 1.00 76.38 334 LYS A N 1
ATOM 2698 C CA . LYS A 1 334 ? -12.150 14.172 21.941 1.00 76.38 334 LYS A CA 1
ATOM 2699 C C . LYS A 1 334 ? -11.235 13.026 21.540 1.00 76.38 334 LYS A C 1
ATOM 2701 O O . LYS A 1 334 ? -10.029 13.222 21.410 1.00 76.38 334 LYS A O 1
ATOM 2706 N N . ILE A 1 335 ? -11.823 11.862 21.284 1.00 80.50 335 ILE A N 1
ATOM 2707 C CA . ILE A 1 335 ? -11.117 10.723 20.692 1.00 80.50 335 ILE A CA 1
ATOM 2708 C C . ILE A 1 335 ? -11.460 10.681 19.211 1.00 80.50 335 ILE A C 1
ATOM 2710 O O . ILE A 1 335 ? -12.623 10.818 18.829 1.00 80.50 335 ILE A O 1
ATOM 2714 N N . ILE A 1 336 ? -10.442 10.504 18.383 1.00 84.00 336 ILE A N 1
ATOM 2715 C CA . ILE A 1 336 ? -10.558 10.397 16.938 1.00 84.00 336 ILE A CA 1
ATOM 2716 C C . ILE A 1 336 ? -9.944 9.064 16.523 1.00 84.00 336 ILE A C 1
ATOM 2718 O O . ILE A 1 336 ? -8.803 8.777 16.871 1.00 84.00 336 ILE A O 1
ATOM 2722 N N 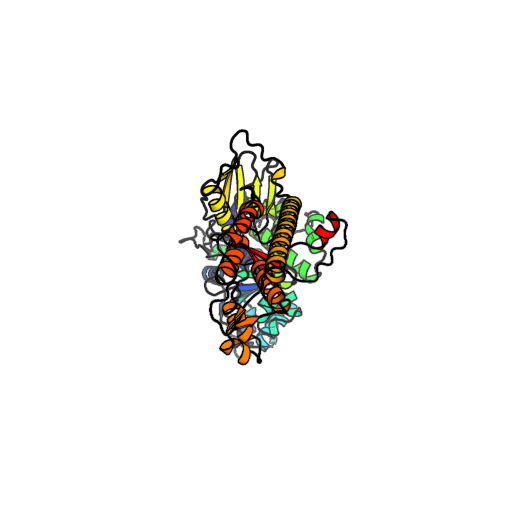. ILE A 1 337 ? -10.694 8.262 15.775 1.00 84.69 337 ILE A N 1
ATOM 2723 C CA . ILE A 1 337 ? -10.199 7.045 15.141 1.00 84.69 337 ILE A CA 1
ATOM 2724 C C . ILE A 1 337 ? -10.175 7.275 13.632 1.00 84.69 337 ILE A C 1
ATOM 2726 O O . ILE A 1 337 ? -11.206 7.540 13.009 1.00 84.69 337 ILE A O 1
ATOM 2730 N N . LEU A 1 338 ? -8.983 7.185 13.054 1.00 89.44 338 LEU A N 1
ATOM 2731 C CA . LEU A 1 338 ? -8.731 7.341 11.627 1.00 89.44 338 LEU A CA 1
ATOM 2732 C C . LEU A 1 338 ? -8.575 5.958 11.006 1.00 89.44 338 LEU A C 1
ATOM 2734 O O . LEU A 1 338 ? -7.646 5.229 11.348 1.00 89.44 338 LEU A O 1
ATOM 2738 N N . ALA A 1 339 ? -9.467 5.595 10.091 1.00 89.62 339 ALA A N 1
ATOM 2739 C CA . ALA A 1 339 ? -9.315 4.402 9.275 1.00 89.62 339 ALA A CA 1
ATOM 2740 C C . ALA A 1 339 ? -8.529 4.736 8.013 1.00 89.62 339 ALA A C 1
ATOM 2742 O O . ALA A 1 339 ? -8.972 5.519 7.173 1.00 89.62 339 ALA A O 1
ATOM 2743 N N . THR A 1 340 ? -7.357 4.126 7.869 1.00 91.56 340 THR A N 1
ATOM 2744 C CA . THR A 1 340 ? -6.421 4.493 6.802 1.00 91.56 340 THR A CA 1
ATOM 2745 C C . THR A 1 340 ? -6.737 3.831 5.459 1.00 91.56 340 THR A C 1
ATOM 2747 O O . THR A 1 340 ? -6.292 4.329 4.426 1.00 91.56 340 THR A O 1
ATOM 2750 N N . ASN A 1 341 ? -7.577 2.793 5.459 1.00 90.81 341 ASN A N 1
ATOM 2751 C CA . ASN A 1 341 ? -8.073 2.085 4.280 1.00 90.81 341 ASN A CA 1
ATOM 2752 C C . ASN A 1 341 ? -9.561 1.677 4.455 1.00 90.81 341 ASN A C 1
ATOM 2754 O O . ASN A 1 341 ? -10.206 2.030 5.449 1.00 90.81 341 ASN A O 1
ATOM 2758 N N . ASN A 1 342 ? -10.135 0.971 3.477 1.00 88.50 342 ASN A N 1
ATOM 2759 C CA . ASN A 1 342 ? -11.538 0.540 3.485 1.00 88.50 342 ASN A CA 1
ATOM 2760 C C . ASN A 1 342 ? -11.823 -0.601 4.490 1.00 88.50 342 ASN A C 1
ATOM 2762 O O . ASN A 1 342 ? -12.922 -0.666 5.039 1.00 88.50 342 ASN A O 1
ATOM 2766 N N . HIS A 1 343 ? -10.832 -1.435 4.828 1.00 85.44 343 HIS A N 1
ATOM 2767 C CA . HIS A 1 343 ? -10.959 -2.447 5.886 1.00 85.44 343 HIS A CA 1
ATOM 2768 C C . HIS A 1 343 ? -11.174 -1.776 7.244 1.00 85.44 343 HIS A C 1
ATOM 2770 O O . HIS A 1 343 ? -12.175 -2.034 7.914 1.00 85.44 343 HIS A O 1
ATOM 2776 N N . GLY A 1 344 ? -10.319 -0.811 7.592 1.00 85.06 344 GLY A N 1
ATOM 2777 C CA . GLY A 1 344 ? -10.485 0.008 8.791 1.00 85.06 344 GLY A CA 1
ATOM 2778 C C . GLY A 1 344 ? -11.800 0.794 8.797 1.00 85.06 344 GLY A C 1
ATOM 2779 O O . GLY A 1 344 ? -12.428 0.926 9.848 1.00 85.06 344 GLY A O 1
ATOM 2780 N N . ARG A 1 345 ? -12.264 1.271 7.630 1.00 87.81 345 ARG A N 1
ATOM 2781 C CA . ARG A 1 345 ? -13.547 1.985 7.487 1.00 87.81 345 ARG A CA 1
ATOM 2782 C C . ARG A 1 345 ? -14.716 1.103 7.907 1.00 87.81 345 ARG A C 1
ATOM 2784 O O . ARG A 1 345 ? -15.560 1.531 8.689 1.00 87.81 345 ARG A O 1
ATOM 2791 N N . ASN A 1 346 ? -14.732 -0.138 7.426 1.00 83.44 346 ASN A N 1
ATOM 2792 C CA . ASN A 1 346 ? -15.759 -1.115 7.771 1.00 83.44 346 ASN A CA 1
ATOM 2793 C C . ASN A 1 346 ? -15.743 -1.437 9.273 1.00 83.44 346 ASN A C 1
ATOM 2795 O O . ASN A 1 346 ? -16.800 -1.666 9.860 1.00 83.44 346 ASN A O 1
ATOM 2799 N N . GLN A 1 347 ? -14.569 -1.441 9.917 1.00 81.12 347 GLN A N 1
ATOM 2800 C CA . GLN A 1 347 ? -14.492 -1.613 11.373 1.00 81.12 347 GLN A CA 1
ATOM 2801 C C . GLN A 1 347 ? -15.030 -0.395 12.125 1.00 81.12 347 GLN A C 1
ATOM 2803 O O . GLN A 1 347 ? -15.799 -0.561 13.067 1.00 81.12 347 GLN A O 1
ATOM 2808 N N . ASN A 1 348 ? -14.708 0.819 11.678 1.00 80.50 348 ASN A N 1
ATOM 2809 C CA . ASN A 1 348 ? -15.273 2.041 12.248 1.00 80.50 348 ASN A CA 1
ATOM 2810 C C . ASN A 1 348 ? -16.801 2.095 12.116 1.00 80.50 348 ASN A C 1
ATOM 2812 O O . ASN A 1 348 ? -17.479 2.513 13.048 1.00 80.50 348 ASN A O 1
ATOM 2816 N N . GLU A 1 349 ? -17.355 1.664 10.983 1.00 82.19 349 GLU A N 1
ATOM 2817 C CA . GLU A 1 349 ? -18.803 1.593 10.767 1.00 82.19 349 GLU A CA 1
ATOM 2818 C C . GLU A 1 349 ? -19.472 0.627 11.754 1.00 82.19 349 GLU A C 1
ATOM 2820 O O . GLU A 1 349 ? -20.436 0.990 12.431 1.00 82.19 349 GLU A O 1
ATOM 2825 N N . LYS A 1 350 ? -18.912 -0.580 11.911 1.00 76.06 350 LYS A N 1
ATOM 2826 C CA . LYS A 1 350 ? -19.388 -1.562 12.899 1.00 76.06 350 LYS A CA 1
ATOM 2827 C C . LYS A 1 350 ? -19.319 -1.016 14.325 1.00 76.06 350 LYS A C 1
ATOM 2829 O O . LYS A 1 350 ? -20.266 -1.201 15.088 1.00 76.06 350 LYS A O 1
ATOM 2834 N N . GLU A 1 351 ? -18.214 -0.361 14.675 1.00 72.88 351 GLU A N 1
ATOM 2835 C CA . GLU A 1 351 ? -17.988 0.223 15.998 1.00 72.88 351 GLU A CA 1
ATOM 2836 C C . GLU A 1 351 ? -18.980 1.363 16.278 1.00 72.88 351 GLU A C 1
ATOM 2838 O O . GLU A 1 351 ? -19.633 1.381 17.321 1.00 72.88 351 GLU A O 1
ATOM 2843 N N . PHE A 1 352 ? -19.187 2.257 15.309 1.00 72.62 352 PHE A N 1
ATOM 2844 C CA . PHE A 1 352 ? -20.174 3.330 15.396 1.00 72.62 352 PHE A CA 1
ATOM 2845 C C . PHE A 1 352 ? -21.591 2.798 15.630 1.00 72.62 352 PHE A C 1
ATOM 2847 O O . PHE A 1 352 ? -22.280 3.262 16.539 1.00 72.62 352 PHE A O 1
ATOM 2854 N N . LEU A 1 353 ? -22.031 1.827 14.821 1.00 71.50 353 LEU A N 1
ATOM 2855 C CA . LEU A 1 353 ? -23.367 1.238 14.940 1.00 71.50 353 LEU A CA 1
ATOM 2856 C C . LEU A 1 353 ? -23.550 0.552 16.296 1.00 71.50 353 LEU A C 1
ATOM 2858 O O . LEU A 1 353 ? -24.594 0.711 16.924 1.00 71.50 353 LEU A O 1
ATOM 2862 N N . PHE A 1 354 ? -22.516 -0.134 16.790 1.00 64.00 354 PHE A N 1
ATOM 2863 C CA . PHE A 1 354 ? -22.531 -0.754 18.112 1.00 64.00 354 PHE A CA 1
ATOM 2864 C C . PHE A 1 354 ? -22.772 0.269 19.233 1.00 64.00 354 PHE A C 1
ATOM 2866 O O . PHE A 1 354 ? -23.688 0.079 20.034 1.00 64.00 354 PHE A O 1
ATOM 2873 N N . PHE A 1 355 ? -22.017 1.373 19.263 1.00 61.38 355 PHE A N 1
ATOM 2874 C CA . PHE A 1 355 ? -22.180 2.416 20.287 1.00 61.38 355 PHE A CA 1
ATOM 2875 C C . PHE A 1 355 ? -23.458 3.248 20.120 1.00 61.38 355 PHE A C 1
ATOM 2877 O O . PHE A 1 355 ? -23.961 3.803 21.095 1.00 61.38 355 PHE A O 1
ATOM 2884 N N . LYS A 1 356 ? -24.007 3.342 18.903 1.00 66.38 356 LYS A N 1
ATOM 2885 C CA . LYS A 1 356 ? -25.297 3.999 18.650 1.00 66.38 356 LYS A CA 1
ATOM 2886 C C . LYS A 1 356 ? -26.478 3.162 19.160 1.00 66.38 356 LYS A C 1
ATOM 2888 O O . LYS A 1 356 ? -27.437 3.730 19.672 1.00 66.38 356 LYS A O 1
ATOM 2893 N N . GLU A 1 357 ? -26.417 1.836 19.013 1.00 58.19 357 GLU A N 1
ATOM 2894 C CA . GLU A 1 357 ? -27.494 0.905 19.389 1.00 58.19 357 GLU A CA 1
ATOM 2895 C C . GLU A 1 357 ? -27.452 0.472 20.866 1.00 58.19 357 GLU A C 1
ATOM 2897 O O . GLU A 1 357 ? -28.484 0.073 21.408 1.00 58.19 357 GLU A O 1
ATOM 2902 N N . LYS A 1 358 ? -26.288 0.529 21.535 1.00 48.59 358 LYS A N 1
ATOM 2903 C CA . LYS A 1 358 ? -26.101 0.021 22.905 1.00 48.59 358 LYS A CA 1
ATOM 2904 C C . LYS A 1 358 ? -25.305 0.983 23.805 1.00 48.59 358 LYS A C 1
ATOM 2906 O O . LYS A 1 358 ? -24.100 1.112 23.651 1.00 48.59 358 LYS A O 1
ATOM 2911 N N . LEU A 1 359 ? -25.996 1.527 24.816 1.00 44.69 359 LEU A N 1
ATOM 2912 C CA . LEU A 1 359 ? -25.506 2.007 26.126 1.00 44.69 359 LEU A CA 1
ATOM 2913 C C . LEU A 1 359 ? -24.434 3.123 26.211 1.00 44.69 359 LEU A C 1
ATOM 2915 O O . LEU A 1 359 ? -23.402 3.139 25.552 1.00 44.69 359 LEU A O 1
ATOM 2919 N N . LYS A 1 360 ? -24.678 4.032 27.168 1.00 49.38 360 LYS A N 1
ATOM 2920 C CA . LYS A 1 360 ? -23.814 5.135 27.617 1.00 49.38 360 LYS A CA 1
ATOM 2921 C C . LYS A 1 360 ? -22.535 4.604 28.285 1.00 49.38 360 LYS A C 1
ATOM 2923 O O . LYS A 1 360 ? -22.542 4.303 29.475 1.00 49.38 360 LYS A O 1
ATOM 2928 N N . VAL A 1 361 ? -21.426 4.531 27.547 1.00 48.72 361 VAL A N 1
ATOM 2929 C CA . VAL A 1 361 ? -20.087 4.182 28.084 1.00 48.72 361 VAL A CA 1
ATOM 2930 C C . VAL A 1 361 ? -19.258 5.443 28.400 1.00 48.72 361 VAL A C 1
ATOM 2932 O O . VAL A 1 361 ? -18.035 5.447 28.292 1.00 48.72 361 VAL A O 1
ATOM 2935 N N . GLY A 1 362 ? -19.910 6.570 28.711 1.00 53.03 362 GLY A N 1
ATOM 2936 C CA . GLY A 1 362 ? -19.232 7.868 28.867 1.00 53.03 362 GLY A CA 1
ATOM 2937 C C . GLY A 1 362 ? -18.561 8.388 27.584 1.00 53.03 362 GLY A C 1
ATOM 2938 O O . GLY A 1 362 ? -17.811 9.365 27.620 1.00 53.03 362 GLY A O 1
ATOM 2939 N N . LEU A 1 363 ? -18.813 7.725 26.452 1.00 57.38 363 LEU A N 1
ATOM 2940 C CA . LEU A 1 363 ? -18.394 8.096 25.109 1.00 57.38 363 LEU A CA 1
ATOM 2941 C C . LEU A 1 363 ? -19.636 8.173 24.235 1.00 57.38 363 LEU A C 1
ATOM 2943 O O . LEU A 1 363 ? -20.355 7.188 24.077 1.00 57.38 363 LEU A O 1
ATOM 2947 N N . THR A 1 364 ? -19.873 9.338 23.646 1.00 66.19 364 THR A N 1
ATOM 2948 C CA . THR A 1 364 ? -20.947 9.513 22.669 1.00 66.19 364 THR A CA 1
ATOM 2949 C C . THR A 1 364 ? -20.325 9.536 21.275 1.00 66.19 364 THR A C 1
ATOM 2951 O O . THR A 1 364 ? -19.499 10.424 21.013 1.00 66.19 364 THR A O 1
ATOM 2954 N N . PRO A 1 365 ? -20.668 8.588 20.378 1.00 68.56 365 PRO A N 1
ATOM 2955 C CA . PRO A 1 365 ? -20.203 8.647 19.003 1.00 68.56 365 PRO A CA 1
ATOM 2956 C C . PRO A 1 365 ? -20.792 9.887 18.329 1.00 68.56 365 PRO A C 1
ATOM 2958 O O . PRO A 1 365 ? -21.985 10.169 18.425 1.00 68.56 365 PRO A O 1
ATOM 2961 N N . ILE A 1 366 ? -19.941 10.638 17.643 1.00 74.25 366 ILE A N 1
ATOM 2962 C CA . ILE A 1 366 ? -20.355 11.733 16.773 1.00 74.25 366 ILE A CA 1
ATOM 2963 C C . ILE A 1 366 ? -20.548 11.146 15.380 1.00 74.25 366 ILE A C 1
ATOM 2965 O O . ILE A 1 366 ? -19.712 10.368 14.916 1.00 74.25 366 ILE A O 1
ATOM 2969 N N . GLU A 1 367 ? -21.650 11.513 14.727 1.00 66.56 367 GLU A N 1
ATOM 2970 C CA . GLU A 1 367 ? -21.953 11.085 13.364 1.00 66.56 367 GLU A CA 1
ATOM 2971 C C . GLU A 1 367 ? -20.742 11.285 12.442 1.00 66.56 367 GLU A C 1
ATOM 2973 O O . GLU A 1 367 ? -20.103 12.347 12.426 1.00 66.56 367 GLU A O 1
ATOM 2978 N N . SER A 1 368 ? -20.382 10.221 11.721 1.00 65.25 368 SER A N 1
ATOM 2979 C CA . SER A 1 368 ? -19.208 10.234 10.859 1.00 65.25 368 SER A CA 1
ATOM 2980 C C . SER A 1 368 ? -19.470 11.111 9.641 1.00 65.25 368 SER A C 1
ATOM 2982 O O . SER A 1 368 ? -20.327 10.801 8.820 1.00 65.25 368 SER A O 1
ATOM 2984 N N . LYS A 1 369 ? -18.698 12.192 9.493 1.00 57.41 369 LYS A N 1
ATOM 2985 C CA . LYS A 1 369 ? -18.802 13.095 8.337 1.00 57.41 369 LYS A CA 1
ATOM 2986 C C . LYS A 1 369 ? -18.233 12.510 7.033 1.00 57.41 369 LYS A C 1
ATOM 2988 O O . LYS A 1 369 ? -18.569 13.014 5.972 1.00 57.41 369 LYS A O 1
ATOM 2993 N N . ASN A 1 370 ? -17.412 11.454 7.106 1.00 63.12 370 ASN A N 1
ATOM 2994 C CA . ASN A 1 370 ? -16.630 10.928 5.975 1.00 63.12 370 ASN A CA 1
ATOM 2995 C C . ASN A 1 370 ? -16.835 9.413 5.781 1.00 63.12 370 ASN A C 1
ATOM 2997 O O . ASN A 1 370 ? -15.860 8.659 5.760 1.00 63.12 370 ASN A O 1
ATOM 3001 N N . ASN A 1 371 ? -18.086 8.944 5.703 1.00 74.62 371 ASN A N 1
ATOM 3002 C CA . ASN A 1 371 ? -18.412 7.528 5.457 1.00 74.62 371 ASN A CA 1
ATOM 3003 C C . ASN A 1 371 ? -17.631 6.545 6.357 1.00 74.62 371 ASN A C 1
ATOM 3005 O O . ASN A 1 371 ? -17.125 5.533 5.885 1.00 74.62 371 ASN A O 1
ATOM 3009 N N . TYR A 1 372 ? -17.475 6.858 7.646 1.00 80.00 372 TYR A N 1
ATOM 3010 C CA . TYR A 1 372 ? -16.751 6.050 8.641 1.00 80.00 372 TYR A CA 1
ATOM 3011 C C . TYR A 1 372 ? -15.227 5.951 8.473 1.00 80.00 372 TYR A C 1
ATOM 3013 O O . TYR A 1 372 ? -14.569 5.323 9.301 1.00 80.00 372 TYR A O 1
ATOM 3021 N N . HIS A 1 373 ? -14.610 6.648 7.513 1.00 83.44 373 HIS A N 1
ATOM 3022 C CA . HIS A 1 373 ? -13.145 6.798 7.508 1.00 83.44 373 HIS A CA 1
ATOM 3023 C C . HIS A 1 373 ? -12.638 7.586 8.721 1.00 83.44 373 HIS A C 1
ATOM 3025 O O . HIS A 1 373 ? -11.522 7.383 9.198 1.00 83.44 373 HIS A O 1
ATOM 3031 N N . LEU A 1 374 ? -13.504 8.441 9.255 1.00 86.75 374 LEU A N 1
ATOM 3032 C CA . LEU A 1 374 ? -13.323 9.155 10.503 1.00 86.75 374 LEU A CA 1
ATOM 3033 C C . LEU A 1 374 ? -14.404 8.718 11.484 1.00 86.75 374 LEU A C 1
ATOM 3035 O O . LEU A 1 374 ? -15.591 8.925 11.225 1.00 86.75 374 LEU A O 1
ATOM 3039 N N . LEU A 1 375 ? -14.000 8.204 12.635 1.00 80.44 375 LEU A N 1
ATOM 3040 C CA . LEU A 1 375 ? -14.884 7.992 13.770 1.00 80.44 375 LEU A CA 1
ATOM 3041 C C . LEU A 1 375 ? -14.448 8.900 14.911 1.00 80.44 375 LEU A C 1
ATOM 3043 O O . LEU A 1 375 ? -13.264 9.152 15.123 1.00 80.44 375 LEU A O 1
ATOM 3047 N N . THR A 1 376 ? -15.408 9.494 15.600 1.00 81.62 376 THR A N 1
ATOM 3048 C CA . THR A 1 376 ? -15.139 10.490 16.627 1.00 81.62 376 THR A CA 1
ATOM 3049 C C . THR A 1 376 ? -16.014 10.223 17.830 1.00 81.62 376 THR A C 1
ATOM 3051 O O . THR A 1 376 ? -17.209 9.995 17.679 1.00 81.62 376 THR A O 1
ATOM 3054 N N . TYR A 1 377 ? -15.435 10.365 19.017 1.00 74.56 377 TYR A N 1
ATOM 3055 C CA . TYR A 1 377 ? -16.153 10.289 20.278 1.00 74.56 377 TYR A CA 1
ATOM 3056 C C . TYR A 1 377 ? -15.962 11.562 21.090 1.00 74.56 377 TYR A C 1
ATOM 3058 O O . TYR A 1 377 ? -14.848 12.091 21.186 1.00 74.56 377 TYR A O 1
ATOM 3066 N N . LYS A 1 378 ? -17.048 12.029 21.708 1.00 74.44 378 LYS A N 1
ATOM 3067 C CA . LYS A 1 378 ? -16.996 13.020 22.785 1.00 74.44 378 LYS A CA 1
ATOM 3068 C C . LYS A 1 378 ? -16.965 12.286 24.122 1.00 74.44 378 LYS A C 1
ATOM 3070 O O . LYS A 1 378 ? -17.758 11.367 24.321 1.00 74.44 378 LYS A O 1
ATOM 3075 N N . ARG A 1 379 ? -16.069 12.691 25.024 1.00 64.50 379 ARG A N 1
ATOM 3076 C CA . ARG A 1 379 ? -16.084 12.220 26.415 1.00 64.50 379 ARG A CA 1
ATOM 3077 C C . ARG A 1 379 ? -17.164 12.966 27.194 1.00 64.50 379 ARG A C 1
ATOM 3079 O O . ARG A 1 379 ? -17.240 14.192 27.116 1.00 64.50 379 ARG A O 1
ATOM 3086 N N . GLU A 1 380 ? -17.997 12.242 27.931 1.00 61.88 380 GLU A N 1
ATOM 3087 C CA . GLU A 1 380 ? -18.919 12.848 28.894 1.00 61.88 380 GLU A CA 1
ATOM 3088 C C . GLU A 1 380 ? -18.130 13.380 30.108 1.00 61.88 380 GLU A C 1
ATOM 3090 O O . GLU A 1 380 ? -17.137 12.782 30.538 1.00 61.88 380 GLU A O 1
ATOM 3095 N N . HIS A 1 381 ? -18.535 14.534 30.654 1.00 44.56 381 HIS A N 1
ATOM 3096 C CA . HIS A 1 381 ? -17.878 15.123 31.825 1.00 44.56 381 HIS A CA 1
ATOM 3097 C C . HIS A 1 381 ? -17.945 14.156 33.022 1.00 44.56 381 HIS A C 1
ATOM 3099 O O . HIS A 1 381 ? -18.985 13.557 33.276 1.00 44.56 381 HIS A O 1
ATOM 3105 N N . ASN A 1 382 ? -16.838 14.027 33.764 1.00 38.75 382 ASN A N 1
ATOM 3106 C CA . ASN A 1 382 ? -16.642 13.123 34.914 1.00 38.75 382 ASN A CA 1
ATOM 3107 C C . ASN A 1 382 ? -16.501 11.620 34.607 1.00 38.75 382 ASN A C 1
ATOM 3109 O O . ASN A 1 382 ? -16.322 10.830 35.535 1.00 38.75 382 ASN A O 1
ATOM 3113 N N . CYS A 1 383 ? -16.472 11.202 33.339 1.00 36.44 383 CYS A N 1
ATOM 3114 C CA . CYS A 1 383 ? -16.062 9.844 32.987 1.00 36.44 383 CYS A CA 1
ATOM 3115 C C . CYS A 1 383 ? -14.535 9.768 32.848 1.00 36.44 383 CYS A C 1
ATOM 3117 O O . CYS A 1 383 ? -13.963 10.105 31.811 1.00 36.44 383 CYS A O 1
ATOM 3119 N N . ILE A 1 384 ? -13.855 9.293 33.896 1.00 32.84 384 ILE A N 1
ATOM 3120 C CA . ILE A 1 384 ? -12.468 8.835 33.775 1.00 32.84 384 ILE A CA 1
ATOM 3121 C C . ILE A 1 384 ? -12.516 7.572 32.915 1.00 32.84 384 ILE A C 1
ATOM 3123 O O . ILE A 1 384 ? -12.978 6.525 33.376 1.00 32.84 384 ILE A O 1
ATOM 3127 N N . LEU A 1 385 ? -12.031 7.647 31.672 1.00 35.25 385 LEU A N 1
ATOM 3128 C CA . LEU A 1 385 ? -11.613 6.447 30.952 1.00 35.25 385 LEU A CA 1
ATOM 3129 C C . LEU A 1 385 ? -10.500 5.833 31.785 1.00 35.25 385 LEU A C 1
ATOM 3131 O O . LEU A 1 385 ? -9.346 6.252 31.714 1.00 35.25 385 LEU A O 1
ATOM 3135 N N . SER A 1 386 ? -10.864 4.897 32.658 1.00 30.39 386 SER A N 1
ATOM 3136 C CA . SER A 1 386 ? -9.867 4.182 33.430 1.00 30.39 386 SER A CA 1
ATOM 3137 C C . SER A 1 386 ? -8.869 3.584 32.440 1.00 30.39 386 SER A C 1
ATOM 3139 O O . SER A 1 386 ? -9.251 3.125 31.359 1.00 30.39 386 SER A O 1
ATOM 3141 N N . ASN A 1 387 ? -7.597 3.527 32.824 1.00 29.66 387 ASN A N 1
ATOM 3142 C CA . ASN A 1 387 ? -6.557 2.818 32.076 1.00 29.66 387 ASN A CA 1
ATOM 3143 C C . ASN A 1 387 ? -6.920 1.341 31.752 1.00 29.66 387 ASN A C 1
ATOM 3145 O O . ASN A 1 387 ? -6.173 0.681 31.036 1.00 29.66 387 ASN A O 1
ATOM 3149 N N . LYS A 1 388 ? -8.077 0.831 32.216 1.00 31.44 388 LYS A N 1
ATOM 3150 C CA . LYS A 1 388 ? -8.726 -0.422 31.792 1.00 31.44 388 LYS A CA 1
ATOM 3151 C C . LYS A 1 388 ? -9.370 -0.386 30.394 1.00 31.44 388 LYS A C 1
ATOM 3153 O O . LYS A 1 388 ? -9.969 -1.377 30.005 1.00 31.44 388 LYS A O 1
ATOM 3158 N N . PHE A 1 389 ? -9.251 0.703 29.628 1.00 32.81 389 PHE A N 1
ATOM 3159 C CA . PHE A 1 389 ? -9.452 0.656 28.167 1.00 32.81 389 PHE A CA 1
ATOM 3160 C C . PHE A 1 389 ? -8.223 0.132 27.406 1.00 32.81 389 PHE A C 1
ATOM 3162 O O . PHE A 1 389 ? -8.250 0.030 26.182 1.00 32.81 389 PHE A O 1
ATOM 3169 N N . LYS A 1 390 ? -7.165 -0.301 28.110 1.00 33.31 390 LYS A N 1
ATOM 3170 C CA . LYS A 1 390 ? -6.493 -1.530 27.683 1.00 33.31 390 LYS A CA 1
ATOM 3171 C C . LYS A 1 390 ? -7.535 -2.630 27.825 1.00 33.31 390 LYS A C 1
ATOM 3173 O O . LYS A 1 390 ? -7.773 -3.077 28.943 1.00 33.31 390 LYS A O 1
ATOM 3178 N N . ILE A 1 391 ? -8.183 -3.005 26.723 1.00 35.75 391 ILE A N 1
ATOM 3179 C CA . ILE A 1 391 ? -8.841 -4.305 26.630 1.00 35.75 391 ILE A CA 1
ATOM 3180 C C . ILE A 1 391 ? -7.757 -5.296 27.047 1.00 35.75 391 ILE A C 1
ATOM 3182 O O . ILE A 1 391 ? -6.782 -5.510 26.332 1.00 35.75 391 ILE A O 1
ATOM 3186 N N . ASP A 1 392 ? -7.835 -5.760 28.289 1.00 37.75 392 ASP A N 1
ATOM 3187 C CA . ASP A 1 392 ? -6.939 -6.766 28.824 1.00 37.75 392 ASP A CA 1
ATOM 3188 C C . ASP A 1 392 ? -7.429 -8.065 28.196 1.00 37.75 392 ASP A C 1
ATOM 3190 O O . ASP A 1 392 ? -8.230 -8.787 28.790 1.00 37.75 392 ASP A O 1
ATOM 3194 N N . GLU A 1 393 ? -7.054 -8.269 26.927 1.00 37.19 393 GLU A N 1
ATOM 3195 C CA . GLU A 1 393 ? -7.400 -9.449 26.130 1.00 37.19 393 GLU A CA 1
ATOM 3196 C C . GLU A 1 393 ? -7.148 -10.707 26.959 1.00 37.19 393 GLU A C 1
ATOM 3198 O O . GLU A 1 393 ? -8.018 -11.563 27.033 1.00 37.19 393 GLU A O 1
ATOM 3203 N N . ASN A 1 394 ? -6.057 -10.733 27.734 1.00 36.75 394 ASN A N 1
ATOM 3204 C CA . ASN A 1 394 ? -5.717 -11.825 28.644 1.00 36.75 394 ASN A CA 1
ATOM 3205 C C . ASN A 1 394 ? -6.762 -12.044 29.753 1.00 36.75 394 ASN A C 1
ATOM 3207 O O . ASN A 1 394 ? -7.011 -13.172 30.155 1.00 36.75 394 ASN A O 1
ATOM 3211 N N . ASN A 1 395 ? -7.381 -10.990 30.285 1.00 40.25 395 ASN A N 1
ATOM 3212 C CA . ASN A 1 395 ? -8.363 -11.080 31.372 1.00 40.25 395 ASN A CA 1
ATOM 3213 C C . ASN A 1 395 ? -9.755 -11.435 30.844 1.00 40.25 395 ASN A C 1
ATOM 3215 O O . ASN A 1 395 ? -10.503 -12.150 31.508 1.00 40.25 395 ASN A O 1
ATOM 3219 N N . ILE A 1 396 ? -10.087 -10.984 29.632 1.00 39.97 396 ILE A N 1
ATOM 3220 C CA . ILE A 1 396 ? -11.297 -11.403 28.918 1.00 39.97 396 ILE A CA 1
ATOM 3221 C C . ILE A 1 396 ? -11.168 -12.868 28.494 1.00 39.97 396 ILE A C 1
ATOM 3223 O O . ILE A 1 396 ? -12.065 -13.654 28.780 1.00 39.97 396 ILE A O 1
ATOM 3227 N N . GLU A 1 397 ? -10.038 -13.266 27.911 1.00 42.75 397 GLU A N 1
ATOM 3228 C CA . GLU A 1 397 ? -9.745 -14.642 27.505 1.00 42.75 397 GLU A CA 1
ATOM 3229 C C . GLU A 1 397 ? -9.727 -15.587 28.717 1.00 42.75 397 GLU A C 1
ATOM 3231 O O . GLU A 1 397 ? -10.361 -16.639 28.688 1.00 42.75 397 GLU A O 1
ATOM 3236 N N . LEU A 1 398 ? 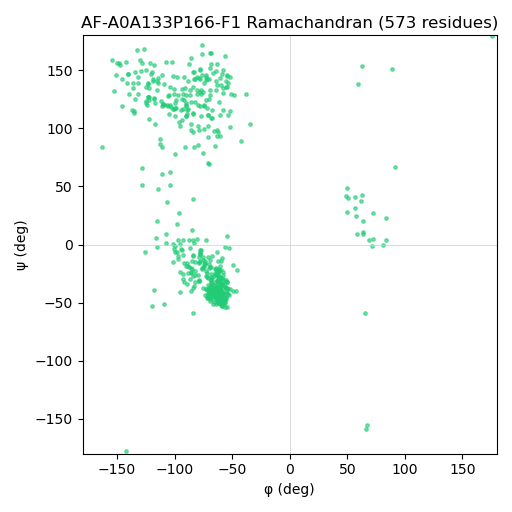-9.130 -15.173 29.843 1.00 42.19 398 LEU A N 1
ATOM 3237 C CA . LEU A 1 398 ? -9.150 -15.938 31.094 1.00 42.19 398 LEU A CA 1
ATOM 3238 C C . LEU A 1 398 ? -10.559 -16.042 31.702 1.00 42.19 398 LEU A C 1
ATOM 3240 O O . LEU A 1 398 ? -10.915 -17.087 32.248 1.00 42.19 398 LEU A O 1
ATOM 3244 N N . ARG A 1 399 ? -11.375 -14.981 31.639 1.00 45.41 399 ARG A N 1
ATOM 3245 C CA . ARG A 1 399 ? -12.769 -15.013 32.117 1.00 45.41 399 ARG A CA 1
ATOM 3246 C C . ARG A 1 399 ? -13.648 -15.890 31.234 1.00 45.41 399 ARG A C 1
ATOM 3248 O O . ARG A 1 399 ? -14.438 -16.656 31.772 1.00 45.41 399 ARG A O 1
ATOM 3255 N N . LEU A 1 400 ? -13.476 -15.823 29.915 1.00 45.81 400 LEU A N 1
ATOM 3256 C CA . LEU A 1 400 ? -14.167 -16.684 28.956 1.00 45.81 400 LEU A CA 1
ATOM 3257 C C . LEU A 1 400 ? -13.746 -18.146 29.122 1.00 45.81 400 LEU A C 1
ATOM 3259 O O . LEU A 1 400 ? -14.602 -19.022 29.124 1.00 45.81 400 LEU A O 1
ATOM 3263 N N . TYR A 1 401 ? -12.454 -18.414 29.331 1.00 45.09 401 TYR A N 1
ATOM 3264 C CA . TYR A 1 401 ? -11.953 -19.749 29.650 1.00 45.09 401 TYR A CA 1
ATOM 3265 C C . TYR A 1 401 ? -12.569 -20.281 30.949 1.00 45.09 401 TYR A C 1
ATOM 3267 O O . TYR A 1 401 ? -13.114 -21.378 30.961 1.00 45.09 401 TYR A O 1
ATOM 3275 N N . LYS A 1 402 ? -12.568 -19.485 32.027 1.00 46.81 402 LYS A N 1
ATOM 3276 C CA . LYS A 1 402 ? -13.200 -19.870 33.300 1.00 46.81 402 LYS A CA 1
ATOM 3277 C C . LYS A 1 402 ? -14.701 -20.113 33.154 1.00 46.81 402 LYS A C 1
ATOM 3279 O O . LYS A 1 402 ? -15.196 -21.094 33.691 1.00 46.81 402 LYS A O 1
ATOM 3284 N N . ALA A 1 403 ? -15.408 -19.267 32.407 1.00 48.94 403 ALA A N 1
ATOM 3285 C CA . ALA A 1 403 ? -16.830 -19.448 32.135 1.00 48.94 403 ALA A CA 1
ATOM 3286 C C . ALA A 1 403 ? -17.099 -20.731 31.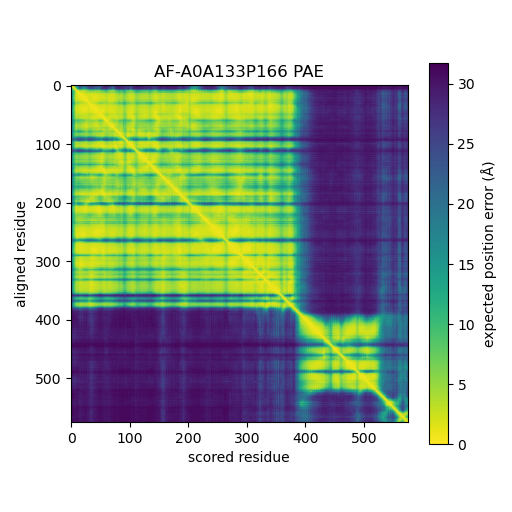330 1.00 48.94 403 ALA A C 1
ATOM 3288 O O . ALA A 1 403 ? -18.026 -21.463 31.661 1.00 48.94 403 ALA A O 1
ATOM 3289 N N . ARG A 1 404 ? -16.261 -21.051 30.331 1.00 52.91 404 ARG A N 1
ATOM 3290 C CA . ARG A 1 404 ? -16.345 -22.306 29.562 1.00 52.91 404 ARG A CA 1
ATOM 3291 C C . ARG A 1 404 ? -16.068 -23.535 30.419 1.00 52.91 404 ARG A C 1
ATOM 3293 O O . ARG A 1 404 ? -16.789 -24.516 30.300 1.00 52.91 404 ARG A O 1
ATOM 3300 N N . GLU A 1 405 ? -15.047 -23.500 31.270 1.00 55.19 405 GLU A N 1
ATOM 3301 C CA . GLU A 1 405 ? -14.737 -24.622 32.163 1.00 55.19 405 GLU A CA 1
ATOM 3302 C C . GLU A 1 405 ? -15.848 -24.826 33.202 1.00 55.19 405 GLU A C 1
ATOM 3304 O O . GLU A 1 405 ? -16.281 -25.956 33.399 1.00 55.19 405 GLU A O 1
ATOM 3309 N N . MET A 1 406 ? -16.410 -23.746 33.761 1.00 56.88 406 MET A N 1
ATOM 3310 C CA . MET A 1 406 ? -17.598 -23.834 34.621 1.00 56.88 406 MET A CA 1
ATOM 3311 C C . MET A 1 406 ? -18.812 -24.384 33.861 1.00 56.88 406 MET A C 1
ATOM 3313 O O . MET A 1 406 ? -19.544 -25.211 34.393 1.00 56.88 406 MET A O 1
ATOM 3317 N N . GLN A 1 407 ? -19.020 -23.985 32.603 1.00 57.28 407 GLN A N 1
ATOM 3318 C CA . GLN A 1 407 ? -20.110 -24.509 31.780 1.00 57.28 407 GLN A CA 1
ATOM 3319 C C . GLN A 1 407 ? -19.931 -26.002 31.472 1.00 57.28 407 GLN A C 1
ATOM 3321 O O . GLN A 1 407 ? -20.899 -26.753 31.566 1.00 57.28 407 GLN A O 1
ATOM 3326 N N . LYS A 1 408 ? -18.710 -26.455 31.154 1.00 62.84 408 LYS A N 1
ATOM 3327 C CA . LYS A 1 408 ? -18.396 -27.882 30.971 1.00 62.84 408 LYS A CA 1
ATOM 3328 C C . LYS A 1 408 ? -18.613 -28.678 32.252 1.00 62.84 408 LYS A C 1
ATOM 3330 O O . LYS A 1 408 ? -19.162 -29.771 32.196 1.00 62.84 408 LYS A O 1
ATOM 3335 N N . GLU A 1 409 ? -18.204 -28.137 33.396 1.00 64.62 409 GLU A N 1
ATOM 3336 C CA . GLU A 1 409 ? -18.394 -28.775 34.699 1.00 64.62 409 GLU A CA 1
ATOM 3337 C C . GLU A 1 409 ? -19.886 -28.934 35.019 1.00 64.62 409 GLU A C 1
ATOM 3339 O O . GLU A 1 409 ? -20.341 -30.032 35.335 1.00 64.62 409 GLU A O 1
ATOM 3344 N N . VAL A 1 410 ? -20.680 -27.877 34.829 1.00 66.50 410 VAL A N 1
ATOM 3345 C CA . VAL A 1 410 ? -22.137 -27.919 35.023 1.00 66.50 410 VAL A CA 1
ATOM 3346 C C . VAL A 1 410 ? -22.812 -28.861 34.016 1.00 66.50 410 VAL A C 1
ATOM 3348 O O . VAL A 1 410 ? -23.728 -29.594 34.392 1.00 66.50 410 VAL A O 1
ATOM 3351 N N . LEU A 1 411 ? -22.352 -28.899 32.760 1.00 71.06 411 LEU A N 1
ATOM 3352 C CA . LEU A 1 411 ? -22.861 -29.818 31.737 1.00 71.06 411 LEU A CA 1
ATOM 3353 C C . LEU A 1 411 ? -22.532 -31.280 32.068 1.00 71.06 411 LEU A C 1
ATOM 3355 O O . LEU A 1 411 ? -23.386 -32.145 31.900 1.00 71.06 411 LEU A O 1
ATOM 3359 N N . ASN A 1 412 ? -21.337 -31.565 32.588 1.00 75.62 412 ASN A N 1
ATOM 3360 C CA . ASN A 1 412 ? -20.970 -32.904 33.047 1.00 75.62 412 ASN A CA 1
ATOM 3361 C C . ASN A 1 412 ? -21.831 -33.340 34.235 1.00 75.62 412 ASN A C 1
ATOM 3363 O O . ASN A 1 412 ? -22.375 -34.440 34.207 1.00 75.62 412 ASN A O 1
ATOM 3367 N N . ILE A 1 413 ? -22.052 -32.456 35.215 1.00 78.00 413 ILE A N 1
ATOM 3368 C CA . ILE A 1 413 ? -22.969 -32.722 36.333 1.00 78.00 413 ILE A CA 1
ATOM 3369 C C . ILE A 1 413 ? -24.381 -33.010 35.807 1.00 78.00 413 ILE A C 1
ATOM 3371 O O . ILE A 1 413 ? -25.040 -33.938 36.275 1.00 78.00 413 ILE A O 1
ATOM 3375 N N . PHE A 1 414 ? -24.867 -32.245 34.827 1.00 79.75 414 PHE A N 1
ATOM 3376 C CA . PHE A 1 414 ? -26.156 -32.515 34.189 1.00 79.75 414 PHE A CA 1
ATOM 3377 C C . PHE A 1 414 ? -26.182 -33.907 33.536 1.00 79.75 414 PHE A C 1
ATOM 3379 O O . PHE A 1 414 ? -27.069 -34.698 33.858 1.00 79.75 414 PHE A O 1
ATOM 3386 N N . LYS A 1 415 ? -25.191 -34.247 32.699 1.00 82.62 415 LYS A N 1
ATOM 3387 C CA . LYS A 1 415 ? -25.086 -35.563 32.041 1.00 82.62 415 LYS A CA 1
ATOM 3388 C C . LYS A 1 415 ? -25.080 -36.710 33.049 1.00 82.62 415 LYS A C 1
ATOM 3390 O O . LYS A 1 415 ? -25.872 -37.638 32.912 1.00 82.62 415 LYS A O 1
ATOM 3395 N N . GLU A 1 416 ? -24.258 -36.625 34.093 1.00 83.81 416 GLU A N 1
ATOM 3396 C CA . GLU A 1 416 ? -24.169 -37.650 35.139 1.00 83.81 416 GLU A CA 1
ATOM 3397 C C . GLU A 1 416 ? -25.500 -37.863 35.869 1.00 83.81 416 GLU A C 1
ATOM 3399 O O . GLU A 1 416 ? -25.885 -39.004 36.143 1.00 83.81 416 GLU A O 1
ATOM 3404 N N . ASN A 1 417 ? -26.245 -36.787 36.137 1.00 82.44 417 ASN A N 1
ATOM 3405 C CA . ASN A 1 417 ? -27.562 -36.884 36.763 1.00 82.44 417 ASN A CA 1
ATOM 3406 C C . ASN A 1 417 ? -28.589 -37.547 35.837 1.00 82.44 417 ASN A C 1
ATOM 3408 O O . ASN A 1 417 ? -29.343 -38.414 36.284 1.00 82.44 417 ASN A O 1
ATOM 3412 N N . VAL A 1 418 ? -28.604 -37.198 34.545 1.00 84.75 418 VAL A N 1
ATOM 3413 C CA . VAL A 1 418 ? -29.500 -37.858 33.582 1.00 84.75 418 VAL A CA 1
ATOM 3414 C C . VAL A 1 418 ? -29.106 -39.327 33.399 1.00 84.75 418 VAL A C 1
ATOM 3416 O O . VAL A 1 418 ? -29.978 -40.190 33.373 1.00 84.75 418 VAL A O 1
ATOM 3419 N N . TYR A 1 419 ? -27.813 -39.652 33.348 1.00 89.06 419 TYR A N 1
ATOM 3420 C CA . TYR A 1 419 ? -27.326 -41.035 33.264 1.00 89.06 419 TYR A CA 1
ATOM 3421 C C . TYR A 1 419 ? -27.726 -41.869 34.464 1.00 89.06 419 TYR A C 1
ATOM 3423 O O . TYR A 1 419 ? -28.209 -42.987 34.288 1.00 89.06 419 TYR A O 1
ATOM 3431 N N . SER A 1 420 ? -27.581 -41.309 35.661 1.00 86.81 420 SER A N 1
ATOM 3432 C CA . SER A 1 420 ? -28.004 -41.960 36.898 1.00 86.81 420 SER A CA 1
ATOM 3433 C C . SER A 1 420 ? -29.510 -42.228 36.884 1.00 86.81 420 SER A C 1
ATOM 3435 O O . SER A 1 420 ? -29.935 -43.344 37.177 1.00 86.81 420 SER A O 1
ATOM 3437 N N . TYR A 1 421 ? -30.311 -41.251 36.446 1.00 88.31 421 TYR A N 1
ATOM 3438 C CA . TYR A 1 421 ? -31.757 -41.417 36.287 1.00 88.31 421 TYR A CA 1
ATOM 3439 C C . TYR A 1 421 ? -32.116 -42.530 35.288 1.00 88.31 421 TYR A C 1
ATOM 3441 O O . TYR A 1 421 ? -32.947 -43.385 35.594 1.00 88.31 421 TYR A O 1
ATOM 3449 N N . ILE A 1 422 ? -31.474 -42.562 34.114 1.00 88.94 422 ILE A N 1
ATOM 3450 C CA . ILE A 1 422 ? -31.698 -43.598 33.094 1.00 88.94 422 ILE A CA 1
ATOM 3451 C C . ILE A 1 422 ? -31.349 -44.984 33.644 1.00 88.94 422 ILE A C 1
ATOM 3453 O O . ILE A 1 422 ? -32.148 -45.913 33.527 1.00 88.94 422 ILE A O 1
ATOM 3457 N N . GLU A 1 423 ? -30.185 -45.135 34.277 1.00 87.62 423 GLU A N 1
ATOM 3458 C CA . GLU A 1 423 ? -29.781 -46.404 34.885 1.00 87.62 423 GLU A CA 1
ATOM 3459 C C . GLU A 1 423 ? -30.778 -46.878 35.941 1.00 87.62 423 GLU A C 1
ATOM 3461 O O . GLU A 1 423 ? -31.199 -48.037 35.926 1.00 87.62 423 GLU A O 1
ATOM 3466 N N . GLU A 1 424 ? -31.166 -45.989 36.853 1.00 86.69 424 GLU A N 1
ATOM 3467 C CA . GLU A 1 424 ? -32.088 -46.300 37.939 1.00 86.69 424 GLU A CA 1
ATOM 3468 C C . GLU A 1 424 ? -33.461 -46.708 37.400 1.00 86.69 424 GLU A C 1
ATOM 3470 O O . GLU A 1 424 ? -34.014 -47.728 37.825 1.00 86.69 424 GLU A O 1
ATOM 3475 N N . LEU A 1 425 ? -33.978 -45.970 36.414 1.00 87.19 425 LEU A N 1
ATOM 3476 C CA . LEU A 1 425 ? -35.242 -46.274 35.757 1.00 87.19 425 LEU A CA 1
ATOM 3477 C C . LEU A 1 425 ? -35.211 -47.672 35.132 1.00 87.19 425 LEU A C 1
ATOM 3479 O O . LEU A 1 425 ? -36.105 -48.482 35.395 1.00 87.19 425 LEU A O 1
ATOM 3483 N N . PHE A 1 426 ? -34.190 -47.982 34.328 1.00 86.19 426 PHE A N 1
ATOM 3484 C CA . PHE A 1 426 ? -34.141 -49.263 33.628 1.00 86.19 426 PHE A CA 1
ATOM 3485 C C . PHE A 1 426 ? -33.867 -50.436 34.574 1.00 86.19 426 PHE A C 1
ATOM 3487 O O . PHE A 1 426 ? -34.499 -51.488 34.453 1.00 86.19 426 PHE A O 1
ATOM 3494 N N . ARG A 1 427 ? -32.987 -50.271 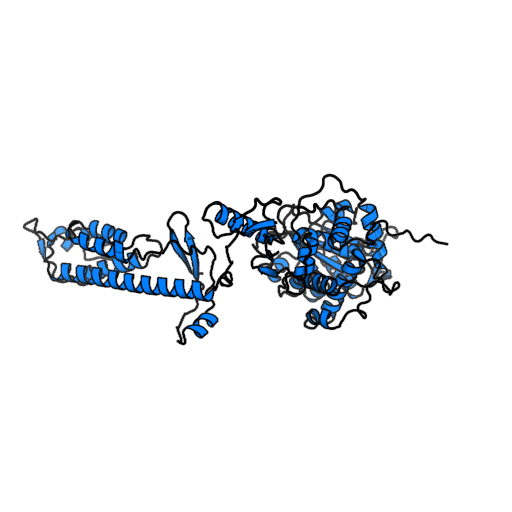35.566 1.00 84.69 427 ARG A N 1
ATOM 3495 C CA . ARG A 1 427 ? -32.671 -51.344 36.520 1.00 84.69 427 ARG A CA 1
ATOM 3496 C C . ARG A 1 427 ? -33.840 -51.665 37.451 1.00 84.69 427 ARG A C 1
ATOM 3498 O O . ARG A 1 427 ? -34.059 -52.841 37.730 1.00 84.69 427 ARG A O 1
ATOM 3505 N N . ARG A 1 428 ? -34.621 -50.667 37.886 1.00 83.44 428 ARG A N 1
ATOM 3506 C CA . ARG A 1 428 ? -35.734 -50.872 38.835 1.00 83.44 428 ARG A CA 1
ATOM 3507 C C . ARG A 1 428 ? -37.047 -51.323 38.205 1.00 83.44 428 ARG A C 1
ATOM 3509 O O . ARG A 1 428 ? -37.841 -51.964 38.886 1.00 83.44 428 ARG A O 1
ATOM 3516 N N . ASN A 1 429 ? -37.302 -50.993 36.942 1.00 80.81 429 ASN A N 1
ATOM 3517 C CA . ASN A 1 429 ? -38.573 -51.320 36.293 1.00 80.81 429 ASN A CA 1
ATOM 3518 C C . ASN A 1 429 ? -38.460 -52.586 35.441 1.00 80.81 429 ASN A C 1
ATOM 3520 O O . ASN A 1 429 ? -37.442 -52.816 34.793 1.00 80.81 429 ASN A O 1
ATOM 3524 N N . ILE A 1 430 ? -39.514 -53.398 35.402 1.00 80.62 430 ILE A N 1
ATOM 3525 C CA . ILE A 1 430 ? -39.650 -54.494 34.433 1.00 80.62 430 ILE A CA 1
ATOM 3526 C C . ILE A 1 430 ? -40.220 -53.907 33.140 1.00 80.62 430 ILE A C 1
ATOM 3528 O O . ILE A 1 430 ? -41.150 -53.103 33.191 1.00 80.62 430 ILE A O 1
ATOM 3532 N N . PHE A 1 431 ? -39.660 -54.302 31.995 1.00 82.81 431 PHE A N 1
ATOM 3533 C CA . PHE A 1 431 ? -40.128 -53.857 30.684 1.00 82.81 431 PHE A CA 1
ATOM 3534 C C . PHE A 1 431 ? -40.667 -55.031 29.881 1.00 82.81 431 PHE A C 1
ATOM 3536 O O . PHE A 1 431 ? -40.101 -56.129 29.891 1.00 82.81 431 PHE A O 1
ATOM 3543 N N . TYR A 1 432 ? -41.756 -54.751 29.181 1.00 80.38 432 TYR A N 1
ATOM 3544 C CA . TYR A 1 432 ? -42.512 -55.692 28.376 1.00 80.38 432 TYR A CA 1
ATOM 3545 C C . TYR A 1 432 ? -42.423 -55.302 26.905 1.00 80.38 432 TYR A C 1
ATOM 3547 O O . TYR A 1 432 ? -42.460 -54.117 26.571 1.00 80.38 432 TYR A O 1
ATOM 3555 N N . ILE A 1 433 ? -42.353 -56.304 26.035 1.00 78.12 433 ILE A N 1
ATOM 3556 C CA . ILE A 1 433 ? -42.462 -56.142 24.585 1.00 78.12 433 ILE A CA 1
ATOM 3557 C C . ILE A 1 433 ? -43.403 -57.208 24.022 1.00 78.12 433 ILE A C 1
ATOM 3559 O O . ILE A 1 433 ? -43.495 -58.310 24.567 1.00 78.12 433 ILE A O 1
ATOM 3563 N N . THR A 1 434 ? -44.121 -56.895 22.947 1.00 71.94 434 THR A N 1
ATOM 3564 C CA . THR A 1 434 ? -44.994 -57.864 22.274 1.00 71.94 434 THR A CA 1
ATOM 3565 C C . THR A 1 434 ? -44.170 -58.941 21.561 1.00 71.94 434 THR A C 1
ATOM 3567 O O . THR A 1 434 ? -43.115 -58.666 20.981 1.00 71.94 434 THR A O 1
ATOM 3570 N N . ASN A 1 435 ? -44.656 -60.186 21.591 1.00 66.38 435 ASN A N 1
ATOM 3571 C CA . ASN A 1 435 ? -43.932 -61.334 21.030 1.00 66.38 435 ASN A CA 1
ATOM 3572 C C . ASN A 1 435 ? -43.677 -61.215 19.514 1.00 66.38 435 ASN A C 1
ATOM 3574 O O . ASN A 1 435 ? -42.618 -61.636 19.053 1.00 66.38 435 ASN A O 1
ATOM 3578 N N . ASP A 1 436 ? -44.579 -60.575 18.761 1.00 64.62 436 ASP A N 1
ATOM 3579 C CA . ASP A 1 436 ? -44.427 -60.350 17.312 1.00 64.62 436 ASP A CA 1
ATOM 3580 C C . ASP A 1 436 ? -43.207 -59.479 16.972 1.00 64.62 436 ASP A C 1
ATOM 3582 O O . ASP A 1 436 ? -42.574 -59.639 15.928 1.00 64.62 436 ASP A O 1
ATOM 3586 N N . ILE A 1 437 ? -42.850 -58.558 17.869 1.00 65.19 437 ILE A N 1
ATOM 3587 C CA . ILE A 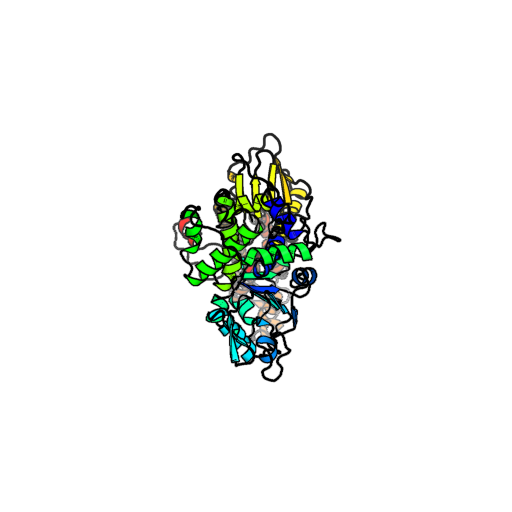1 437 ? -41.712 -57.653 17.705 1.00 65.19 437 ILE A CA 1
ATOM 3588 C C . ILE A 1 437 ? -40.430 -58.334 18.203 1.00 65.19 437 ILE A C 1
ATOM 3590 O O . ILE A 1 437 ? -39.403 -58.273 17.531 1.00 65.19 437 ILE A O 1
ATOM 3594 N N . ALA A 1 438 ? -40.500 -59.071 19.319 1.00 60.91 438 ALA A N 1
ATOM 3595 C CA . ALA A 1 438 ? -39.367 -59.822 19.869 1.00 60.91 438 ALA A CA 1
ATOM 3596 C C . ALA A 1 438 ? -38.799 -60.878 18.898 1.00 60.91 438 ALA A C 1
ATOM 3598 O O . ALA A 1 438 ? -37.590 -61.093 18.869 1.00 60.91 438 ALA A O 1
ATOM 3599 N N . GLN A 1 439 ? -39.647 -61.508 18.076 1.00 58.59 439 GLN A N 1
ATOM 3600 C CA . GLN A 1 439 ? -39.223 -62.533 17.113 1.00 58.59 439 GLN A CA 1
ATOM 3601 C C . GLN A 1 439 ? -38.521 -61.972 15.863 1.00 58.59 439 GLN A C 1
ATOM 3603 O O . GLN A 1 439 ? -37.780 -62.701 15.209 1.00 58.59 439 GLN A O 1
ATOM 3608 N N . ASN A 1 440 ? -38.707 -60.688 15.536 1.00 55.56 440 ASN A N 1
ATOM 3609 C CA . ASN A 1 440 ? -38.197 -60.082 14.299 1.00 55.56 440 ASN A CA 1
ATOM 3610 C C . ASN A 1 440 ? -36.867 -59.311 14.465 1.00 55.56 440 ASN A C 1
ATOM 3612 O O . ASN A 1 440 ? -36.282 -58.882 13.472 1.00 55.56 440 ASN A O 1
ATOM 3616 N N . ILE A 1 441 ? -36.350 -59.136 15.689 1.00 56.66 441 ILE A N 1
ATOM 3617 C CA . ILE A 1 441 ? -35.224 -58.221 15.989 1.00 56.66 441 ILE A CA 1
ATOM 3618 C C . ILE A 1 441 ? -33.908 -58.985 16.197 1.00 56.66 441 ILE A C 1
ATOM 3620 O O . ILE A 1 441 ? -33.186 -58.797 17.168 1.00 56.66 441 ILE A O 1
ATOM 3624 N N . TYR A 1 442 ? -33.566 -59.861 15.251 1.00 48.81 442 TYR A N 1
ATOM 3625 C CA . TYR A 1 442 ? -32.241 -60.498 15.213 1.00 48.81 442 TYR A CA 1
ATOM 3626 C C . TYR A 1 442 ? -31.242 -59.804 14.264 1.00 48.81 442 TYR A C 1
ATOM 3628 O O . TYR A 1 442 ? -30.118 -60.279 14.129 1.00 48.81 442 TYR A O 1
ATOM 3636 N N . PHE A 1 443 ? -31.591 -58.675 13.623 1.00 41.72 443 PHE A N 1
ATOM 3637 C CA . PHE A 1 443 ? -30.726 -58.032 12.618 1.00 41.72 443 PHE A CA 1
ATOM 3638 C C . PHE A 1 443 ? -30.633 -56.490 12.719 1.00 41.72 443 PHE A C 1
ATOM 3640 O O . PHE A 1 443 ? -31.587 -55.779 12.428 1.00 41.72 443 PHE A O 1
ATOM 3647 N N . PHE A 1 444 ? -29.411 -56.019 13.020 1.00 39.66 444 PHE A N 1
ATOM 3648 C CA . PHE A 1 444 ? -28.784 -54.714 12.714 1.00 39.66 444 PHE A CA 1
ATOM 3649 C C . PHE A 1 444 ? -29.367 -53.391 13.272 1.00 39.66 444 PHE A C 1
ATOM 3651 O O . PHE A 1 444 ? -30.552 -53.242 13.543 1.00 39.66 444 PHE A O 1
ATOM 3658 N N . LEU A 1 445 ? -28.472 -52.393 13.407 1.00 44.03 445 LEU A N 1
ATOM 3659 C CA . LEU A 1 445 ? -28.630 -51.085 14.081 1.00 44.03 445 LEU A CA 1
ATOM 3660 C C . LEU A 1 445 ? -29.919 -50.285 13.783 1.00 44.03 445 LEU A C 1
ATOM 3662 O O . LEU A 1 445 ? -30.301 -49.459 14.605 1.00 44.03 445 LEU A O 1
ATOM 3666 N N . TYR A 1 446 ? -30.612 -50.525 12.667 1.00 44.00 446 TYR A N 1
ATOM 3667 C CA . TYR A 1 446 ? -31.893 -49.870 12.353 1.00 44.00 446 TYR A CA 1
ATOM 3668 C C . TYR A 1 446 ? -33.085 -50.412 13.171 1.00 44.00 446 TYR A C 1
ATOM 3670 O O . TYR A 1 446 ? -34.113 -49.747 13.267 1.00 44.00 446 TYR A O 1
ATOM 3678 N N . GLY A 1 447 ? -32.958 -51.588 13.798 1.00 54.50 447 GLY A N 1
ATOM 3679 C CA . GLY A 1 447 ? -34.015 -52.201 14.613 1.00 54.50 447 GLY A CA 1
ATOM 3680 C C . GLY A 1 447 ? -34.078 -51.729 16.072 1.00 54.50 447 GLY A C 1
ATOM 3681 O O . GLY A 1 447 ? -35.082 -51.970 16.740 1.00 54.50 447 GLY A O 1
ATOM 3682 N N . VAL A 1 448 ? -33.041 -51.046 16.578 1.00 63.16 448 VAL A N 1
ATOM 3683 C CA . VAL A 1 448 ? -32.927 -50.675 18.005 1.00 63.16 448 VAL A CA 1
ATOM 3684 C C . VAL A 1 448 ? -33.944 -49.602 18.402 1.00 63.16 448 VAL A C 1
ATOM 3686 O O . VAL A 1 448 ? -34.555 -49.701 19.460 1.00 63.16 448 VAL A O 1
ATOM 3689 N N . GLU A 1 449 ? -34.198 -48.607 17.550 1.00 66.25 449 GLU A N 1
ATOM 3690 C CA . GLU A 1 449 ? -35.192 -47.571 17.861 1.00 66.25 449 GLU A CA 1
ATOM 3691 C C . GLU A 1 449 ? -36.622 -48.139 17.860 1.00 66.25 449 GLU A C 1
ATOM 3693 O O . GLU A 1 449 ? -37.395 -47.869 18.779 1.00 66.25 449 GLU A O 1
ATOM 3698 N N . ILE A 1 450 ? -36.964 -48.979 16.875 1.00 69.88 450 ILE A N 1
ATOM 3699 C CA . ILE A 1 450 ? -38.276 -49.647 16.796 1.00 69.88 450 ILE A CA 1
ATOM 3700 C C . ILE A 1 450 ? -38.494 -50.543 18.021 1.00 69.88 450 ILE A C 1
ATOM 3702 O O . ILE A 1 450 ? -39.570 -50.523 18.622 1.00 69.88 450 ILE A O 1
ATOM 3706 N N . PHE A 1 451 ? -37.458 -51.280 18.426 1.00 74.06 451 PHE A N 1
ATOM 3707 C CA . PHE A 1 451 ? -37.459 -52.074 19.649 1.00 74.06 451 PHE A CA 1
ATOM 3708 C C . PHE A 1 451 ? -37.769 -51.218 20.880 1.00 74.06 451 PHE A C 1
ATOM 3710 O O . PHE A 1 451 ? -38.717 -51.509 21.605 1.00 74.06 451 PHE A O 1
ATOM 3717 N N . ILE A 1 452 ? -37.023 -50.126 21.083 1.00 76.75 452 ILE A N 1
ATOM 3718 C CA . ILE A 1 452 ? -37.160 -49.241 22.249 1.00 76.75 452 ILE A CA 1
ATOM 3719 C C . ILE A 1 452 ? -38.531 -48.551 22.273 1.00 76.75 452 ILE A C 1
ATOM 3721 O O . ILE A 1 452 ? -39.160 -48.461 23.328 1.00 76.75 452 ILE A O 1
ATOM 3725 N N . ARG A 1 453 ? -39.048 -48.114 21.119 1.00 77.81 453 ARG A N 1
ATOM 3726 C CA . ARG A 1 453 ? -40.398 -47.527 21.001 1.00 77.81 453 ARG A CA 1
ATOM 3727 C C . ARG A 1 453 ? -41.521 -48.518 21.308 1.00 77.81 453 ARG A C 1
ATOM 3729 O O . ARG A 1 453 ? -42.623 -48.094 21.639 1.00 77.81 453 ARG A O 1
ATOM 3736 N N . SER A 1 454 ? -41.244 -49.814 21.218 1.00 76.25 454 SER A N 1
ATOM 3737 C CA . SER A 1 454 ? -42.213 -50.881 21.489 1.00 76.25 454 SER A CA 1
ATOM 3738 C C . SER A 1 454 ? -42.177 -51.377 22.936 1.00 76.25 454 SER A C 1
ATOM 3740 O O . SER A 1 454 ? -43.045 -52.149 23.343 1.00 76.25 454 SER A O 1
ATOM 3742 N N . LEU A 1 455 ? -41.186 -50.943 23.721 1.00 82.19 455 LEU A N 1
ATOM 3743 C CA . LEU A 1 455 ? -41.089 -51.272 25.137 1.00 82.19 455 LEU A CA 1
ATOM 3744 C C . LEU A 1 455 ? -42.223 -50.628 25.925 1.00 82.19 455 LEU A C 1
ATOM 3746 O O . LEU A 1 455 ? -42.653 -49.516 25.641 1.00 82.19 455 LEU A O 1
ATOM 3750 N N . SER A 1 456 ? -42.676 -51.288 26.979 1.00 79.69 456 SER A N 1
ATOM 3751 C CA . SER A 1 456 ? -43.628 -50.690 27.901 1.00 79.69 456 SER A CA 1
ATOM 3752 C C . SER A 1 456 ? -43.327 -51.055 29.340 1.00 79.69 456 SER A C 1
ATOM 3754 O O . SER A 1 456 ? -42.879 -52.161 29.633 1.00 79.69 456 SER A O 1
ATOM 3756 N N . ARG A 1 457 ? -43.618 -50.123 30.250 1.00 79.06 457 ARG A N 1
ATOM 3757 C CA . ARG A 1 457 ? -43.601 -50.361 31.702 1.00 79.06 457 ARG A CA 1
ATOM 3758 C C . ARG A 1 457 ? -44.858 -51.083 32.197 1.00 79.06 457 ARG A C 1
ATOM 3760 O O . ARG A 1 457 ? -44.895 -51.524 33.340 1.00 79.06 457 ARG A O 1
ATOM 3767 N N . VAL A 1 458 ? -45.883 -51.205 31.352 1.00 73.56 458 VAL A N 1
ATOM 3768 C CA . VAL A 1 458 ? -47.186 -51.782 31.699 1.00 73.56 458 VAL A CA 1
ATOM 3769 C C . VAL A 1 458 ? -47.483 -52.960 30.771 1.00 73.56 458 VAL A C 1
ATOM 3771 O O . VAL A 1 458 ? -47.288 -52.883 29.559 1.00 73.56 458 VAL A O 1
ATOM 3774 N N . SER A 1 459 ? -47.956 -54.071 31.335 1.00 68.44 459 SER A N 1
ATOM 3775 C CA . SER A 1 459 ? -48.360 -55.249 30.567 1.00 68.44 459 SER A CA 1
ATOM 3776 C C . SER A 1 459 ? -49.758 -55.036 29.973 1.00 68.44 459 SER A C 1
ATOM 3778 O O . SER A 1 459 ? -50.757 -55.160 30.680 1.00 68.44 459 SER A O 1
ATOM 3780 N N . TYR A 1 460 ? -49.847 -54.710 28.682 1.00 59.59 460 TYR A N 1
ATOM 3781 C CA . TYR A 1 460 ? -51.132 -54.421 28.022 1.00 59.59 460 TYR A CA 1
ATOM 3782 C C . TYR A 1 460 ? -51.788 -55.630 27.320 1.00 59.59 460 TYR A C 1
ATOM 3784 O O . TYR A 1 460 ? -52.898 -55.503 26.813 1.00 59.59 460 TYR A O 1
ATOM 3792 N N . ASN A 1 461 ? -51.137 -56.799 27.258 1.00 59.56 461 ASN A N 1
ATOM 3793 C CA . ASN A 1 461 ? -51.604 -57.971 26.496 1.00 59.56 461 ASN A CA 1
ATOM 3794 C C . ASN A 1 461 ? -51.100 -59.269 27.168 1.00 59.56 461 ASN A C 1
ATOM 3796 O O . ASN A 1 461 ? -49.999 -59.220 27.694 1.00 59.56 461 ASN A O 1
ATOM 3800 N N . PRO A 1 462 ? -51.811 -60.414 27.182 1.00 59.28 462 PRO A N 1
ATOM 3801 C CA . PRO A 1 462 ? -51.306 -61.690 27.726 1.00 59.28 462 PRO A CA 1
ATOM 3802 C C . PRO A 1 462 ? -50.065 -62.293 27.035 1.00 59.28 462 PRO A C 1
ATOM 3804 O O . PRO A 1 462 ? -49.446 -63.191 27.602 1.00 59.28 462 PRO A O 1
ATOM 3807 N N . PHE A 1 463 ? -49.677 -61.825 25.842 1.00 63.34 463 PHE A N 1
ATOM 3808 C CA . PHE A 1 463 ? -48.536 -62.357 25.079 1.00 63.34 463 PHE A CA 1
ATOM 3809 C C . PHE A 1 463 ? -47.369 -61.358 25.011 1.00 63.34 463 PHE A C 1
ATOM 3811 O O . PHE A 1 463 ? -47.226 -60.611 24.039 1.00 63.34 463 PHE A O 1
ATOM 3818 N N . TYR A 1 464 ? -46.527 -61.344 26.047 1.00 70.00 464 TYR A N 1
ATOM 3819 C CA . TYR A 1 464 ? -45.338 -60.491 26.132 1.00 70.00 464 TYR A CA 1
ATOM 3820 C C . TYR A 1 464 ? -44.071 -61.276 26.467 1.00 70.00 464 TYR A C 1
ATOM 3822 O O . TYR A 1 464 ? -44.113 -62.316 27.124 1.00 70.00 464 TYR A O 1
ATOM 3830 N N . THR A 1 465 ? -42.931 -60.710 26.079 1.00 70.25 465 THR A N 1
ATOM 3831 C CA . THR A 1 465 ? -41.602 -61.129 26.528 1.00 70.25 465 THR A CA 1
ATOM 3832 C C . THR A 1 465 ? -41.075 -60.121 27.552 1.00 70.25 465 THR A C 1
ATOM 3834 O O . THR A 1 465 ? -41.201 -58.908 27.365 1.00 70.25 465 THR A O 1
ATOM 3837 N N . ILE A 1 466 ? -40.502 -60.626 28.650 1.00 69.56 466 ILE A N 1
ATOM 3838 C CA . ILE A 1 466 ? -39.840 -59.816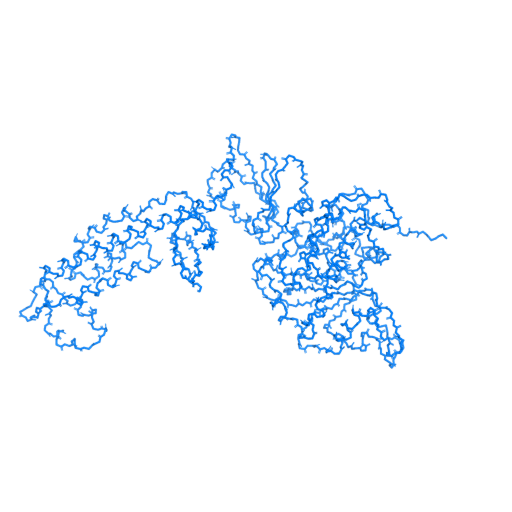 29.682 1.00 69.56 466 ILE A CA 1
ATOM 3839 C C . ILE A 1 466 ? -38.387 -59.584 29.277 1.00 69.56 466 ILE A C 1
ATOM 3841 O O . ILE A 1 466 ? -37.674 -60.527 28.935 1.00 69.56 466 ILE A O 1
ATOM 3845 N N . ILE A 1 467 ? -37.933 -58.335 29.369 1.00 70.88 467 ILE A N 1
ATOM 3846 C CA . ILE A 1 467 ? -36.547 -57.979 29.060 1.00 70.88 467 ILE A CA 1
ATOM 3847 C C . ILE A 1 467 ? -35.697 -57.973 30.327 1.00 70.88 467 ILE A C 1
ATOM 3849 O O . ILE A 1 467 ? -35.901 -57.152 31.227 1.00 70.88 467 ILE A O 1
ATOM 3853 N N . TYR A 1 468 ? -34.723 -58.883 30.368 1.00 61.38 468 TYR A N 1
ATOM 3854 C CA . TYR A 1 468 ? -33.784 -59.028 31.481 1.00 61.38 468 TYR A CA 1
ATOM 3855 C C . TYR A 1 468 ? -32.467 -58.278 31.254 1.00 61.38 468 TYR A C 1
ATOM 3857 O O . TYR A 1 468 ? -31.992 -57.626 32.181 1.00 61.38 468 TYR A O 1
ATOM 3865 N N . ASP A 1 469 ? -31.911 -58.311 30.039 1.00 70.06 469 ASP A N 1
ATOM 3866 C CA . ASP A 1 469 ? -30.713 -57.538 29.696 1.00 70.06 469 ASP A CA 1
ATOM 3867 C C . ASP A 1 469 ? -31.100 -56.149 29.177 1.00 70.06 469 ASP A C 1
ATOM 3869 O O . ASP A 1 469 ? -31.711 -55.998 28.117 1.00 70.06 469 ASP A O 1
ATOM 3873 N N . LYS A 1 470 ? -30.766 -55.129 29.968 1.00 78.75 470 LYS A N 1
ATOM 3874 C CA . LYS A 1 470 ? -31.119 -53.727 29.713 1.00 78.75 470 LYS A CA 1
ATOM 3875 C C . LYS A 1 470 ? -29.892 -52.858 29.463 1.00 78.75 470 LYS A C 1
ATOM 3877 O O . LYS A 1 470 ? -30.050 -51.674 29.173 1.00 78.75 470 LYS A O 1
ATOM 3882 N N . GLU A 1 471 ? -28.687 -53.419 29.542 1.00 80.81 471 GLU A N 1
ATOM 3883 C CA . GLU A 1 471 ? -27.445 -52.642 29.461 1.00 80.81 471 GLU A CA 1
ATOM 3884 C C . GLU A 1 471 ? -27.246 -52.055 28.057 1.00 80.81 471 GLU A C 1
ATOM 3886 O O . GLU A 1 471 ? -26.841 -50.900 27.918 1.00 80.81 471 GLU A O 1
ATOM 3891 N N . ASN A 1 472 ? -27.675 -52.768 27.011 1.00 75.19 472 ASN A N 1
ATOM 3892 C CA . ASN A 1 472 ? -27.677 -52.243 25.641 1.00 75.19 472 ASN A CA 1
ATOM 3893 C C . ASN A 1 472 ? -28.654 -51.060 25.461 1.00 75.19 472 ASN A C 1
ATOM 3895 O O . ASN A 1 472 ? -28.351 -50.112 24.739 1.00 75.19 472 ASN A O 1
ATOM 3899 N N . ILE A 1 473 ? -29.801 -51.074 26.152 1.00 80.69 473 ILE A N 1
ATOM 3900 C CA . ILE A 1 473 ? -30.801 -49.991 26.099 1.00 80.69 473 ILE A CA 1
ATOM 3901 C C . ILE A 1 473 ? -30.295 -48.766 26.871 1.00 80.69 473 ILE A C 1
ATOM 3903 O O . ILE A 1 473 ? -30.381 -47.641 26.381 1.00 80.69 473 ILE A O 1
ATOM 3907 N N . ILE A 1 474 ? -29.717 -48.982 28.055 1.00 84.06 474 ILE A N 1
ATOM 3908 C CA . ILE A 1 474 ? -29.082 -47.926 28.853 1.00 84.06 474 ILE A CA 1
ATOM 3909 C C . ILE A 1 474 ? -27.965 -47.265 28.039 1.00 84.06 474 ILE A C 1
ATOM 3911 O O . ILE A 1 474 ? -27.921 -46.040 27.936 1.00 84.06 474 ILE A O 1
ATOM 3915 N N . THR A 1 475 ? -27.105 -48.070 27.411 1.00 82.94 475 THR A N 1
ATOM 3916 C CA . THR A 1 475 ? -26.012 -47.587 26.552 1.00 82.94 475 THR A CA 1
ATOM 3917 C C . THR A 1 475 ? -26.532 -46.728 25.405 1.00 82.94 475 THR A C 1
ATOM 3919 O O . THR A 1 475 ? -25.975 -45.663 25.147 1.00 82.94 475 THR A O 1
ATOM 3922 N N . TYR A 1 476 ? -27.631 -47.138 24.763 1.00 84.56 476 TYR A N 1
ATOM 3923 C CA . TYR A 1 476 ? -28.274 -46.357 23.706 1.00 84.56 476 TYR A CA 1
ATOM 3924 C C . TYR A 1 476 ? -28.728 -44.974 24.196 1.00 84.56 476 TYR A C 1
ATOM 3926 O O . TYR A 1 476 ? -28.355 -43.963 23.604 1.00 84.56 476 TYR A O 1
ATOM 3934 N N . PHE A 1 477 ? -29.483 -44.904 25.299 1.00 87.75 477 PHE A N 1
ATOM 3935 C CA . PHE A 1 477 ? -29.965 -43.621 25.823 1.00 87.75 477 PHE A CA 1
ATOM 3936 C C . PHE A 1 477 ? -28.814 -42.710 26.245 1.00 87.75 477 PHE A C 1
ATOM 3938 O O . PHE A 1 477 ? -28.835 -41.523 25.921 1.00 87.75 477 PHE A O 1
ATOM 3945 N N . LYS A 1 478 ? -27.791 -43.263 26.910 1.00 89.25 478 LYS A N 1
ATOM 3946 C CA . LYS A 1 478 ? -26.585 -42.510 27.267 1.00 89.25 478 LYS A CA 1
ATOM 3947 C C . LYS A 1 478 ? -25.891 -41.951 26.035 1.00 89.25 478 LYS A C 1
ATOM 3949 O O . LYS A 1 478 ? -25.613 -40.764 25.994 1.00 89.25 478 LYS A O 1
ATOM 3954 N N . TRP A 1 479 ? -25.681 -42.774 25.010 1.00 84.94 479 TRP A N 1
ATOM 3955 C CA . TRP A 1 479 ? -25.047 -42.341 23.769 1.00 84.94 479 TRP A CA 1
ATOM 3956 C C . TRP A 1 479 ? -25.833 -41.226 23.064 1.00 84.94 479 TRP A C 1
ATOM 3958 O O . TRP A 1 479 ? -25.237 -40.256 22.597 1.00 84.94 479 TRP A O 1
ATOM 3968 N N . CYS A 1 480 ? -27.166 -41.312 23.027 1.00 83.38 480 CYS A N 1
ATOM 3969 C CA . CYS A 1 480 ? -28.002 -40.252 22.465 1.00 83.38 480 CYS A CA 1
ATOM 3970 C C . CYS A 1 480 ? -27.934 -38.955 23.281 1.00 83.38 480 CYS A C 1
ATOM 3972 O O . CYS A 1 480 ? -27.861 -37.881 22.696 1.00 83.38 480 CYS A O 1
ATOM 3974 N N . ILE A 1 481 ? -27.941 -39.036 24.613 1.00 85.75 481 ILE A N 1
ATOM 3975 C CA . ILE A 1 481 ? -27.818 -37.863 25.490 1.00 85.75 481 ILE A CA 1
ATOM 3976 C C . ILE A 1 481 ? -26.422 -37.241 25.373 1.00 85.75 481 ILE A C 1
ATOM 3978 O O . ILE A 1 481 ? -26.336 -36.020 25.269 1.00 85.75 481 ILE A O 1
ATOM 3982 N N . GLU A 1 482 ? -25.357 -38.049 25.324 1.00 83.62 482 GLU A N 1
ATOM 3983 C CA . GLU A 1 482 ? -23.991 -37.582 25.053 1.00 83.62 482 GLU A CA 1
ATOM 3984 C C . GLU A 1 482 ? -23.974 -36.848 23.713 1.00 83.62 482 GLU A C 1
ATOM 3986 O O . GLU A 1 482 ? -23.584 -35.693 23.655 1.00 83.62 482 GLU A O 1
ATOM 3991 N N . SER A 1 483 ? -24.543 -37.453 22.666 1.00 78.81 483 SER A N 1
ATOM 3992 C CA . SER A 1 483 ? -24.627 -36.844 21.336 1.00 78.81 483 SER A CA 1
ATOM 3993 C C . SER A 1 483 ? -25.415 -35.527 21.340 1.00 78.81 483 SER A C 1
ATOM 3995 O O . SER A 1 483 ? -24.998 -34.564 20.709 1.00 78.81 483 SER A O 1
ATOM 3997 N N . ILE A 1 484 ? -26.538 -35.439 22.061 1.00 75.69 484 ILE A N 1
ATOM 3998 C CA . ILE A 1 484 ? -27.323 -34.197 22.195 1.00 75.69 484 ILE A CA 1
ATOM 3999 C C . ILE A 1 484 ? -26.520 -33.107 22.917 1.00 75.69 484 ILE A C 1
ATOM 4001 O O . ILE A 1 484 ? -26.643 -31.932 22.559 1.00 75.69 484 ILE A O 1
ATOM 4005 N N . CYS A 1 485 ? -25.724 -33.492 23.917 1.00 71.00 485 CYS A N 1
ATOM 4006 C CA . CYS A 1 485 ? -24.875 -32.594 24.698 1.00 71.00 485 CYS A CA 1
ATOM 4007 C C . CYS A 1 485 ? -23.567 -32.213 23.982 1.00 71.00 485 CYS A C 1
ATOM 4009 O O . CYS A 1 485 ? -23.040 -31.136 24.244 1.00 71.00 485 CYS A O 1
ATOM 4011 N N . ASP A 1 486 ? -23.071 -33.059 23.076 1.00 66.19 486 ASP A N 1
ATOM 4012 C CA . ASP A 1 486 ? -21.846 -32.851 22.294 1.00 66.19 486 ASP A CA 1
ATOM 4013 C C . ASP A 1 486 ? -22.108 -32.084 20.986 1.00 66.19 486 ASP A C 1
ATOM 4015 O O . ASP A 1 486 ? -21.190 -31.507 20.399 1.00 66.19 486 ASP A O 1
ATOM 4019 N N . ILE A 1 487 ? -23.360 -32.034 20.511 1.00 58.44 487 ILE A N 1
ATOM 4020 C CA . ILE A 1 487 ? -23.745 -31.187 19.378 1.00 58.44 487 ILE A CA 1
ATOM 4021 C C . ILE A 1 487 ? -23.715 -29.717 19.821 1.00 58.44 487 ILE A C 1
ATOM 4023 O O . ILE A 1 487 ? -24.667 -29.191 20.398 1.00 58.44 487 ILE A O 1
ATOM 4027 N N . GLU A 1 488 ? -22.646 -29.021 19.432 1.00 44.84 488 GLU A N 1
ATOM 4028 C CA . GLU A 1 488 ? -22.375 -27.592 19.682 1.00 44.84 488 GLU A CA 1
ATOM 4029 C C . GLU A 1 488 ? -23.466 -26.612 19.179 1.00 44.84 488 GLU A C 1
ATOM 4031 O O . GLU A 1 488 ? -23.349 -25.401 19.352 1.00 44.84 488 GLU A O 1
ATOM 4036 N N . ARG A 1 489 ? -24.531 -27.098 18.525 1.00 41.91 489 ARG A N 1
ATOM 4037 C CA . ARG A 1 489 ? -25.625 -26.293 17.948 1.00 41.91 489 ARG A CA 1
ATOM 4038 C C . ARG A 1 489 ? -26.901 -26.222 18.796 1.00 41.91 489 ARG A C 1
ATOM 4040 O O . ARG A 1 489 ? -27.840 -25.567 18.349 1.00 41.91 489 ARG A O 1
ATOM 4047 N N . ASN A 1 490 ? -26.977 -26.887 19.948 1.00 46.12 490 ASN A N 1
ATOM 4048 C CA . ASN A 1 490 ? -28.203 -26.919 20.750 1.00 46.12 490 ASN A CA 1
ATOM 4049 C C . ASN A 1 490 ? -28.219 -25.807 21.808 1.00 46.12 490 ASN A C 1
ATOM 4051 O O . ASN A 1 490 ? -27.429 -25.804 22.745 1.00 46.12 490 ASN A O 1
ATOM 4055 N N . HIS A 1 491 ? -29.173 -24.879 21.695 1.00 47.66 491 HIS A N 1
ATOM 4056 C CA . HIS A 1 491 ? -29.215 -23.659 22.525 1.00 47.66 491 HIS A CA 1
ATOM 4057 C C . HIS A 1 491 ? -29.870 -23.872 23.885 1.00 47.66 491 HIS A C 1
ATOM 4059 O O . HIS A 1 491 ? -30.054 -22.925 24.641 1.00 47.66 491 HIS A O 1
ATOM 4065 N N . ASN A 1 492 ? -30.251 -25.114 24.188 1.00 64.12 492 ASN A N 1
ATOM 4066 C CA . ASN A 1 492 ? -30.858 -25.501 25.450 1.00 64.12 492 ASN A CA 1
ATOM 4067 C C . ASN A 1 492 ? -30.773 -27.031 25.619 1.00 64.12 492 ASN A C 1
ATOM 4069 O O . ASN A 1 492 ? -31.707 -27.756 25.274 1.00 64.12 492 ASN A O 1
ATOM 4073 N N . TYR A 1 493 ? -29.636 -27.531 26.122 1.00 70.06 493 TYR A N 1
ATOM 4074 C CA . TYR A 1 493 ? -29.392 -28.971 26.311 1.00 70.06 493 TYR A CA 1
ATOM 4075 C C . TYR A 1 493 ? -30.473 -29.645 27.163 1.00 70.06 493 TYR A C 1
ATOM 4077 O O . TYR A 1 493 ? -30.897 -30.757 26.859 1.00 70.06 493 TYR A O 1
ATOM 4085 N N . VAL A 1 494 ? -30.974 -28.946 28.187 1.00 72.94 494 VAL A N 1
ATOM 4086 C CA . VAL A 1 494 ? -32.063 -29.427 29.048 1.00 72.94 494 VAL A CA 1
ATOM 4087 C C . VAL A 1 494 ? -33.332 -29.651 28.233 1.00 72.94 494 VAL A C 1
ATOM 4089 O O . VAL A 1 494 ? -33.940 -30.717 28.319 1.00 72.94 494 VAL A O 1
ATOM 4092 N N . LEU A 1 495 ? -33.715 -28.675 27.408 1.00 75.62 495 LEU A N 1
ATOM 4093 C CA . LEU A 1 495 ? -34.898 -28.767 26.561 1.00 75.62 495 LEU A CA 1
ATOM 4094 C C . LEU A 1 495 ? -34.766 -29.877 25.515 1.00 75.62 495 LEU A C 1
ATOM 4096 O O . LEU A 1 495 ? -35.723 -30.618 25.307 1.00 75.62 495 LEU A O 1
ATOM 4100 N N . GLU A 1 496 ? -33.610 -30.009 24.865 1.00 78.00 496 GLU A N 1
ATOM 4101 C CA . GLU A 1 496 ? -33.401 -31.024 23.825 1.00 78.00 496 GLU A CA 1
ATOM 4102 C C . GLU A 1 496 ? -33.337 -32.442 24.405 1.00 78.00 496 GLU A C 1
ATOM 4104 O O . GLU A 1 496 ? -33.998 -33.342 23.886 1.00 78.00 496 GLU A O 1
ATOM 4109 N N . VAL A 1 497 ? -32.663 -32.644 25.545 1.00 82.94 497 VAL A N 1
ATOM 4110 C CA . VAL A 1 497 ? -32.708 -33.925 26.269 1.00 82.94 497 VAL A CA 1
ATOM 4111 C C . VAL A 1 497 ? -34.134 -34.230 26.734 1.00 82.94 497 VAL A C 1
ATOM 4113 O O . VAL A 1 497 ? -34.611 -35.353 26.563 1.00 82.94 497 VAL A O 1
ATOM 4116 N N . LYS A 1 498 ? -34.866 -33.236 27.252 1.00 83.38 498 LYS A N 1
ATOM 4117 C CA . LYS A 1 498 ? -36.266 -33.413 27.661 1.00 83.38 498 LYS A CA 1
ATOM 4118 C C . LYS A 1 498 ? -37.159 -33.775 26.476 1.00 83.38 498 LYS A C 1
ATOM 4120 O O . LYS A 1 498 ? -37.968 -34.689 26.608 1.00 83.38 498 LYS A O 1
ATOM 4125 N N . LYS A 1 499 ? -37.012 -33.120 25.318 1.00 83.31 499 LYS A N 1
ATOM 4126 C CA . LYS A 1 499 ? -37.737 -33.459 24.079 1.00 83.31 499 LYS A CA 1
ATOM 4127 C C . LYS A 1 499 ? -37.421 -34.879 23.620 1.00 83.31 499 LYS A C 1
ATOM 4129 O O . LYS A 1 499 ? -38.344 -35.625 23.303 1.00 83.31 499 LYS A O 1
ATOM 4134 N N . PHE A 1 500 ? -36.143 -35.257 23.622 1.00 88.62 500 PHE A N 1
ATOM 4135 C CA . PHE A 1 500 ? -35.702 -36.596 23.246 1.00 88.62 500 PHE A CA 1
ATOM 4136 C C . PHE A 1 500 ? -36.339 -37.666 24.137 1.00 88.62 500 PHE A C 1
ATOM 4138 O O . PHE A 1 500 ? -37.004 -38.564 23.623 1.00 88.62 500 PHE A O 1
ATOM 4145 N N . LEU A 1 501 ? -36.230 -37.533 25.461 1.00 89.06 501 LEU A N 1
ATOM 4146 C CA . LEU A 1 501 ? -36.829 -38.485 26.401 1.00 89.06 501 LEU A CA 1
ATOM 4147 C C . LEU A 1 501 ? -38.362 -38.495 26.301 1.00 89.06 501 LEU A C 1
ATOM 4149 O O . LEU A 1 501 ? -38.969 -39.561 26.259 1.00 89.06 501 LEU A O 1
ATOM 4153 N N . SER A 1 502 ? -38.993 -37.326 26.148 1.00 86.56 502 SER A N 1
ATOM 4154 C CA . SER A 1 502 ? -40.453 -37.215 25.982 1.00 86.56 502 SER A CA 1
ATOM 4155 C C . SER A 1 502 ? -40.968 -37.872 24.696 1.00 86.56 502 SER A C 1
ATOM 4157 O O . SER A 1 502 ? -42.148 -38.207 24.612 1.00 86.56 502 SER A O 1
ATOM 4159 N N . SER A 1 503 ? -40.105 -38.080 23.692 1.00 87.06 503 SER A N 1
ATOM 4160 C CA . SER A 1 503 ? -40.466 -38.794 22.459 1.00 87.06 503 SER A CA 1
ATOM 4161 C C . SER A 1 503 ? -40.668 -40.304 22.661 1.00 87.06 503 SER A C 1
ATOM 4163 O O . SER A 1 503 ? -41.205 -40.969 21.772 1.00 87.06 503 SER A O 1
ATOM 4165 N N . TYR A 1 504 ? -40.285 -40.829 23.830 1.00 86.62 504 TYR A N 1
ATOM 4166 C CA . TYR A 1 504 ? -40.525 -42.198 24.288 1.00 86.62 504 TYR A CA 1
ATOM 4167 C C . TYR A 1 504 ? -41.532 -42.192 25.446 1.00 86.62 504 TYR A C 1
ATOM 4169 O O . TYR A 1 504 ? -41.236 -42.610 26.567 1.00 86.62 504 TYR A O 1
ATOM 4177 N N . SER A 1 505 ? -42.742 -41.693 25.181 1.00 83.44 505 SER A N 1
ATOM 4178 C CA . SER A 1 505 ? -43.826 -41.553 26.171 1.00 83.44 505 SER A CA 1
ATOM 4179 C C . SER A 1 505 ? -44.284 -42.878 26.797 1.00 83.44 505 SER A C 1
ATOM 4181 O O . SER A 1 505 ? -44.893 -42.898 27.863 1.00 83.44 505 SER A O 1
ATOM 4183 N N . ASN A 1 506 ? -43.963 -43.996 26.150 1.00 81.50 506 ASN A N 1
ATOM 4184 C CA . ASN A 1 506 ? -44.121 -45.361 26.643 1.00 81.50 506 ASN A CA 1
ATOM 4185 C C . ASN A 1 506 ? -43.167 -45.711 27.808 1.00 81.50 506 ASN A C 1
ATOM 4187 O O . ASN A 1 506 ? -43.425 -46.669 28.542 1.00 81.50 506 ASN A O 1
ATOM 4191 N N . LEU A 1 507 ? -42.080 -44.949 27.974 1.00 84.19 507 LEU A N 1
ATOM 4192 C CA . LEU A 1 507 ? -41.012 -45.182 28.952 1.00 84.19 507 LEU A CA 1
ATOM 4193 C C . LEU A 1 507 ? -40.877 -44.047 29.968 1.00 84.19 507 LEU A C 1
ATOM 4195 O O . LEU A 1 507 ? -40.687 -44.326 31.154 1.00 84.19 507 LEU A O 1
ATOM 4199 N N . PHE A 1 508 ? -41.019 -42.800 29.517 1.00 88.25 508 PHE A N 1
ATOM 4200 C CA . PHE A 1 508 ? -40.858 -41.606 30.342 1.00 88.25 508 PHE A CA 1
ATOM 4201 C C . PHE A 1 508 ? -42.159 -40.814 30.397 1.00 88.25 508 PHE A C 1
ATOM 4203 O O . PHE A 1 508 ? -42.698 -40.408 29.366 1.00 88.25 508 PHE A O 1
ATOM 4210 N N . SER A 1 509 ? -42.649 -40.545 31.605 1.00 83.75 509 SER A N 1
ATOM 4211 C CA . SER A 1 509 ? -43.750 -39.600 31.779 1.00 83.75 509 SER A CA 1
ATOM 4212 C C . SER A 1 509 ? -43.234 -38.159 31.834 1.00 83.75 509 SER A C 1
ATOM 4214 O O . SER A 1 509 ? -42.150 -37.878 32.346 1.00 83.75 509 SER A O 1
ATOM 4216 N N . LEU A 1 510 ? -44.044 -37.209 31.357 1.00 80.75 510 LEU A N 1
ATOM 4217 C CA . LEU A 1 510 ? -43.722 -35.779 31.457 1.00 80.75 510 LEU A CA 1
ATOM 4218 C C . LEU A 1 510 ? -43.529 -35.322 32.911 1.00 80.75 510 LEU A C 1
ATOM 4220 O O . LEU A 1 510 ? -42.778 -34.384 33.160 1.00 80.75 510 LEU A O 1
ATOM 4224 N N . GLU A 1 511 ? -44.197 -35.979 33.861 1.00 83.06 511 GLU A N 1
ATOM 4225 C CA . GLU A 1 511 ? -44.057 -35.714 35.291 1.00 83.06 511 GLU A CA 1
ATOM 4226 C C . GLU A 1 511 ? -42.697 -36.158 35.833 1.00 83.06 511 GLU A C 1
ATOM 4228 O O . GLU A 1 511 ? -42.035 -35.378 36.516 1.00 83.06 511 GLU A O 1
ATOM 4233 N N . GLU A 1 512 ? -42.238 -37.354 35.462 1.00 82.62 512 GLU A N 1
ATOM 4234 C CA . GLU A 1 512 ? -40.911 -37.849 35.836 1.00 82.62 512 GLU A CA 1
ATOM 4235 C C . GLU A 1 512 ? -39.784 -37.010 35.235 1.00 82.62 512 GLU A C 1
ATOM 4237 O O . GLU A 1 512 ? -38.714 -36.965 35.822 1.00 82.62 512 GLU A O 1
ATOM 4242 N N . LEU A 1 513 ? -40.007 -36.318 34.114 1.00 85.00 513 LEU A N 1
ATOM 4243 C CA . LEU A 1 513 ? -39.007 -35.454 33.476 1.00 85.00 513 LEU A CA 1
ATOM 4244 C C . LEU A 1 513 ? -38.984 -34.013 34.020 1.00 85.00 513 LEU A C 1
ATOM 4246 O O . LEU A 1 513 ? -38.129 -33.229 33.608 1.00 85.00 513 LEU A O 1
ATOM 4250 N N . LYS A 1 514 ? -39.875 -33.637 34.953 1.00 81.88 514 LYS A N 1
ATOM 4251 C CA . LYS A 1 514 ? -39.905 -32.281 35.549 1.00 81.88 514 LYS A CA 1
ATOM 4252 C C . LYS A 1 514 ? -38.616 -31.927 36.297 1.00 81.88 514 LYS A C 1
ATOM 4254 O O . LYS A 1 514 ? -38.260 -30.756 36.364 1.00 81.88 514 LYS A O 1
ATOM 4259 N N . PHE A 1 515 ? -37.884 -32.909 36.835 1.00 81.88 515 PHE A N 1
ATOM 4260 C CA . PHE A 1 515 ? -36.617 -32.638 37.530 1.00 81.88 515 PHE A CA 1
ATOM 4261 C C . PHE A 1 515 ? -35.565 -32.005 36.608 1.00 81.88 515 PHE A C 1
ATOM 4263 O O . PHE A 1 515 ? -34.735 -31.234 37.084 1.00 81.88 515 PHE A O 1
ATOM 4270 N N . LEU A 1 516 ? -35.632 -32.254 35.293 1.00 77.88 516 LEU A N 1
ATOM 4271 C CA . LEU A 1 516 ? -34.743 -31.629 34.313 1.00 77.88 516 LEU A CA 1
ATOM 4272 C C . LEU A 1 516 ? -34.889 -30.101 34.315 1.00 77.88 516 LEU A C 1
ATOM 4274 O O . LEU A 1 516 ? -33.901 -29.395 34.143 1.00 77.88 516 LEU A O 1
ATOM 4278 N N . ASP A 1 517 ? -36.081 -29.579 34.618 1.00 74.50 517 ASP A N 1
ATOM 4279 C CA . ASP A 1 517 ? -36.336 -28.136 34.676 1.00 74.50 517 ASP A CA 1
ATOM 4280 C C . ASP A 1 517 ? -35.534 -27.455 35.801 1.00 74.50 517 ASP A C 1
ATOM 4282 O O . ASP A 1 517 ? -35.181 -26.284 35.687 1.00 74.50 517 ASP A O 1
ATOM 4286 N N . THR A 1 518 ? -35.148 -28.197 36.849 1.00 71.06 518 THR A N 1
ATOM 4287 C CA . THR A 1 518 ? -34.269 -27.685 37.920 1.00 71.06 518 THR A CA 1
ATOM 4288 C C . THR A 1 518 ? -32.825 -27.461 37.462 1.00 71.06 518 THR A C 1
ATOM 4290 O O . THR A 1 518 ? -32.080 -26.728 38.111 1.00 71.06 518 THR A O 1
ATOM 4293 N N . PHE A 1 519 ? -32.429 -28.049 36.327 1.00 66.38 519 PHE A N 1
ATOM 4294 C CA . PHE A 1 519 ? -31.136 -27.804 35.689 1.00 66.38 519 PHE A CA 1
ATOM 4295 C C . PHE A 1 519 ? -31.185 -26.632 34.704 1.00 66.38 519 PHE A C 1
ATOM 4297 O O . PHE A 1 519 ? -30.132 -26.085 34.382 1.00 66.38 519 PHE A O 1
ATOM 4304 N N . SER A 1 520 ? -32.381 -26.189 34.288 1.00 59.56 520 SER A N 1
ATOM 4305 C CA . SER A 1 520 ? -32.553 -25.021 33.411 1.00 59.56 520 SER A CA 1
ATOM 4306 C C . SER A 1 520 ? -31.986 -23.751 34.050 1.00 59.56 520 SER A C 1
ATOM 4308 O O . SER A 1 520 ? -31.303 -22.991 33.380 1.00 59.56 520 SER A O 1
ATOM 4310 N N . THR A 1 521 ? -32.187 -23.556 35.358 1.00 49.41 521 THR A N 1
ATOM 4311 C CA . THR A 1 521 ? -31.696 -22.387 36.114 1.00 49.41 521 THR A CA 1
ATOM 4312 C C . THR A 1 521 ? -30.214 -22.455 36.496 1.00 49.41 521 THR A C 1
ATOM 4314 O O . THR A 1 521 ? -29.646 -21.438 36.873 1.00 49.41 521 THR A O 1
ATOM 4317 N N . LYS A 1 522 ? -29.577 -23.635 36.431 1.00 50.25 522 LYS A N 1
ATOM 4318 C CA . LYS A 1 522 ? -28.129 -23.811 36.678 1.00 50.25 522 LYS A CA 1
ATOM 4319 C C . LYS A 1 522 ? -27.291 -23.741 35.399 1.00 50.25 522 LYS A C 1
ATOM 4321 O O . LYS A 1 522 ? -26.124 -23.369 35.474 1.00 50.25 522 LYS A O 1
ATOM 4326 N N . LEU A 1 523 ? -27.865 -24.136 34.260 1.00 51.28 523 LEU A N 1
ATOM 4327 C CA . LEU A 1 523 ? -27.235 -24.055 32.937 1.00 51.28 523 LEU A CA 1
ATOM 4328 C C . LEU A 1 523 ? -27.467 -22.697 32.254 1.00 51.28 523 LEU A C 1
ATOM 4330 O O . LEU A 1 523 ? -26.648 -22.319 31.418 1.00 51.28 523 LEU A O 1
ATOM 4334 N N . ASP A 1 524 ? -28.476 -21.930 32.685 1.00 41.69 524 ASP A N 1
ATOM 4335 C CA . ASP A 1 524 ? -28.471 -20.463 32.615 1.00 41.69 524 ASP A CA 1
ATOM 4336 C C . ASP A 1 524 ? -27.450 -19.932 33.632 1.00 41.69 524 ASP A C 1
ATOM 4338 O O . ASP A 1 524 ? -27.782 -19.347 34.663 1.00 41.69 524 ASP A O 1
ATOM 4342 N N . ILE A 1 525 ? -26.161 -20.164 33.373 1.00 39.75 525 ILE A N 1
ATOM 4343 C CA . ILE A 1 525 ? -25.151 -19.283 33.950 1.00 39.75 525 ILE A CA 1
ATOM 4344 C C . ILE A 1 525 ? -25.541 -17.905 33.438 1.00 39.75 525 ILE A C 1
ATOM 4346 O O . ILE A 1 525 ? -25.519 -17.696 32.225 1.00 39.75 525 ILE A O 1
ATOM 4350 N N . ASP A 1 526 ? -25.912 -17.008 34.354 1.00 36.09 526 ASP A N 1
ATOM 4351 C CA . ASP A 1 526 ? -25.934 -15.565 34.150 1.00 36.09 526 ASP A CA 1
ATOM 4352 C C . ASP A 1 526 ? -24.648 -15.186 33.400 1.00 36.09 526 ASP A C 1
ATOM 4354 O O . ASP A 1 526 ? -23.608 -14.868 33.990 1.00 36.09 526 ASP A O 1
ATOM 4358 N N . MET A 1 527 ? -24.697 -15.211 32.065 1.00 32.78 527 MET A N 1
ATOM 4359 C CA . MET A 1 527 ? -23.878 -14.348 31.251 1.00 32.78 527 MET A CA 1
ATOM 4360 C C . MET A 1 527 ? -24.407 -12.976 31.614 1.00 32.78 527 MET A C 1
ATOM 4362 O O . MET A 1 527 ? -25.317 -12.467 30.962 1.00 32.78 527 MET A O 1
ATOM 4366 N N . GLN A 1 528 ? -23.884 -12.416 32.715 1.00 28.39 528 GLN A N 1
ATOM 4367 C CA . GLN A 1 528 ? -24.030 -11.005 33.017 1.00 28.39 528 GLN A CA 1
ATOM 4368 C C . GLN A 1 528 ? -23.913 -10.290 31.679 1.00 28.39 528 GLN A C 1
ATOM 4370 O O . GLN A 1 528 ? -22.967 -10.553 30.935 1.00 28.39 528 GLN A O 1
ATOM 4375 N N . GLU A 1 529 ? -24.863 -9.413 31.371 1.00 29.91 529 GLU A N 1
ATOM 4376 C CA . GLU A 1 529 ? -24.965 -8.661 30.113 1.00 29.91 529 GLU A CA 1
ATOM 4377 C C . GLU A 1 529 ? -23.697 -7.844 29.746 1.00 29.91 529 GLU A C 1
ATOM 4379 O O . GLU A 1 529 ? -23.679 -7.080 28.782 1.00 29.91 529 GLU A O 1
ATOM 4384 N N . GLY A 1 530 ? -22.600 -7.994 30.487 1.00 28.84 530 GLY A N 1
ATOM 4385 C CA . GLY A 1 530 ? -21.269 -7.549 30.144 1.00 28.84 530 GLY A CA 1
ATOM 4386 C C . GLY A 1 530 ? -20.496 -8.563 29.297 1.00 28.84 530 GLY A C 1
ATOM 4387 O O . GLY A 1 530 ? -20.111 -9.631 29.761 1.00 28.84 530 GLY A O 1
ATOM 4388 N N . ILE A 1 531 ? -20.080 -8.076 28.125 1.00 29.98 531 ILE A N 1
ATOM 4389 C CA . ILE A 1 531 ? -19.005 -8.598 27.263 1.00 29.98 531 ILE A CA 1
ATOM 4390 C C . ILE A 1 531 ? -19.487 -9.599 26.201 1.00 29.98 531 ILE A C 1
ATOM 4392 O O . ILE A 1 531 ? -19.086 -10.757 26.136 1.00 29.98 531 ILE A O 1
ATOM 4396 N N . ILE A 1 532 ? -20.285 -9.087 25.261 1.00 25.52 532 ILE A N 1
ATOM 4397 C CA . ILE A 1 532 ? -20.370 -9.653 23.909 1.00 25.52 532 ILE A CA 1
ATOM 4398 C C . ILE A 1 532 ? -19.195 -9.071 23.105 1.00 25.52 532 ILE A C 1
ATOM 4400 O O . ILE A 1 532 ? -19.337 -8.057 22.420 1.00 25.52 532 ILE A O 1
ATOM 4404 N N . CYS A 1 533 ? -18.013 -9.683 23.232 1.00 28.25 533 CYS A N 1
ATOM 4405 C CA . CYS A 1 533 ? -16.877 -9.427 22.344 1.00 28.25 533 CYS A CA 1
ATOM 4406 C C . CYS A 1 533 ? -17.144 -10.106 20.999 1.00 28.25 533 CYS A C 1
ATOM 4408 O O . CYS A 1 533 ? -17.318 -11.320 20.917 1.00 28.25 533 CYS A O 1
ATOM 4410 N N . LYS A 1 534 ? -17.205 -9.302 19.940 1.00 29.58 534 LYS A N 1
ATOM 4411 C CA . LYS A 1 534 ? -17.435 -9.751 18.570 1.00 29.58 534 LYS A CA 1
ATOM 4412 C C . LYS A 1 534 ? -16.118 -9.725 17.799 1.00 29.58 534 LYS A C 1
ATOM 4414 O O . LYS A 1 534 ? -16.003 -8.975 16.843 1.00 29.58 534 LYS A O 1
ATOM 4419 N N . GLU A 1 535 ? -15.142 -10.520 18.220 1.00 31.64 535 GLU A N 1
ATOM 4420 C CA . GLU A 1 535 ? -13.888 -10.723 17.487 1.00 31.64 535 GLU A CA 1
ATOM 4421 C C . GLU A 1 535 ? -13.458 -12.189 17.597 1.00 31.64 535 GLU A C 1
ATOM 4423 O O . GLU A 1 535 ? -13.620 -12.829 18.636 1.00 31.64 535 GLU A O 1
ATOM 4428 N N . ILE A 1 536 ? -12.982 -12.723 16.474 1.00 30.92 536 ILE A N 1
ATOM 4429 C CA . ILE A 1 536 ? -12.399 -14.057 16.351 1.00 30.92 536 ILE A CA 1
ATOM 4430 C C . ILE A 1 536 ? -11.074 -14.008 17.118 1.00 30.92 536 ILE A C 1
ATOM 4432 O O . ILE A 1 536 ? -10.148 -13.331 16.682 1.00 30.92 536 ILE A O 1
ATOM 4436 N N . ILE A 1 537 ? -11.000 -14.667 18.273 1.00 35.38 537 ILE A N 1
ATOM 4437 C CA . ILE A 1 537 ? -9.754 -14.814 19.034 1.00 35.38 537 ILE A CA 1
ATOM 4438 C C . ILE A 1 537 ? -9.122 -16.140 18.609 1.00 35.38 537 ILE A C 1
ATOM 4440 O O . ILE A 1 537 ? -9.617 -17.205 18.980 1.00 35.38 537 ILE A O 1
ATOM 4444 N N . GLU A 1 538 ? -8.040 -16.080 17.832 1.00 37.03 538 GLU A N 1
ATOM 4445 C CA . GLU A 1 538 ? -7.082 -17.185 17.765 1.00 37.03 538 GLU A CA 1
ATOM 4446 C C . GLU A 1 538 ? -6.388 -17.281 19.126 1.00 37.03 538 GLU A C 1
ATOM 4448 O O . GLU A 1 538 ? -5.698 -16.361 19.569 1.00 37.03 538 GLU A O 1
ATOM 4453 N N . ILE A 1 539 ? -6.609 -18.395 19.816 1.00 38.50 539 ILE A N 1
ATOM 4454 C CA . ILE A 1 539 ? -6.039 -18.637 21.138 1.00 38.50 539 ILE A CA 1
ATOM 4455 C C . ILE A 1 539 ? -4.532 -18.867 20.983 1.00 38.50 539 ILE A C 1
ATOM 4457 O O . ILE A 1 539 ? -4.091 -19.897 20.468 1.00 38.50 539 ILE A O 1
ATOM 4461 N N . ASN A 1 540 ? -3.715 -17.930 21.467 1.00 43.97 540 ASN A N 1
ATOM 4462 C CA . ASN A 1 540 ? -2.262 -18.080 21.449 1.00 43.97 540 ASN A CA 1
ATOM 4463 C C . ASN A 1 540 ? -1.819 -19.094 22.525 1.00 43.97 540 ASN A C 1
ATOM 4465 O O . ASN A 1 540 ? -1.697 -18.766 23.712 1.00 43.97 540 ASN A O 1
ATOM 4469 N N . LYS A 1 541 ? -1.555 -20.338 22.098 1.00 45.88 541 LYS A N 1
ATOM 4470 C CA . LYS A 1 541 ? -1.179 -21.468 22.969 1.00 45.88 541 LYS A CA 1
ATOM 4471 C C . LYS A 1 541 ? 0.029 -21.171 23.875 1.00 45.88 541 LYS A C 1
ATOM 4473 O O . LYS A 1 541 ? 0.043 -21.593 25.033 1.00 45.88 541 LYS A O 1
ATOM 4478 N N . GLU A 1 542 ? 1.030 -20.432 23.390 1.00 44.50 542 GLU A N 1
ATOM 4479 C CA . GLU A 1 542 ? 2.231 -20.100 24.173 1.00 44.50 542 GLU A CA 1
ATOM 4480 C C . GLU A 1 542 ? 1.945 -19.112 25.313 1.00 44.50 542 GLU A C 1
ATOM 4482 O O . GLU A 1 542 ? 2.496 -19.253 26.410 1.00 44.50 542 GLU A O 1
ATOM 4487 N N . LYS A 1 543 ? 1.061 -18.130 25.091 1.00 41.91 543 LYS A N 1
ATOM 4488 C CA . LYS A 1 543 ? 0.685 -17.149 26.124 1.00 41.91 543 LYS A CA 1
ATOM 4489 C C . LYS A 1 543 ? -0.117 -17.792 27.257 1.00 41.91 543 LYS A C 1
ATOM 4491 O O . LYS A 1 543 ? 0.134 -17.490 28.424 1.00 41.91 543 LYS A O 1
ATOM 4496 N N . LEU A 1 544 ? -1.014 -18.723 26.930 1.00 38.56 544 LEU A N 1
ATOM 4497 C CA . LEU A 1 544 ? -1.818 -19.462 27.910 1.00 38.56 544 LEU A CA 1
ATOM 4498 C C . LEU A 1 544 ? -0.975 -20.398 28.785 1.00 38.56 544 LEU A C 1
ATOM 4500 O O . LEU A 1 544 ? -1.149 -20.418 30.006 1.00 38.56 544 LEU A O 1
ATOM 4504 N N . ARG A 1 545 ? -0.001 -21.106 28.193 1.00 45.47 545 ARG A N 1
ATOM 4505 C CA . ARG A 1 545 ? 0.940 -21.960 28.943 1.00 45.47 545 ARG A CA 1
ATOM 4506 C C . ARG A 1 545 ? 1.748 -21.170 29.973 1.00 45.47 545 ARG A C 1
ATOM 4508 O O . ARG A 1 545 ? 1.880 -21.615 31.111 1.00 45.47 545 ARG A O 1
ATOM 4515 N N . LYS A 1 546 ? 2.217 -19.968 29.612 1.00 47.19 546 LYS A N 1
ATOM 4516 C CA . LYS A 1 546 ? 2.943 -19.074 30.534 1.00 47.19 546 LYS A CA 1
ATOM 4517 C C . LYS A 1 546 ? 2.112 -18.621 31.738 1.00 47.19 546 LYS A C 1
ATOM 4519 O O . LYS A 1 546 ? 2.689 -18.379 32.792 1.00 47.19 546 LYS A O 1
ATOM 4524 N N . TYR A 1 547 ? 0.794 -18.497 31.593 1.00 38.28 547 TYR A N 1
ATOM 4525 C CA . TYR A 1 547 ? -0.081 -17.971 32.647 1.00 38.28 547 TYR A CA 1
ATOM 4526 C C . TYR A 1 547 ? -0.676 -19.042 33.568 1.00 38.28 547 TYR A C 1
ATOM 4528 O O . TYR A 1 547 ? -0.901 -18.764 34.744 1.00 38.28 547 TYR A O 1
ATOM 4536 N N . ILE A 1 548 ? -0.945 -20.249 33.060 1.00 39.16 548 ILE A N 1
ATOM 4537 C CA . ILE A 1 548 ? -1.618 -21.310 33.833 1.00 39.16 548 ILE A CA 1
ATOM 4538 C C . ILE A 1 548 ? -0.616 -22.233 34.552 1.00 39.16 548 ILE A C 1
ATOM 4540 O O . ILE A 1 548 ? -0.992 -22.932 35.491 1.00 39.16 548 ILE A O 1
ATOM 4544 N N . GLY A 1 549 ? 0.670 -22.215 34.177 1.00 34.22 549 GLY A N 1
ATOM 4545 C CA . GLY A 1 549 ? 1.715 -22.968 34.885 1.00 34.22 549 GLY A CA 1
ATOM 4546 C C . GLY A 1 549 ? 1.528 -24.492 34.849 1.00 34.22 549 GLY A C 1
ATOM 4547 O O . GLY A 1 549 ? 2.073 -25.195 35.697 1.00 34.22 549 GLY A O 1
ATOM 4548 N N . LYS A 1 550 ? 0.745 -25.007 33.892 1.00 39.44 550 LYS A N 1
ATOM 4549 C CA . LYS A 1 550 ? 0.537 -26.439 33.644 1.00 39.44 550 LYS A CA 1
ATOM 4550 C C . LYS A 1 550 ? 0.704 -26.753 32.160 1.00 39.44 550 LYS A C 1
ATOM 4552 O O . LYS A 1 550 ? 0.192 -26.024 31.310 1.00 39.44 550 LYS A O 1
ATOM 4557 N N . ASP A 1 551 ? 1.356 -27.877 31.876 1.00 37.22 551 ASP A N 1
ATOM 4558 C CA . ASP A 1 551 ? 1.413 -28.474 30.543 1.00 37.22 551 ASP A CA 1
ATOM 4559 C C . ASP A 1 551 ? 0.046 -29.061 30.186 1.00 37.22 551 ASP A C 1
ATOM 4561 O O . ASP A 1 551 ? -0.289 -30.192 30.532 1.00 37.22 551 ASP A O 1
ATOM 4565 N N . ILE A 1 552 ? -0.780 -28.260 29.515 1.00 40.62 552 ILE A N 1
ATOM 4566 C CA . ILE A 1 552 ? -2.014 -28.740 28.896 1.00 40.62 552 ILE A CA 1
ATOM 4567 C C . ILE A 1 552 ? -1.671 -29.177 27.468 1.00 40.62 552 ILE A C 1
ATOM 4569 O O . ILE A 1 552 ? -1.144 -28.394 26.662 1.00 40.62 552 ILE A O 1
ATOM 4573 N N . ASN A 1 553 ? -1.953 -30.444 27.166 1.00 37.19 553 ASN A N 1
ATOM 4574 C CA . ASN A 1 553 ? -1.777 -31.022 25.841 1.00 37.19 553 ASN A CA 1
ATOM 4575 C C . ASN A 1 553 ? -2.966 -30.614 24.953 1.00 37.19 553 ASN A C 1
ATOM 4577 O O . ASN A 1 553 ? -3.985 -31.294 24.893 1.00 37.19 553 ASN A O 1
ATOM 4581 N N . LEU A 1 554 ? -2.866 -29.434 24.340 1.00 42.16 554 LEU A N 1
ATOM 4582 C CA . LEU A 1 554 ? -3.807 -28.948 23.331 1.00 42.16 554 LEU A CA 1
ATOM 4583 C C . LEU A 1 554 ? -3.284 -29.376 21.958 1.00 42.16 554 LEU A C 1
ATOM 4585 O O . LEU A 1 554 ? -2.572 -28.607 21.305 1.00 42.16 554 LEU A O 1
ATOM 4589 N N . GLU A 1 555 ? -3.592 -30.609 21.554 1.00 32.97 555 GLU A N 1
ATOM 4590 C CA . GLU A 1 555 ? -3.298 -31.100 20.203 1.00 32.97 555 GLU A CA 1
ATOM 4591 C C . GLU A 1 555 ? -3.903 -30.169 19.134 1.00 32.97 555 GLU A C 1
ATOM 4593 O O . GLU A 1 555 ? -4.918 -29.499 19.345 1.00 32.97 555 GLU A O 1
ATOM 4598 N N . ASP A 1 556 ? -3.195 -30.056 18.014 1.00 32.69 556 ASP A N 1
ATOM 4599 C CA . ASP A 1 556 ? -3.333 -29.034 16.977 1.00 32.69 556 ASP A CA 1
ATOM 4600 C C . ASP A 1 556 ? -4.676 -29.031 16.251 1.00 32.69 556 ASP A C 1
ATOM 4602 O O . ASP A 1 556 ? -4.862 -29.697 15.236 1.00 32.69 556 ASP A O 1
ATOM 4606 N N . LYS A 1 557 ? -5.599 -28.210 16.752 1.00 32.03 557 LYS A N 1
ATOM 4607 C CA . LYS A 1 557 ? -6.750 -27.724 15.995 1.00 32.03 557 LYS A CA 1
ATOM 4608 C C . LYS A 1 557 ? -6.898 -26.223 16.217 1.00 32.03 557 LYS A C 1
ATOM 4610 O O . LYS A 1 557 ? -6.961 -25.771 17.363 1.00 32.03 557 LYS A O 1
ATOM 4615 N N . ASP A 1 558 ? -6.932 -25.473 15.122 1.00 30.64 558 ASP A N 1
ATOM 4616 C CA . ASP A 1 558 ? -7.305 -24.064 15.112 1.00 30.64 558 ASP A CA 1
ATOM 4617 C C . ASP A 1 558 ? -8.833 -23.991 15.204 1.00 30.64 558 ASP A C 1
ATOM 4619 O O . ASP A 1 558 ? -9.551 -24.548 14.369 1.00 30.64 558 ASP A O 1
ATOM 4623 N N . TYR A 1 559 ? -9.345 -23.360 16.260 1.00 32.72 559 TYR A N 1
ATOM 4624 C CA . TYR A 1 559 ? -10.784 -23.252 16.502 1.00 32.72 559 TYR A CA 1
ATOM 4625 C C . TYR A 1 559 ? -11.260 -21.834 16.186 1.00 32.72 559 TYR A C 1
ATOM 4627 O O . TYR A 1 559 ? -10.845 -20.870 16.828 1.00 32.72 559 TYR A O 1
ATOM 4635 N N . LEU A 1 560 ? -12.178 -21.708 15.228 1.00 26.70 560 LEU A N 1
ATOM 4636 C CA . LEU A 1 560 ? -12.811 -20.446 14.847 1.00 26.70 560 LEU A CA 1
ATOM 4637 C C . LEU A 1 560 ? -14.081 -20.247 15.680 1.00 26.70 560 LEU A C 1
ATOM 4639 O O . LEU A 1 560 ? -14.994 -21.066 15.608 1.00 26.70 560 LEU A O 1
ATOM 4643 N N . TYR A 1 561 ? -14.159 -19.170 16.466 1.00 32.69 561 TYR A N 1
ATOM 4644 C CA . TYR A 1 561 ? -15.292 -18.914 17.363 1.00 32.69 561 TYR A CA 1
ATOM 4645 C C . TYR A 1 561 ? -16.135 -17.730 16.881 1.00 32.69 561 TYR A C 1
ATOM 4647 O O . TYR A 1 561 ? -15.640 -16.608 16.771 1.00 32.69 561 TYR A O 1
ATOM 4655 N N . TYR A 1 562 ? -17.424 -17.957 16.623 1.00 32.81 562 TYR A N 1
ATOM 4656 C CA . TYR A 1 562 ? -18.379 -16.902 16.266 1.00 32.81 562 TYR A CA 1
ATOM 4657 C C . TYR A 1 562 ? -19.706 -17.085 17.011 1.00 32.81 562 TYR A C 1
ATOM 4659 O O . TYR A 1 562 ? -20.241 -18.187 17.047 1.00 32.81 562 TYR A O 1
ATOM 4667 N N . ILE A 1 563 ? -20.267 -16.008 17.576 1.00 31.78 563 ILE A N 1
ATOM 4668 C CA . ILE A 1 563 ? -21.588 -16.030 18.228 1.00 31.78 563 ILE A CA 1
ATOM 4669 C C . ILE A 1 563 ? -22.647 -15.478 17.269 1.00 31.78 563 ILE A C 1
ATOM 4671 O O . ILE A 1 563 ? -22.567 -14.337 16.804 1.00 31.78 563 ILE A O 1
ATOM 4675 N N . ASP A 1 564 ? -23.651 -16.307 16.993 1.00 31.62 564 ASP A N 1
ATOM 4676 C CA . ASP A 1 564 ? -24.768 -16.009 16.102 1.00 31.62 564 ASP A CA 1
ATOM 4677 C C . ASP A 1 564 ? -25.738 -15.001 16.746 1.00 31.62 564 ASP A C 1
ATOM 4679 O O . ASP A 1 564 ? -26.250 -15.211 17.846 1.00 31.62 564 ASP A O 1
ATOM 4683 N N . LYS A 1 565 ? -25.997 -13.884 16.055 1.00 31.44 565 LYS A N 1
ATOM 4684 C CA . LYS A 1 565 ? -26.734 -12.732 16.604 1.00 31.44 565 LYS A CA 1
ATOM 4685 C C . LYS A 1 565 ? -28.225 -13.004 16.862 1.00 31.44 565 LYS A C 1
ATOM 4687 O O . LYS A 1 565 ? -28.829 -12.242 17.608 1.00 31.44 565 LYS A O 1
ATOM 4692 N N . VAL A 1 566 ? -28.818 -14.027 16.241 1.00 29.83 566 VAL A N 1
ATOM 4693 C CA . VAL A 1 566 ? -30.253 -14.350 16.393 1.00 29.83 566 VAL A CA 1
ATOM 4694 C C . VAL A 1 566 ? -30.476 -15.368 17.506 1.00 29.83 566 VAL A C 1
ATOM 4696 O O . VAL A 1 566 ? -31.549 -15.425 18.096 1.00 29.83 566 VAL A O 1
ATOM 4699 N N . SER A 1 567 ? -29.458 -16.171 17.797 1.00 33.34 567 SER A N 1
ATOM 4700 C CA . SER A 1 567 ? -29.629 -17.388 18.580 1.00 33.34 567 SER A CA 1
ATOM 4701 C C . SER A 1 567 ? -28.701 -17.469 19.801 1.00 33.34 567 SER A C 1
ATOM 4703 O O . SER A 1 567 ? -28.870 -18.346 20.635 1.00 33.34 567 SER A O 1
ATOM 4705 N N . LEU A 1 568 ? -27.768 -16.518 19.945 1.00 33.19 568 LEU A N 1
ATOM 4706 C CA . LEU A 1 568 ? -26.842 -16.357 21.078 1.00 33.19 568 LEU A CA 1
ATOM 4707 C C . LEU A 1 568 ? -25.935 -17.565 21.363 1.00 33.19 568 LEU A C 1
ATOM 4709 O O . LEU A 1 568 ? -25.182 -17.555 22.333 1.00 33.19 568 LEU A O 1
ATOM 4713 N N . SER A 1 569 ? -25.917 -18.565 20.486 1.00 28.30 569 SER A N 1
ATOM 4714 C CA . SER A 1 569 ? -25.020 -19.703 20.620 1.00 28.30 569 SER A CA 1
ATOM 4715 C C . SER A 1 569 ? -23.622 -19.425 20.091 1.00 28.30 569 SER A C 1
ATOM 4717 O O . SER A 1 569 ? -23.490 -18.840 19.002 1.00 28.30 569 SER A O 1
ATOM 4719 N N . PRO A 1 570 ? -22.588 -19.945 20.758 1.00 31.19 570 PRO A N 1
ATOM 4720 C CA . PRO A 1 570 ? -21.280 -20.065 20.153 1.00 31.19 570 PRO A CA 1
ATOM 4721 C C . PRO A 1 570 ? -21.283 -21.125 19.050 1.00 31.19 570 PRO A C 1
ATOM 4723 O O . PRO A 1 570 ? -21.777 -22.228 19.235 1.00 31.19 570 PRO A O 1
ATOM 4726 N N . LYS A 1 571 ? -20.720 -20.790 17.893 1.00 30.98 571 LYS A N 1
ATOM 4727 C CA . LYS A 1 571 ? -20.386 -21.742 16.834 1.00 30.98 571 LYS A CA 1
ATOM 4728 C C . LYS A 1 571 ? -18.872 -21.861 16.784 1.00 30.98 571 LYS A C 1
ATOM 4730 O O . LYS A 1 571 ? -18.185 -20.858 16.571 1.00 30.98 571 LYS A O 1
ATOM 4735 N N . ILE A 1 572 ? -18.384 -23.077 17.001 1.00 32.22 572 ILE A N 1
ATOM 4736 C CA . ILE A 1 572 ? -16.997 -23.460 16.769 1.00 32.22 572 ILE A CA 1
ATOM 4737 C C . ILE A 1 572 ? -16.924 -24.029 15.350 1.00 32.22 572 ILE A C 1
ATOM 4739 O O . ILE A 1 572 ? -17.731 -24.867 14.954 1.00 32.22 572 ILE A O 1
ATOM 4743 N N . PHE A 1 573 ? -15.977 -23.541 14.558 1.00 27.59 573 PHE A N 1
ATOM 4744 C CA . PHE A 1 573 ? -15.523 -24.250 13.370 1.00 27.59 573 PHE A CA 1
ATOM 4745 C C . PHE A 1 573 ? -14.159 -24.847 13.683 1.00 27.59 573 PHE A C 1
ATOM 4747 O O . PHE A 1 573 ? -13.265 -24.145 14.154 1.00 27.59 573 PHE A O 1
ATOM 4754 N N . ILE A 1 574 ? -14.024 -26.141 13.425 1.00 25.73 574 ILE A N 1
ATOM 4755 C CA . ILE A 1 574 ? -12.731 -26.810 13.334 1.00 25.73 574 ILE A CA 1
ATOM 4756 C C . ILE A 1 574 ? -12.233 -26.541 11.912 1.00 25.73 574 ILE A C 1
ATOM 4758 O O . ILE A 1 574 ? -12.969 -26.840 10.967 1.00 25.73 574 ILE A O 1
ATOM 4762 N N . LEU A 1 575 ? -11.052 -25.934 11.766 1.00 26.98 575 LEU A N 1
ATOM 4763 C CA . LEU A 1 575 ? -10.359 -25.889 10.474 1.00 26.98 575 LEU A CA 1
ATOM 4764 C C . LEU A 1 575 ? -9.777 -27.260 10.120 1.00 26.98 575 LEU A C 1
ATOM 4766 O O . LEU A 1 575 ? -9.179 -27.897 11.019 1.00 26.98 575 LEU A O 1
#

Solvent-accessible surface area (backbone atoms only — not comparable to full-atom values): 32738 Å² total; per-residue (Å²): 137,81,77,75,84,65,78,84,69,86,44,79,96,50,55,74,34,57,27,52,48,63,68,34,28,33,60,21,52,38,85,87,42,38,54,49,43,53,49,48,60,52,58,68,47,43,28,50,24,29,55,68,33,31,35,39,36,39,17,45,87,92,58,60,86,61,57,56,44,62,60,48,71,53,54,70,39,78,35,55,59,51,53,46,52,39,34,17,38,72,92,40,95,82,52,81,25,56,57,76,36,59,44,40,37,31,33,72,48,47,68,92,56,64,44,63,68,27,53,52,46,53,50,48,27,72,68,71,35,33,46,51,39,40,81,72,47,80,41,81,44,55,28,13,38,39,42,36,34,73,37,84,74,81,55,63,50,78,79,67,58,48,38,74,64,57,43,74,59,43,46,74,87,62,54,38,64,76,55,45,65,63,46,44,35,47,42,77,37,38,63,38,41,43,39,82,84,49,69,46,96,69,48,97,45,58,28,63,59,52,47,55,52,31,49,64,41,46,82,63,56,50,62,66,85,84,51,67,70,76,66,54,57,85,45,66,88,46,53,75,63,52,38,54,41,43,52,49,49,37,29,38,53,45,41,73,60,39,62,63,42,32,68,87,43,84,84,62,84,76,63,64,52,53,54,36,15,47,42,37,41,39,46,22,32,27,15,48,73,76,58,52,78,44,71,47,76,42,93,55,14,46,63,42,53,35,29,60,73,69,47,78,81,56,91,88,40,49,76,45,84,44,81,64,58,25,35,40,41,34,62,89,62,36,41,35,37,42,18,38,23,36,41,14,13,55,49,36,43,54,51,49,52,49,57,73,78,47,74,87,75,45,51,47,76,47,85,49,88,53,83,21,31,40,35,38,32,41,59,43,89,90,54,76,80,53,83,70,76,54,74,52,59,70,58,53,52,50,50,52,50,50,51,48,53,52,50,50,52,53,49,49,54,50,52,53,52,54,47,50,50,50,48,52,52,58,74,75,48,67,36,31,31,48,48,81,59,69,74,68,68,86,67,66,84,81,43,54,61,61,51,59,68,50,34,23,70,62,85,88,60,99,64,59,45,79,63,83,86,52,64,70,58,46,49,49,54,47,52,52,49,50,49,53,67,68,44,72,82,58,85,44,54,57,58,51,51,48,52,57,49,52,73,36,60,55,78,36,51,76,74,77,53,50,66,52,59,69,48,50,70,64,72,53,62,79,72,57,94,74,79,87,75,91,66,72,64,78,79,58,65,70,63,53,41,73,72,68,76,52,94,74,88,76,75,97,65,62,60,47,54,47,68,43,92,91,68,74,38,61,41,77,41,80,111

Mean predicted aligned error: 17.24 Å

pLDDT: mean 75.11, std 19.77, range [25.52, 97.88]

Sequence (575 aa):
MTKEKSNKLDLNGKNVKERFEIILDPININSDNNLYYRLISFFKLLPLACKNLYGFSLGKAGTGKSKVYELLECNTVVGIPSVASLRGNVNSNETIALLENEFILFEEIAEGAVQTDALGLLKATSTSKRFLKCNENEISYNGSYIMNFNYYKNETSLEDVKKENFKKVLPTIVQDEAFLSRIGFVLIHNDSTVGNPIYKNNGSSSPLELKEYLLSLRKFEADFEKFPKSIFEGIENFTSREQEIILKMLSTILLVLYPEYKKKNNFFEIPNYIVEGFLDIAIHFHSFISGKYKSYLTEKSIKLISELWGYPVLEDNILKILPNDRILLDKKEKIIILATNNHGRNQNEKEFLFFKEKLKVGLTPIESKNNYHLLTYKREHNCILSNKFKIDENNIELRLYKAREMQKEVLNIFKENVYSYIEELFRRNIFYITNDIAQNIYFFLYGVEIFIRSLSRVSYNPFYTIIYDKENIITYFKWCIESICDIERNHNYVLEVKKFLSSYSNLFSLEELKFLDTFSTKLDIDMQEGIICKEIIEINKEKLRKYIGKDINLEDKDYLYYIDKVSLSPKIFIL

Foldseek 3Di:
DDPPPPQPQPLPPDDLQVLLCSLCQQLQFDLLFFQLLSLLLVLVLLQLQAFLAEEEEEEAPQLCPCSSCVQLVHAEDEEQDDPCQQQNALVDPPRDRPQVDQEYEYPPHFQVRDPLVSVVQVLVCSVVQWDQRSVHDIDGGRHYYYYYFYQDDADLALQSQFLVRCLVGHHPSCSDLSNLLSHQFYHYRHCNFRNRTDGHPHGPDHSNSSSVSSNVNHVFWADCPPADCVLCPVCPPPDPSNSVSLNSSLRSVCCSNPVCRTPVNPPDDDDSLLSSLSSQVSCQRRVSSVRHHRDSDDPSNQQVLCVSSVRHADPPWDWDDDPQQWIWIHPPFKIKIARNTNRSQVVQVVVLVDQVVDDDPQWDWDPDPSSSNITMTGGHPPDDPPPCVPVPVVVVVVVVVVVVVLLVVLLVVLLVVVLVVLVCLQVVAKKKAAPVLVVPPPDDDVSLVVRLLRIASDDPDPGIDIDDDCVVVSVVLSVVLVVLSPPLPDLQSLVVNLVVVVVSCRRDPNVNSVVSVVSRVVSPPPPPPPDPDADFDFDDPVVVCVPPVDDDPPPDWGWTWGQDPVRRGIDIDTD

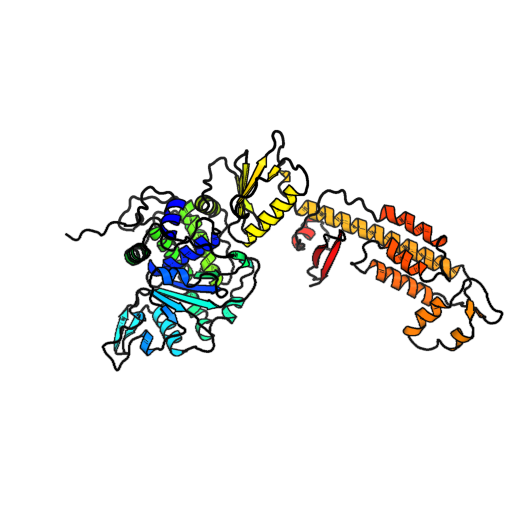Radius of gyration: 34.46 Å; Cα contacts (8 Å, |Δi|>4): 820; chains: 1; bounding box: 76×96×80 Å